Protein AF-A0A933LI83-F1 (afdb_monomer)

Secondary structure (DSSP, 8-state):
----------------PPTT-EEEEEEEEES-B--HHHHHTT--PPPB--BSSSEEEEETTSEEEEEEEEEEEE----TTSTTTTSPP--B-S--EEEEEEETTSSSEE---BPPEEEE-PPTT-S--EEEEE-SSEEE-GGGSS-SSS-S--SSS---TTTTBPEEEE--TTSPPPEETT-SSSS---SS----BTT------TT--S------TT--SEE----------TTTT---BT----S--TTPPPPBTTSS-SEEEEEE-TTPPSEEEEEEEEE-TTT-----S-B----SSGGG---B--------EEES--EEEEEE-TTTS-PPPEEEEEEEB-TTSGGGTS-SS---S---SSS-TTTTSB---EEE--SSSPPEEEPPP-PBPTT--B--TTSEE--TT-EEEEEEEEES-SS---GGGEEEEE-TTTTS---SGGGEE--SEEEEEEEETTTTEEEEEEEEEEE-SEEEEEEE-STTS---EEEEEEE-TT--STT-BTTEE--SHHHHHHHHHS--BTTBPPPTT-TT-SS-SS--SHHHHHHHHHS---TTTSEEPPB-

pLDDT: mean 72.16, std 20.75, range [24.5, 98.5]

Structure (mmCIF, N/CA/C/O backbone):
data_AF-A0A933LI83-F1
#
_entry.id   AF-A0A933LI83-F1
#
loop_
_atom_site.group_PDB
_atom_site.id
_atom_site.type_symbol
_atom_site.label_atom_id
_atom_site.label_alt_id
_atom_site.label_comp_id
_atom_site.label_asym_id
_atom_site.label_entity_id
_atom_site.label_seq_id
_atom_site.pdbx_PDB_ins_code
_atom_site.Cartn_x
_atom_site.Cartn_y
_atom_site.Cartn_z
_atom_site.occupancy
_atom_site.B_iso_or_equiv
_atom_site.auth_seq_id
_atom_site.auth_comp_id
_atom_site.auth_asym_id
_atom_site.auth_atom_id
_atom_site.pdbx_PDB_model_num
ATOM 1 N N . MET A 1 1 ? 22.151 2.553 5.496 1.00 30.92 1 MET A N 1
ATOM 2 C CA . MET A 1 1 ? 22.702 3.219 4.293 1.00 30.92 1 MET A CA 1
ATOM 3 C C . MET A 1 1 ? 23.986 2.525 3.847 1.00 30.92 1 MET A C 1
ATOM 5 O O . MET A 1 1 ? 25.055 2.850 4.345 1.00 30.92 1 MET A O 1
ATOM 9 N N . ARG A 1 2 ? 23.907 1.552 2.933 1.00 24.50 2 ARG A N 1
ATOM 10 C CA . ARG A 1 2 ? 25.080 1.118 2.158 1.00 24.50 2 ARG A CA 1
ATOM 11 C C . ARG A 1 2 ? 25.014 1.870 0.834 1.00 24.50 2 ARG A C 1
ATOM 13 O O . ARG A 1 2 ? 24.133 1.584 0.032 1.00 24.50 2 ARG A O 1
ATOM 20 N N . ARG A 1 3 ? 25.887 2.863 0.638 1.00 24.73 3 ARG A N 1
ATOM 21 C CA . ARG A 1 3 ? 26.088 3.480 -0.678 1.00 24.73 3 ARG A CA 1
ATOM 22 C C . ARG A 1 3 ? 26.632 2.385 -1.593 1.00 24.73 3 ARG A C 1
ATOM 24 O O . ARG A 1 3 ? 27.782 1.984 -1.445 1.00 24.73 3 ARG A O 1
ATOM 31 N N . ARG A 1 4 ? 25.784 1.842 -2.467 1.00 28.14 4 ARG A N 1
ATOM 32 C CA . ARG A 1 4 ? 26.246 1.046 -3.602 1.00 28.14 4 ARG A CA 1
ATOM 33 C C . ARG A 1 4 ? 26.808 2.043 -4.605 1.00 28.14 4 ARG A C 1
ATOM 35 O O . ARG A 1 4 ? 26.057 2.766 -5.246 1.00 28.14 4 ARG A O 1
ATOM 42 N N . THR A 1 5 ? 28.129 2.138 -4.663 1.00 24.78 5 THR A N 1
ATOM 43 C CA . THR A 1 5 ? 28.821 2.760 -5.788 1.00 24.78 5 THR A CA 1
ATOM 44 C C . THR A 1 5 ? 28.483 1.920 -7.014 1.00 24.78 5 THR A C 1
ATOM 46 O O . THR A 1 5 ? 28.935 0.781 -7.117 1.00 24.78 5 THR A O 1
ATOM 49 N N . ILE A 1 6 ? 27.630 2.443 -7.893 1.00 29.27 6 ILE A N 1
ATOM 50 C CA . ILE A 1 6 ? 27.408 1.878 -9.223 1.00 29.27 6 ILE A CA 1
ATOM 51 C C . ILE A 1 6 ? 28.691 2.169 -9.999 1.00 29.27 6 ILE A C 1
ATOM 53 O O . ILE A 1 6 ? 28.883 3.259 -10.529 1.00 29.27 6 ILE A O 1
ATOM 57 N N . ALA A 1 7 ? 29.625 1.221 -9.986 1.00 24.69 7 ALA A N 1
ATOM 58 C CA . ALA A 1 7 ? 30.631 1.165 -11.027 1.00 24.69 7 ALA A CA 1
ATOM 59 C C . ALA A 1 7 ? 29.885 0.709 -12.281 1.00 24.69 7 ALA A C 1
ATOM 61 O O . ALA A 1 7 ? 29.536 -0.464 -12.396 1.00 24.69 7 ALA A O 1
ATOM 62 N N . ALA A 1 8 ? 29.575 1.643 -13.180 1.00 33.50 8 ALA A N 1
ATOM 63 C CA . ALA A 1 8 ? 29.195 1.295 -14.536 1.00 33.50 8 ALA A CA 1
ATOM 64 C C . ALA A 1 8 ? 30.374 0.509 -15.125 1.00 33.50 8 ALA A C 1
ATOM 66 O O . ALA A 1 8 ? 31.399 1.084 -15.493 1.00 33.50 8 ALA A O 1
ATOM 67 N N . CYS A 1 9 ? 30.276 -0.821 -15.130 1.00 27.81 9 CYS A N 1
ATOM 68 C CA . CYS A 1 9 ? 31.161 -1.653 -15.923 1.00 27.81 9 CYS A CA 1
ATOM 69 C C . CYS A 1 9 ? 30.820 -1.359 -17.380 1.00 27.81 9 CYS A C 1
ATOM 71 O O . CYS A 1 9 ? 29.951 -1.986 -17.974 1.00 27.81 9 CYS A O 1
ATOM 73 N N . LEU A 1 10 ? 31.504 -0.359 -17.928 1.00 33.53 10 LEU A N 1
ATOM 74 C CA . LEU A 1 10 ? 31.609 -0.099 -19.351 1.00 33.53 10 LEU A CA 1
ATOM 75 C C . LEU A 1 10 ? 32.381 -1.290 -19.935 1.00 33.53 10 LEU A C 1
ATOM 77 O O . LEU A 1 10 ? 33.599 -1.246 -20.107 1.00 33.53 10 LEU A O 1
ATOM 81 N N . VAL A 1 11 ? 31.698 -2.424 -20.116 1.00 33.22 11 VAL A N 1
ATOM 82 C CA . VAL A 1 11 ? 32.258 -3.580 -20.815 1.00 33.22 11 VAL A CA 1
ATOM 83 C C . VAL A 1 11 ? 32.267 -3.198 -22.284 1.00 33.22 11 VAL A C 1
ATOM 85 O O . VAL A 1 11 ? 31.339 -3.473 -23.037 1.00 33.22 11 VAL A O 1
ATOM 88 N N . ALA A 1 12 ? 33.314 -2.484 -22.675 1.00 34.28 12 ALA A N 1
ATOM 89 C CA . ALA A 1 12 ? 33.544 -2.113 -24.049 1.00 34.28 12 ALA A CA 1
ATOM 90 C C . ALA A 1 12 ? 33.915 -3.371 -24.847 1.00 34.28 12 ALA A C 1
ATOM 92 O O . ALA A 1 12 ? 35.086 -3.722 -24.979 1.00 34.28 12 ALA A O 1
ATOM 93 N N . TRP A 1 13 ? 32.911 -4.056 -25.394 1.00 36.59 13 TRP A N 1
ATOM 94 C CA . TRP A 1 13 ? 33.106 -4.836 -26.611 1.00 36.59 13 TRP A CA 1
ATOM 95 C C . TRP A 1 13 ? 33.255 -3.840 -27.759 1.00 36.59 13 TRP A C 1
ATOM 97 O O . TRP A 1 13 ? 32.316 -3.567 -28.499 1.00 36.59 13 TRP A O 1
ATOM 107 N N . PHE A 1 14 ? 34.448 -3.261 -27.894 1.00 40.12 14 PHE A N 1
ATOM 108 C CA . PHE A 1 14 ? 34.863 -2.760 -29.192 1.00 40.12 14 PHE A CA 1
ATOM 109 C C . PHE A 1 14 ? 35.105 -4.001 -30.053 1.00 40.12 14 PHE A C 1
ATOM 111 O O . PHE A 1 14 ? 36.194 -4.575 -30.051 1.00 40.12 14 PHE A O 1
ATOM 118 N N . ALA A 1 15 ? 34.085 -4.421 -30.807 1.00 42.69 15 ALA A N 1
ATOM 119 C CA . ALA A 1 15 ? 34.393 -4.891 -32.148 1.00 42.69 15 ALA A CA 1
ATOM 120 C C . ALA A 1 15 ? 35.293 -3.808 -32.756 1.00 42.69 15 ALA A C 1
ATOM 122 O O . ALA A 1 15 ? 35.061 -2.616 -32.541 1.00 42.69 15 ALA A O 1
ATOM 123 N N . ALA A 1 16 ? 36.421 -4.215 -33.333 1.00 43.47 16 ALA A N 1
ATOM 124 C CA . ALA A 1 16 ? 37.385 -3.288 -33.892 1.00 43.47 16 ALA A CA 1
ATOM 125 C C . ALA A 1 16 ? 36.748 -2.615 -35.112 1.00 43.47 16 ALA A C 1
ATOM 127 O O . ALA A 1 16 ? 37.027 -3.001 -36.246 1.00 43.47 16 ALA A O 1
ATOM 128 N N . ALA A 1 17 ? 35.889 -1.625 -34.862 1.00 47.66 17 ALA A N 1
ATOM 129 C CA . ALA A 1 17 ? 35.484 -0.640 -35.832 1.00 47.66 17 ALA A CA 1
ATOM 130 C C . ALA A 1 17 ? 36.775 -0.169 -36.478 1.00 47.66 17 ALA A C 1
ATOM 132 O O . ALA A 1 17 ? 37.706 0.260 -35.782 1.00 47.66 17 ALA A O 1
ATOM 133 N N . THR A 1 18 ? 36.886 -0.328 -37.792 1.00 53.16 18 THR A N 1
ATOM 134 C CA . THR A 1 18 ? 38.028 0.202 -38.531 1.00 53.16 18 THR A CA 1
ATOM 135 C C . THR A 1 18 ? 38.178 1.663 -38.129 1.00 53.16 18 THR A C 1
ATOM 137 O O . THR A 1 18 ? 37.237 2.438 -38.310 1.00 53.16 18 THR A O 1
ATOM 140 N N . SER A 1 19 ? 39.303 2.011 -37.489 1.00 52.06 19 SER A N 1
ATOM 141 C CA . SER A 1 19 ? 39.474 3.322 -36.867 1.00 52.06 19 SER A CA 1
ATOM 142 C C . SER A 1 19 ? 39.159 4.408 -37.891 1.00 52.06 19 SER A C 1
ATOM 144 O O . SER A 1 19 ? 39.838 4.489 -38.914 1.00 52.06 19 SER A O 1
ATOM 146 N N . GLY A 1 20 ? 38.127 5.206 -37.630 1.00 60.97 20 GLY A N 1
ATOM 147 C CA . GLY A 1 20 ? 37.755 6.314 -38.501 1.00 60.97 20 GLY A CA 1
ATOM 148 C C . GLY A 1 20 ? 36.275 6.431 -38.833 1.00 60.97 20 GLY A C 1
ATOM 149 O O . GLY A 1 20 ? 35.926 7.448 -39.393 1.00 60.97 20 GLY A O 1
ATOM 150 N N . GLN A 1 21 ? 35.403 5.477 -38.500 1.00 70.44 21 GLN A N 1
ATOM 151 C CA . GLN A 1 21 ? 33.982 5.561 -38.880 1.00 70.44 21 GLN A CA 1
ATOM 152 C C . GLN A 1 21 ? 33.093 6.189 -37.802 1.00 70.44 21 GLN A C 1
ATOM 154 O O . GLN A 1 21 ? 33.455 6.225 -36.624 1.00 70.44 21 GLN A O 1
ATOM 159 N N . THR A 1 22 ? 31.929 6.699 -38.214 1.00 67.81 22 THR A N 1
ATOM 160 C CA . THR A 1 22 ? 30.913 7.214 -37.294 1.00 67.81 22 THR A CA 1
ATOM 161 C C . THR A 1 22 ? 30.125 6.060 -36.683 1.00 67.81 22 THR A C 1
ATOM 163 O O . THR A 1 22 ? 29.775 5.111 -37.379 1.00 67.81 22 THR A O 1
ATOM 166 N N . LEU A 1 23 ? 29.829 6.161 -35.389 1.00 72.06 23 LEU A N 1
ATOM 167 C CA . LEU A 1 23 ? 29.152 5.145 -34.599 1.00 72.06 23 LEU A CA 1
ATOM 168 C C . LEU A 1 23 ? 27.898 5.732 -33.946 1.00 72.06 23 LEU A C 1
ATOM 170 O O . LEU A 1 23 ? 27.975 6.774 -33.295 1.00 72.06 23 LEU A O 1
ATOM 174 N N . ILE A 1 24 ? 26.770 5.032 -34.073 1.00 72.94 24 ILE A N 1
ATOM 175 C CA . ILE A 1 24 ? 25.578 5.262 -33.248 1.00 72.94 24 ILE A CA 1
ATOM 176 C C . ILE A 1 24 ? 25.497 4.110 -32.250 1.00 72.94 24 ILE A C 1
ATOM 178 O O . ILE A 1 24 ? 25.486 2.941 -32.636 1.00 72.94 24 ILE A O 1
ATOM 182 N N . ILE A 1 25 ? 25.463 4.440 -30.965 1.00 76.06 25 ILE A N 1
ATOM 183 C CA . ILE A 1 25 ? 25.365 3.472 -29.877 1.00 76.06 25 ILE A CA 1
ATOM 184 C C . ILE A 1 25 ? 23.971 3.578 -29.276 1.00 76.06 25 ILE A C 1
ATOM 186 O O . ILE A 1 25 ? 23.568 4.647 -28.815 1.00 76.06 25 ILE A O 1
ATOM 190 N N . TYR A 1 26 ? 23.267 2.450 -29.233 1.00 78.62 26 TYR A N 1
ATOM 191 C CA . TYR A 1 26 ? 22.025 2.313 -28.482 1.00 78.62 26 TYR A CA 1
ATOM 192 C C . TYR A 1 26 ? 22.312 1.569 -27.179 1.00 78.62 26 TYR A C 1
ATOM 194 O O . TYR A 1 26 ? 22.848 0.455 -27.184 1.00 78.62 26 TYR A O 1
ATOM 202 N N . THR A 1 27 ? 21.921 2.178 -26.067 1.00 81.50 27 THR A N 1
ATOM 203 C CA . THR A 1 27 ? 22.025 1.599 -24.727 1.00 81.50 27 THR A CA 1
ATOM 204 C C . THR A 1 27 ? 20.623 1.293 -24.228 1.00 81.50 27 THR A C 1
ATOM 206 O O . THR A 1 27 ? 19.833 2.210 -24.008 1.00 81.50 27 THR A O 1
ATOM 209 N N . LEU A 1 28 ? 20.315 0.006 -24.063 1.00 82.75 28 LEU A N 1
ATOM 210 C CA . LEU A 1 28 ? 19.055 -0.457 -23.492 1.00 82.75 28 LEU A CA 1
ATOM 211 C C . LEU A 1 28 ? 19.145 -0.495 -21.961 1.00 82.75 28 LEU A C 1
ATOM 213 O O . LEU A 1 28 ? 20.088 -1.041 -21.392 1.00 82.75 28 LEU A O 1
ATOM 217 N N . GLU A 1 29 ? 18.130 0.045 -21.303 1.00 84.25 29 GLU A N 1
ATOM 218 C CA . GLU A 1 29 ? 17.938 0.012 -19.856 1.00 84.25 29 GLU A CA 1
ATOM 219 C C . GLU A 1 29 ? 16.662 -0.734 -19.512 1.00 84.25 29 GLU A C 1
ATOM 221 O O . GLU A 1 29 ? 15.641 -0.537 -20.169 1.00 84.25 29 GLU A O 1
ATOM 226 N N . LEU A 1 30 ? 16.712 -1.548 -18.458 1.00 83.00 30 LEU A N 1
ATOM 227 C CA . LEU A 1 30 ? 15.564 -2.296 -17.945 1.00 83.00 30 LEU A CA 1
ATOM 228 C C . LEU A 1 30 ? 15.273 -1.933 -16.485 1.00 83.00 30 LEU A C 1
ATOM 230 O O . LEU A 1 30 ? 16.192 -1.666 -15.712 1.00 83.00 30 LEU A O 1
ATOM 234 N N . GLY A 1 31 ? 14.001 -1.955 -16.086 1.00 77.19 31 GLY A N 1
ATOM 235 C CA . GLY A 1 31 ? 13.602 -1.817 -14.679 1.00 77.19 31 GLY A CA 1
ATOM 236 C C . GLY A 1 31 ? 13.767 -0.408 -14.096 1.00 77.19 31 GLY A C 1
ATOM 237 O O . GLY A 1 31 ? 13.983 -0.269 -12.893 1.00 77.19 31 GLY A O 1
ATOM 238 N N . GLY A 1 32 ? 13.713 0.626 -14.941 1.00 83.38 32 GLY A N 1
ATOM 239 C CA . GLY A 1 32 ? 13.635 2.025 -14.508 1.00 83.38 32 GLY A CA 1
ATOM 240 C C . GLY A 1 32 ? 12.214 2.451 -14.121 1.00 83.38 32 GLY A C 1
ATOM 241 O O . GLY A 1 32 ? 11.297 1.633 -14.074 1.00 83.38 32 GLY A O 1
ATOM 242 N N . ASP A 1 33 ? 12.026 3.738 -13.855 1.00 81.12 33 ASP A N 1
ATOM 243 C CA . ASP A 1 33 ? 10.733 4.313 -13.464 1.00 81.12 33 ASP A CA 1
ATOM 244 C C . ASP A 1 33 ? 10.389 5.480 -14.396 1.00 81.12 33 ASP A C 1
ATOM 246 O O . ASP A 1 33 ? 11.118 6.478 -14.448 1.00 81.12 33 ASP A O 1
ATOM 250 N N . ASN A 1 34 ? 9.291 5.332 -15.140 1.00 79.94 34 ASN A N 1
ATOM 251 C CA . ASN A 1 34 ? 8.792 6.337 -16.075 1.00 79.94 34 ASN A CA 1
ATOM 252 C C . ASN A 1 34 ? 7.995 7.456 -15.384 1.00 79.94 34 ASN A C 1
ATOM 254 O O . ASN A 1 34 ? 7.600 8.415 -16.038 1.00 79.94 34 ASN A O 1
ATOM 258 N N . ARG A 1 35 ? 7.813 7.390 -14.055 1.00 80.44 35 ARG A N 1
ATOM 259 C CA . ARG A 1 35 ? 7.194 8.447 -13.240 1.00 80.44 35 ARG A CA 1
ATOM 260 C C . ARG A 1 35 ? 5.787 8.806 -13.697 1.00 80.44 35 ARG A C 1
ATOM 262 O O . ARG A 1 35 ? 5.415 9.980 -13.671 1.00 80.44 35 ARG A O 1
ATOM 269 N N . THR A 1 36 ? 5.021 7.811 -14.133 1.00 77.12 36 THR A N 1
ATOM 270 C CA . THR A 1 36 ? 3.669 8.022 -14.672 1.00 77.12 36 THR A CA 1
ATOM 271 C C . THR A 1 36 ? 2.809 8.840 -13.711 1.00 77.12 36 THR A C 1
ATOM 273 O O . THR A 1 36 ? 2.170 9.797 -14.120 1.00 77.12 36 THR A O 1
ATOM 276 N N . GLU A 1 37 ? 2.883 8.564 -12.409 1.00 73.56 37 GLU A N 1
ATOM 277 C CA . GLU A 1 37 ? 2.143 9.301 -11.383 1.00 73.56 37 GLU A CA 1
ATOM 278 C C . GLU A 1 37 ? 2.480 10.798 -11.323 1.00 73.56 37 GLU A C 1
ATOM 280 O O . GLU A 1 37 ? 1.627 11.614 -10.979 1.00 73.56 37 GLU A O 1
ATOM 285 N N . LEU A 1 38 ? 3.724 11.170 -11.641 1.00 70.94 38 LEU A N 1
ATOM 286 C CA . LEU A 1 38 ? 4.149 12.566 -11.685 1.00 70.94 38 LEU A CA 1
ATOM 287 C C . LEU A 1 38 ? 3.708 13.220 -12.993 1.00 70.94 38 LEU A C 1
ATOM 289 O O . LEU A 1 38 ? 3.244 14.358 -12.946 1.00 70.94 38 LEU A O 1
ATOM 293 N N . TRP A 1 39 ? 3.788 12.491 -14.110 1.00 70.06 39 TRP A N 1
ATOM 294 C CA . TRP A 1 39 ? 3.263 12.931 -15.405 1.00 70.06 39 TRP A CA 1
ATOM 295 C C . TRP A 1 39 ? 1.768 13.239 -15.336 1.00 70.06 39 TRP A C 1
ATOM 297 O O . TRP A 1 39 ? 1.364 14.322 -15.763 1.00 70.06 39 TRP A O 1
ATOM 307 N N . GLU A 1 40 ? 0.983 12.379 -14.687 1.00 66.38 40 GLU A N 1
ATOM 308 C CA . GLU A 1 40 ? -0.442 12.634 -14.435 1.00 66.38 40 GLU A CA 1
ATOM 309 C C . GLU A 1 40 ? -0.674 13.792 -13.456 1.00 66.38 40 GLU A C 1
ATOM 311 O O . GLU A 1 40 ? -1.648 14.530 -13.560 1.00 66.38 40 GLU A O 1
ATOM 316 N N . ALA A 1 41 ? 0.263 14.051 -12.540 1.00 66.50 41 ALA A N 1
ATOM 317 C CA . ALA A 1 41 ? 0.231 15.246 -11.696 1.00 66.50 41 ALA A CA 1
ATOM 318 C C . ALA A 1 41 ? 0.666 16.534 -12.433 1.00 66.50 41 ALA A C 1
ATOM 320 O O . ALA A 1 41 ? 0.827 17.583 -11.800 1.00 66.50 41 ALA A O 1
ATOM 321 N N . GLY A 1 42 ? 0.900 16.470 -13.750 1.00 71.56 42 GLY A N 1
ATOM 322 C CA . GLY A 1 42 ? 1.381 17.575 -14.581 1.00 71.56 42 GLY A CA 1
ATOM 323 C C . GLY A 1 42 ? 2.858 17.921 -14.376 1.00 71.56 42 GLY A C 1
ATOM 324 O O . GLY A 1 42 ? 3.354 18.874 -14.980 1.00 71.56 42 GLY A O 1
ATOM 325 N N . LEU A 1 43 ? 3.571 17.163 -13.541 1.00 67.69 43 LEU A N 1
ATOM 326 C CA . LEU A 1 43 ? 5.011 17.270 -13.354 1.00 67.69 43 LEU A CA 1
ATOM 327 C C . LEU A 1 43 ? 5.671 16.438 -14.456 1.00 67.69 43 LEU A C 1
ATOM 329 O O . LEU A 1 43 ? 5.319 15.284 -14.646 1.00 67.69 43 LEU A O 1
ATOM 333 N N . ARG A 1 44 ? 6.638 16.988 -15.193 1.00 73.50 44 ARG A N 1
ATOM 334 C CA . ARG A 1 44 ? 7.246 16.305 -16.356 1.00 73.50 44 ARG A CA 1
ATOM 335 C C . ARG A 1 44 ? 8.681 15.843 -16.076 1.00 73.50 44 ARG A C 1
ATOM 337 O O . ARG A 1 44 ? 9.621 16.351 -16.699 1.00 73.50 44 ARG A O 1
ATOM 344 N N . PRO A 1 45 ? 8.914 14.961 -15.084 1.00 76.38 45 PRO A N 1
ATOM 345 C CA . PRO A 1 45 ? 10.255 14.495 -14.774 1.00 76.38 45 PRO A CA 1
ATOM 346 C C . PRO A 1 45 ? 10.784 13.584 -15.889 1.00 76.38 45 PRO A C 1
ATOM 348 O O . PRO A 1 45 ? 10.033 12.940 -16.616 1.00 76.38 45 PRO A O 1
ATOM 351 N N . ALA A 1 46 ? 12.108 13.504 -15.997 1.00 74.44 46 ALA A N 1
ATOM 352 C CA . ALA A 1 46 ? 12.754 12.531 -16.869 1.00 74.44 46 ALA A CA 1
ATOM 353 C C . ALA A 1 46 ? 12.621 11.101 -16.311 1.00 74.44 46 ALA A C 1
ATOM 355 O O . ALA A 1 46 ? 12.508 10.916 -15.093 1.00 74.44 46 ALA A O 1
ATOM 356 N N . PHE A 1 47 ? 12.738 10.106 -17.196 1.00 77.81 47 PHE A N 1
ATOM 357 C CA . PHE A 1 47 ? 12.881 8.698 -16.827 1.00 77.81 47 PHE A CA 1
ATOM 358 C C . PHE A 1 47 ? 13.957 8.510 -15.759 1.00 77.81 47 PHE A C 1
ATOM 360 O O . PHE A 1 47 ? 15.086 8.999 -15.889 1.00 77.81 47 PHE A O 1
ATOM 367 N N . THR A 1 48 ? 13.643 7.746 -14.719 1.00 83.25 48 THR A N 1
ATOM 368 C CA . THR A 1 48 ? 14.663 7.279 -13.780 1.00 83.25 48 THR A CA 1
ATOM 369 C C . THR A 1 48 ? 15.335 6.057 -14.381 1.00 83.25 48 THR A C 1
ATOM 371 O O . THR A 1 48 ? 14.705 5.007 -14.486 1.00 83.25 48 THR A O 1
ATOM 374 N N . SER A 1 49 ? 16.606 6.198 -14.765 1.00 77.62 49 SER A N 1
ATOM 375 C CA . SER A 1 49 ? 17.381 5.130 -15.402 1.00 77.62 49 SER A CA 1
ATOM 376 C C . SER A 1 49 ? 17.277 3.786 -14.692 1.00 77.62 49 SER A C 1
ATOM 378 O O . SER A 1 49 ? 17.366 3.701 -13.465 1.00 77.62 49 SER A O 1
ATOM 38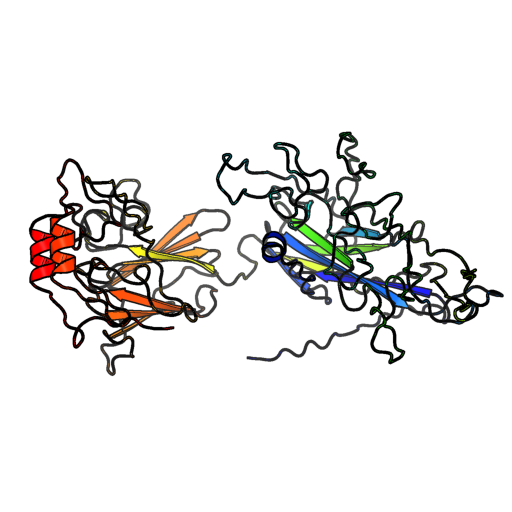0 N N . GLY A 1 50 ? 17.130 2.747 -15.509 1.00 74.75 50 GLY A N 1
ATOM 381 C CA . GLY A 1 50 ? 17.122 1.360 -15.073 1.00 74.75 50 GLY A CA 1
ATOM 382 C C . GLY A 1 50 ? 18.528 0.777 -14.933 1.00 74.75 50 GLY A C 1
ATOM 383 O O . GLY A 1 50 ? 19.539 1.484 -14.922 1.00 74.75 50 GLY A O 1
ATOM 384 N N . VAL A 1 51 ? 18.593 -0.547 -14.844 1.00 73.19 51 VAL A N 1
ATOM 385 C CA . VAL A 1 51 ? 19.843 -1.305 -14.842 1.00 73.19 51 VAL A CA 1
ATOM 386 C C . VAL A 1 51 ? 20.300 -1.535 -16.287 1.00 73.19 51 VAL A C 1
ATOM 388 O O . VAL A 1 51 ? 19.515 -1.944 -17.142 1.00 73.19 51 VAL A O 1
ATOM 391 N N . THR A 1 52 ? 21.577 -1.271 -16.566 1.00 67.06 52 THR A N 1
ATOM 392 C CA . THR A 1 52 ? 22.204 -1.431 -17.894 1.00 67.06 52 THR A CA 1
ATOM 393 C C . THR A 1 52 ? 22.900 -2.780 -18.083 1.00 67.06 52 THR A C 1
ATOM 395 O O . THR A 1 52 ? 23.194 -3.176 -19.211 1.00 67.06 52 THR A O 1
ATOM 398 N N . ASP A 1 53 ? 23.154 -3.508 -16.990 1.00 66.75 53 ASP A N 1
ATOM 399 C CA . ASP A 1 53 ? 23.798 -4.829 -17.016 1.00 66.75 53 ASP A CA 1
ATOM 400 C C . ASP A 1 53 ? 22.888 -5.944 -17.550 1.00 66.75 53 ASP A C 1
ATOM 402 O O . ASP A 1 53 ? 23.319 -7.091 -17.675 1.00 66.75 53 ASP A O 1
ATOM 406 N N . GLY A 1 54 ? 21.640 -5.604 -17.890 1.00 57.94 54 GLY A N 1
ATOM 407 C CA . GLY A 1 54 ? 20.690 -6.552 -18.432 1.00 57.94 54 GLY A CA 1
ATOM 408 C C . GLY A 1 54 ? 20.359 -7.650 -17.436 1.00 57.94 54 GLY A C 1
ATOM 409 O O . GLY A 1 54 ? 20.273 -8.802 -17.840 1.00 57.94 54 GLY A O 1
ATOM 410 N N . THR A 1 55 ? 20.233 -7.335 -16.147 1.00 57.81 55 THR A N 1
ATOM 411 C CA . THR A 1 55 ? 19.627 -8.233 -15.167 1.00 57.81 55 THR A CA 1
ATOM 412 C C . THR A 1 55 ? 18.473 -7.527 -14.467 1.00 57.81 55 THR A C 1
ATOM 414 O O . THR A 1 55 ? 18.633 -6.596 -13.680 1.00 57.81 55 THR A O 1
ATOM 417 N N . THR A 1 56 ? 17.254 -7.955 -14.773 1.00 59.69 56 THR A N 1
ATOM 418 C CA . THR A 1 56 ? 16.054 -7.540 -14.039 1.00 59.69 56 THR A CA 1
ATOM 419 C C . THR A 1 56 ? 15.192 -8.767 -13.801 1.00 59.69 56 THR A C 1
ATOM 421 O O . THR A 1 56 ? 14.993 -9.561 -14.711 1.00 59.69 56 THR A O 1
ATOM 424 N N . THR A 1 57 ? 14.689 -8.959 -12.587 1.00 56.84 57 THR A N 1
ATOM 425 C CA . THR A 1 57 ? 13.676 -9.987 -12.324 1.00 56.84 57 THR A CA 1
ATOM 426 C C . THR A 1 57 ? 12.318 -9.303 -12.333 1.00 56.84 57 THR A C 1
ATOM 428 O O . THR A 1 57 ? 12.071 -8.427 -11.506 1.00 56.84 57 THR A O 1
ATOM 431 N N . THR A 1 58 ? 11.449 -9.680 -13.264 1.00 59.06 58 THR A N 1
ATOM 432 C CA . THR A 1 58 ? 10.054 -9.243 -13.334 1.00 59.06 58 THR A CA 1
ATOM 433 C C . THR A 1 58 ? 9.124 -10.402 -12.988 1.00 59.06 58 THR A C 1
ATOM 435 O O . THR A 1 58 ? 9.459 -11.572 -13.146 1.00 59.06 58 THR A O 1
ATOM 438 N N . CYS A 1 59 ? 7.957 -10.106 -12.428 1.00 57.22 59 CYS A N 1
ATOM 439 C CA . CYS A 1 59 ? 6.924 -11.119 -12.229 1.00 57.22 59 CYS A CA 1
ATOM 440 C C . CYS A 1 59 ? 6.044 -11.235 -13.463 1.00 57.22 59 CYS A C 1
ATOM 442 O O . CYS A 1 59 ? 5.723 -10.221 -14.079 1.00 57.22 59 CYS A O 1
ATOM 444 N N . GLN A 1 60 ? 5.546 -12.444 -13.732 1.00 58.66 60 GLN A N 1
ATOM 445 C CA . GLN A 1 60 ? 4.439 -12.629 -14.665 1.00 58.66 60 GLN A CA 1
ATOM 446 C C . GLN A 1 60 ? 3.247 -11.752 -14.241 1.00 58.66 60 GLN A C 1
ATOM 448 O O . GLN A 1 60 ? 2.792 -11.823 -13.098 1.00 58.66 60 GLN A O 1
ATOM 453 N N . GLY A 1 61 ? 2.750 -10.933 -15.166 1.00 63.44 61 GLY A N 1
ATOM 454 C CA . GLY A 1 61 ? 1.652 -9.997 -14.908 1.00 63.44 61 GLY A CA 1
ATOM 455 C C . GLY A 1 61 ? 2.086 -8.601 -14.470 1.00 63.44 61 GLY A C 1
ATOM 456 O O . GLY A 1 61 ? 1.237 -7.786 -14.120 1.00 63.44 61 GLY A O 1
ATOM 457 N N . MET A 1 62 ? 3.390 -8.324 -14.477 1.00 69.62 62 MET A N 1
ATOM 458 C CA . MET A 1 62 ? 3.925 -6.984 -14.256 1.00 69.62 62 MET A CA 1
ATOM 459 C C . MET A 1 62 ? 4.555 -6.425 -15.519 1.00 69.62 62 MET A C 1
ATOM 461 O O . MET A 1 62 ? 5.023 -7.167 -16.389 1.00 69.62 62 MET A O 1
ATOM 465 N N . ASP A 1 63 ? 4.595 -5.104 -15.577 1.00 84.38 63 ASP A N 1
ATOM 466 C CA . ASP A 1 63 ? 5.240 -4.397 -16.662 1.00 84.38 63 ASP A CA 1
ATOM 467 C C . ASP A 1 63 ? 6.759 -4.412 -16.497 1.00 84.38 63 ASP A C 1
ATOM 469 O O . ASP A 1 63 ? 7.299 -4.079 -15.440 1.00 84.38 63 ASP A O 1
ATOM 473 N N . VAL A 1 64 ? 7.463 -4.779 -17.564 1.00 86.19 64 VAL A N 1
ATOM 474 C CA . VAL A 1 64 ? 8.896 -4.513 -17.703 1.00 86.19 64 VAL A CA 1
ATOM 475 C C . VAL A 1 64 ? 9.030 -3.108 -18.269 1.00 86.19 64 VAL A C 1
ATOM 477 O O . VAL A 1 64 ? 8.715 -2.894 -19.439 1.00 86.19 64 VAL A O 1
ATOM 480 N N . THR A 1 65 ? 9.501 -2.157 -17.468 1.00 88.00 65 THR A N 1
ATOM 481 C CA . THR A 1 65 ? 9.890 -0.836 -17.971 1.00 88.00 65 THR A CA 1
ATOM 482 C C . THR A 1 65 ? 11.209 -0.936 -18.725 1.00 88.00 65 THR A C 1
ATOM 484 O O . THR A 1 65 ? 12.147 -1.618 -18.292 1.00 88.00 65 THR A O 1
ATOM 487 N N . TRP A 1 66 ? 11.290 -0.245 -19.853 1.00 87.88 66 TRP A N 1
ATOM 488 C CA . TRP A 1 66 ? 12.492 -0.168 -20.666 1.00 87.88 66 TRP A CA 1
ATOM 489 C C . TRP A 1 66 ? 12.734 1.258 -21.145 1.00 87.88 66 TRP A C 1
ATOM 491 O O . TRP A 1 66 ? 11.807 2.054 -21.284 1.00 87.88 66 TRP A O 1
ATOM 501 N N . ALA A 1 67 ? 13.999 1.563 -21.405 1.00 85.75 67 ALA A N 1
ATOM 502 C CA . ALA A 1 67 ? 14.444 2.842 -21.930 1.00 85.75 67 ALA A CA 1
ATOM 503 C C . ALA A 1 67 ? 15.606 2.645 -22.910 1.00 85.75 67 ALA A C 1
ATOM 505 O O . ALA A 1 67 ? 16.414 1.734 -22.743 1.00 85.75 67 ALA A O 1
ATOM 506 N N . VAL A 1 68 ? 15.708 3.502 -23.925 1.00 82.75 68 VAL A N 1
ATOM 507 C CA . VAL A 1 68 ? 16.820 3.511 -24.880 1.00 82.75 68 VAL A CA 1
ATOM 508 C C . VAL A 1 68 ? 17.518 4.860 -24.835 1.00 82.75 68 VAL A C 1
ATOM 510 O O . VAL A 1 68 ? 16.939 5.899 -25.171 1.00 82.75 68 VAL A O 1
ATOM 513 N N . ARG A 1 69 ? 18.789 4.833 -24.438 1.00 82.25 69 ARG A N 1
ATOM 514 C CA . ARG A 1 69 ? 19.736 5.934 -24.616 1.00 82.25 69 ARG A CA 1
ATOM 515 C C . ARG A 1 69 ? 20.434 5.812 -25.960 1.00 82.25 69 ARG A C 1
ATOM 517 O O . ARG A 1 69 ? 20.700 4.707 -26.428 1.00 82.25 69 ARG A O 1
ATOM 524 N N . VAL A 1 70 ? 20.735 6.956 -26.564 1.00 76.88 70 VAL A N 1
ATOM 525 C CA . VAL A 1 70 ? 21.409 7.029 -27.862 1.00 76.88 70 VAL A CA 1
ATOM 526 C C . VAL A 1 70 ? 22.584 7.978 -27.740 1.00 76.88 70 VAL A C 1
ATOM 528 O O . VAL A 1 70 ? 22.410 9.140 -27.377 1.00 76.88 70 VAL A O 1
ATOM 531 N N . SER A 1 71 ? 23.777 7.493 -28.057 1.00 75.81 71 SER A N 1
ATOM 532 C CA . SER A 1 71 ? 24.974 8.322 -28.156 1.00 75.81 71 SER A CA 1
ATOM 533 C C . SER A 1 71 ? 25.618 8.171 -29.525 1.00 75.81 71 SER A C 1
ATOM 535 O O . SER A 1 71 ? 25.439 7.166 -30.215 1.00 75.81 71 SER A O 1
ATOM 537 N N . VAL A 1 72 ? 26.342 9.205 -29.941 1.00 72.50 72 VAL A N 1
ATOM 538 C CA . VAL A 1 72 ? 27.004 9.250 -31.245 1.00 72.50 72 VAL A CA 1
ATOM 539 C C . VAL A 1 72 ? 28.488 9.486 -31.011 1.00 72.50 72 VAL A C 1
ATOM 541 O O . VAL A 1 72 ? 28.876 10.299 -30.174 1.00 72.50 72 VAL A O 1
ATOM 544 N N . GLY A 1 73 ? 29.333 8.748 -31.719 1.00 74.44 73 GLY A N 1
ATOM 545 C CA . GLY A 1 73 ? 30.782 8.824 -31.568 1.00 74.44 73 GLY A CA 1
ATOM 546 C C . GLY A 1 73 ? 31.525 8.457 -32.844 1.00 74.44 73 GLY A C 1
ATOM 547 O O . GLY A 1 73 ? 30.932 8.286 -33.905 1.00 74.44 73 GLY A O 1
ATOM 548 N N . GLY A 1 74 ? 32.846 8.330 -32.745 1.00 76.12 74 GLY A N 1
ATOM 549 C CA . GLY A 1 74 ? 33.696 8.023 -33.893 1.00 76.12 74 GLY A CA 1
ATOM 550 C C . GLY A 1 74 ? 34.065 9.260 -34.711 1.00 76.12 74 GLY A C 1
ATOM 551 O O . GLY A 1 74 ? 34.189 10.358 -34.166 1.00 76.12 74 GLY A O 1
ATOM 552 N N . VAL A 1 75 ? 34.301 9.065 -36.007 1.00 76.00 75 VAL A N 1
ATOM 553 C CA . VAL A 1 75 ? 34.768 10.109 -36.929 1.00 76.00 75 VAL A CA 1
ATOM 554 C C . VAL A 1 75 ? 33.885 10.139 -38.180 1.00 76.00 75 VAL A C 1
ATOM 556 O O . VAL A 1 75 ? 33.432 9.109 -38.676 1.00 76.00 75 VAL A O 1
ATOM 559 N N . HIS A 1 76 ? 33.578 11.336 -38.656 1.00 71.25 76 HIS A N 1
ATOM 560 C CA . HIS A 1 76 ? 32.877 11.592 -39.903 1.00 71.25 76 HIS A CA 1
ATOM 561 C C . HIS A 1 76 ? 33.799 11.243 -41.077 1.00 71.25 76 HIS A C 1
ATOM 563 O O . HIS A 1 76 ? 34.895 11.795 -41.175 1.00 71.25 76 HIS A O 1
ATOM 569 N N . VAL A 1 77 ? 33.371 10.310 -41.933 1.00 72.56 77 VAL A N 1
ATOM 570 C CA . VAL A 1 77 ? 34.120 9.886 -43.127 1.00 72.56 77 VAL A CA 1
ATOM 571 C C . VAL A 1 77 ? 33.392 10.400 -44.350 1.00 72.56 77 VAL A C 1
ATOM 573 O O . VAL A 1 77 ? 32.438 9.770 -44.806 1.00 72.56 77 VAL A O 1
ATOM 576 N N . ASP A 1 78 ? 33.855 11.521 -44.878 1.00 73.81 78 ASP A N 1
ATOM 577 C CA . ASP A 1 78 ? 33.360 12.079 -46.135 1.00 73.81 78 ASP A CA 1
ATOM 578 C C . ASP A 1 78 ? 34.554 12.576 -46.953 1.00 73.81 78 ASP A C 1
ATOM 580 O O . ASP A 1 78 ? 34.871 13.763 -46.924 1.00 73.81 78 ASP A O 1
ATOM 584 N N . PRO A 1 79 ? 35.303 11.678 -47.623 1.00 78.62 79 PRO A N 1
ATOM 585 C CA . PRO A 1 79 ? 36.574 12.030 -48.242 1.00 78.62 79 PRO A CA 1
ATOM 586 C C . PRO A 1 79 ? 36.450 13.202 -49.223 1.00 78.62 79 PRO A C 1
ATOM 588 O O . PRO A 1 79 ? 35.872 13.074 -50.302 1.00 78.62 79 PRO A O 1
ATOM 591 N N . GLY A 1 80 ? 37.054 14.339 -48.867 1.00 76.75 80 GLY A N 1
ATOM 592 C CA . GLY A 1 80 ? 37.000 15.583 -49.645 1.00 76.75 80 GLY A CA 1
ATOM 593 C C . GLY A 1 80 ? 35.955 16.599 -49.170 1.00 76.75 80 GLY A C 1
ATOM 594 O O . GLY A 1 80 ? 35.992 17.744 -49.626 1.00 76.75 80 GLY A O 1
ATOM 595 N N . GLY A 1 81 ? 35.087 16.217 -48.236 1.00 73.88 81 GLY A N 1
ATOM 596 C CA . GLY A 1 81 ? 34.199 17.113 -47.509 1.00 73.88 81 GLY A CA 1
ATOM 597 C C . GLY A 1 81 ? 34.932 17.866 -46.383 1.00 73.88 81 GLY A C 1
ATOM 598 O O . GLY A 1 81 ? 35.819 17.302 -45.734 1.00 73.88 81 GLY A O 1
ATOM 599 N N . PRO A 1 82 ? 34.621 19.149 -46.117 1.00 65.44 82 PRO A N 1
ATOM 600 C CA . PRO A 1 82 ? 35.063 19.871 -44.918 1.00 65.44 82 PRO A CA 1
ATOM 601 C C . PRO A 1 82 ? 34.801 19.165 -43.577 1.00 65.44 82 PRO A C 1
ATOM 603 O O . PRO A 1 82 ? 35.389 19.568 -42.559 1.00 65.44 82 PRO A O 1
ATOM 606 N N . GLY A 1 83 ? 33.938 18.156 -43.552 1.00 69.56 83 GLY A N 1
ATOM 607 C CA . GLY A 1 83 ? 33.618 17.365 -42.379 1.00 69.56 83 GLY A CA 1
ATOM 608 C C . GLY A 1 83 ? 34.517 16.161 -42.137 1.00 69.56 83 GLY A C 1
ATOM 609 O O . GLY A 1 83 ? 34.526 15.622 -41.026 1.00 69.56 83 GLY A O 1
ATOM 610 N N . ASP A 1 84 ? 35.294 15.761 -43.142 1.00 80.81 84 ASP A N 1
ATOM 611 C CA . ASP A 1 84 ? 36.128 14.566 -43.097 1.00 80.81 84 ASP A CA 1
ATOM 612 C C . ASP A 1 84 ? 37.117 14.608 -41.926 1.00 80.81 84 ASP A C 1
ATOM 614 O O . ASP A 1 84 ? 37.812 15.603 -41.691 1.00 80.81 84 ASP A O 1
ATOM 618 N N . GLY A 1 85 ? 37.184 13.523 -41.159 1.00 77.81 85 GLY A N 1
ATOM 619 C CA . GLY A 1 85 ? 38.104 13.409 -40.029 1.00 77.81 85 GLY A CA 1
ATOM 620 C C . GLY A 1 85 ? 37.639 14.077 -38.727 1.00 77.81 85 GLY A C 1
ATOM 621 O O . GLY A 1 85 ? 38.357 13.996 -37.727 1.00 77.81 85 GLY A O 1
ATOM 622 N N . LYS A 1 86 ? 36.459 14.713 -38.685 1.00 77.88 86 LYS A N 1
ATOM 623 C CA . LYS A 1 86 ? 35.924 15.374 -37.475 1.00 77.88 86 LYS A CA 1
ATOM 624 C C . LYS A 1 86 ? 34.965 14.480 -36.690 1.00 77.88 86 LYS A C 1
ATOM 626 O O . LYS A 1 86 ? 34.378 13.553 -37.232 1.00 77.88 86 LYS A O 1
ATOM 631 N N . ALA A 1 87 ? 34.783 14.761 -35.400 1.00 72.38 87 ALA A N 1
ATOM 632 C CA . ALA A 1 87 ? 33.771 14.073 -34.600 1.00 72.38 87 ALA A CA 1
ATOM 633 C C . ALA A 1 87 ? 32.354 14.432 -35.098 1.00 72.38 87 ALA A C 1
ATOM 635 O O . ALA A 1 87 ? 32.105 15.595 -35.431 1.00 72.38 87 ALA A O 1
ATOM 636 N N . PRO A 1 88 ? 31.417 13.473 -35.145 1.00 70.56 88 PRO A N 1
ATOM 637 C CA . PRO A 1 88 ? 30.022 13.776 -35.435 1.00 70.56 88 PRO A CA 1
ATOM 638 C C . PRO A 1 88 ? 29.414 14.624 -34.311 1.00 70.56 88 PRO A C 1
ATOM 640 O O . PRO A 1 88 ? 29.636 14.358 -33.131 1.00 70.56 88 PRO A O 1
ATOM 643 N N . LEU A 1 89 ? 28.621 15.623 -34.691 1.00 64.19 89 LEU A N 1
ATOM 644 C CA . LEU A 1 89 ? 27.913 16.516 -33.773 1.00 64.19 89 LEU A CA 1
ATOM 645 C C . LEU A 1 89 ? 26.525 15.985 -33.388 1.00 64.19 89 LEU A C 1
ATOM 647 O O . LEU A 1 89 ? 25.850 16.574 -32.558 1.00 64.19 89 LEU A O 1
ATOM 651 N N . GLY A 1 90 ? 26.070 14.883 -33.984 1.00 67.69 90 GLY A N 1
ATOM 652 C CA . GLY A 1 90 ? 24.827 14.220 -33.603 1.00 67.69 90 GLY A CA 1
ATOM 653 C C . GLY A 1 90 ? 24.295 13.271 -34.673 1.00 67.69 90 GLY A C 1
ATOM 654 O O . GLY A 1 90 ? 24.921 13.078 -35.721 1.00 67.69 90 GLY A O 1
ATOM 655 N N . ALA A 1 91 ? 23.127 12.693 -34.396 1.00 68.50 91 ALA A N 1
ATOM 656 C CA . ALA A 1 91 ? 22.374 11.838 -35.310 1.00 68.50 91 ALA A CA 1
ATOM 657 C C . ALA A 1 91 ? 20.968 12.394 -35.585 1.00 68.50 91 ALA A C 1
ATOM 659 O O . ALA A 1 91 ? 20.370 13.070 -34.743 1.00 68.50 91 ALA A O 1
ATOM 660 N N . ALA A 1 92 ? 20.453 12.068 -36.768 1.00 63.56 92 ALA A N 1
ATOM 661 C CA . ALA A 1 92 ? 19.073 12.280 -37.196 1.00 63.56 92 ALA A CA 1
ATOM 662 C C . ALA A 1 92 ? 18.471 10.929 -37.639 1.00 63.56 92 ALA A C 1
ATOM 664 O O . ALA A 1 92 ? 19.201 9.943 -37.691 1.00 63.56 92 ALA A O 1
ATOM 665 N N . GLU A 1 93 ? 17.152 10.884 -37.878 1.00 64.12 93 GLU A N 1
ATOM 666 C CA . GLU A 1 93 ? 16.405 9.720 -38.408 1.00 64.12 93 GLU A CA 1
ATOM 667 C C . GLU A 1 93 ? 16.794 8.376 -37.760 1.00 64.12 93 GLU A C 1
ATOM 669 O O . GLU A 1 93 ? 17.109 7.393 -38.425 1.00 64.12 93 GLU A O 1
ATOM 674 N N . LEU A 1 94 ? 16.772 8.347 -36.423 1.00 70.62 94 LEU A N 1
ATOM 675 C CA . LEU A 1 94 ? 17.050 7.145 -35.637 1.00 70.62 94 LEU A CA 1
ATOM 676 C C . LEU A 1 94 ? 15.931 6.119 -35.831 1.00 70.62 94 LEU A C 1
ATOM 678 O O . LEU A 1 94 ? 14.815 6.359 -35.377 1.00 70.62 94 LEU A O 1
ATOM 682 N N . ALA A 1 95 ? 16.274 4.981 -36.429 1.00 71.69 95 ALA A N 1
ATOM 683 C CA . ALA A 1 95 ? 15.431 3.830 -36.708 1.00 71.69 95 ALA A CA 1
ATOM 684 C C . ALA A 1 95 ? 15.990 2.542 -36.084 1.00 71.69 95 ALA A C 1
ATOM 686 O O . ALA A 1 95 ? 17.083 2.060 -36.390 1.00 71.69 95 ALA A O 1
ATOM 687 N N . PHE A 1 96 ? 15.201 1.947 -35.202 1.00 74.00 96 PHE A N 1
ATOM 688 C CA . PHE A 1 96 ? 15.453 0.630 -34.632 1.00 74.00 96 PHE A CA 1
ATOM 689 C C . PHE A 1 96 ? 14.120 -0.075 -34.367 1.00 74.00 96 PHE A C 1
ATOM 691 O O . PHE A 1 96 ? 13.061 0.519 -34.536 1.00 74.00 96 PHE A O 1
ATOM 698 N N . ASP A 1 97 ? 14.179 -1.331 -33.952 1.00 77.94 97 ASP A N 1
ATOM 699 C CA . ASP A 1 97 ? 13.068 -2.091 -33.399 1.00 77.94 97 ASP A CA 1
ATOM 700 C C . ASP A 1 97 ? 13.409 -2.496 -31.962 1.00 77.94 97 ASP A C 1
ATOM 702 O O . ASP A 1 97 ? 14.580 -2.675 -31.609 1.00 77.94 97 ASP A O 1
ATOM 706 N N . ILE A 1 98 ? 12.387 -2.689 -31.132 1.00 82.06 98 ILE A N 1
ATOM 707 C CA . ILE A 1 98 ? 12.531 -3.383 -29.848 1.00 82.06 98 ILE A CA 1
ATOM 708 C C . ILE A 1 98 ? 11.877 -4.751 -29.984 1.00 82.06 98 ILE A C 1
ATOM 710 O O . ILE A 1 98 ? 10.694 -4.839 -30.309 1.00 82.06 98 ILE A O 1
ATOM 714 N N . GLN A 1 99 ? 12.643 -5.812 -29.729 1.00 83.56 99 GLN A N 1
ATOM 715 C CA . GLN A 1 99 ? 12.183 -7.194 -29.880 1.00 83.56 99 GLN A CA 1
ATOM 716 C C . GLN A 1 99 ? 12.495 -8.021 -28.638 1.00 83.56 99 GLN A C 1
ATOM 718 O O . GLN A 1 99 ? 13.587 -7.923 -28.068 1.00 83.56 99 GLN A O 1
ATOM 723 N N . LEU A 1 100 ? 11.533 -8.848 -28.230 1.00 84.81 100 LEU A N 1
ATOM 724 C CA . LEU A 1 100 ? 11.694 -9.801 -27.140 1.00 84.81 100 LEU A CA 1
ATOM 725 C C . LEU A 1 100 ? 12.125 -11.166 -27.685 1.00 84.81 100 LEU A C 1
ATOM 727 O O . LEU A 1 100 ? 11.613 -11.623 -28.701 1.00 84.81 100 LEU A O 1
ATOM 731 N N . TYR A 1 101 ? 13.042 -11.828 -26.991 1.00 86.81 101 TYR A N 1
ATOM 732 C CA . TYR A 1 101 ? 13.537 -13.164 -27.305 1.00 86.81 101 TYR A CA 1
ATOM 733 C C . TYR A 1 101 ? 13.418 -14.087 -26.095 1.00 86.81 101 TYR A C 1
ATOM 735 O O . TYR A 1 101 ? 13.421 -13.631 -24.950 1.00 86.81 101 TYR A O 1
ATOM 743 N N . GLU A 1 102 ? 13.380 -15.388 -26.360 1.00 87.12 102 GLU A N 1
ATOM 744 C CA . GLU A 1 102 ? 13.551 -16.442 -25.359 1.00 87.12 102 GLU A CA 1
ATOM 745 C C . GLU A 1 102 ? 14.930 -16.367 -24.673 1.00 87.12 102 GLU A C 1
ATOM 747 O O . GLU A 1 102 ? 15.823 -15.607 -25.064 1.00 87.12 102 GLU A O 1
ATOM 752 N N . ALA A 1 103 ? 15.132 -17.204 -23.652 1.00 82.31 103 ALA A N 1
ATOM 753 C CA . ALA A 1 103 ? 16.370 -17.284 -22.870 1.00 82.31 103 ALA A CA 1
ATOM 754 C C . ALA A 1 103 ? 17.641 -17.516 -23.708 1.00 82.31 103 ALA A C 1
ATOM 756 O O . ALA A 1 103 ? 18.739 -17.175 -23.265 1.00 82.31 103 ALA A O 1
ATOM 757 N N . ASP A 1 104 ? 17.497 -18.125 -24.888 1.00 84.19 104 ASP A N 1
ATOM 758 C CA . ASP A 1 104 ? 18.591 -18.390 -25.825 1.00 84.19 104 ASP A CA 1
ATOM 759 C C . ASP A 1 104 ? 19.100 -17.118 -26.528 1.00 84.19 104 ASP A C 1
ATOM 761 O O . ASP A 1 104 ? 20.194 -17.114 -27.094 1.00 84.19 104 ASP A O 1
ATOM 765 N N . GLY A 1 105 ? 18.323 -16.031 -26.485 1.00 81.81 105 GLY A N 1
ATOM 766 C CA . GLY A 1 105 ? 18.599 -14.794 -27.199 1.00 81.81 105 GLY A CA 1
ATOM 767 C C . GLY A 1 105 ? 18.573 -14.942 -28.722 1.00 81.81 105 GLY A C 1
ATOM 768 O O . GLY A 1 105 ? 19.058 -14.048 -29.409 1.00 81.81 105 GLY A O 1
ATOM 769 N N . THR A 1 106 ? 18.051 -16.031 -29.280 1.00 84.50 106 THR A N 1
ATOM 770 C CA . THR A 1 106 ? 17.993 -16.285 -30.730 1.00 84.50 106 THR A CA 1
ATOM 771 C C . THR A 1 106 ? 16.580 -16.488 -31.243 1.00 84.50 106 THR A C 1
ATOM 773 O O . THR A 1 106 ? 16.308 -16.136 -32.389 1.00 84.50 106 THR A O 1
ATOM 776 N N . THR A 1 107 ? 15.674 -16.988 -30.406 1.00 87.62 107 THR A N 1
ATOM 777 C CA . THR A 1 107 ? 14.282 -17.244 -30.781 1.00 87.62 107 THR A CA 1
ATOM 778 C C . THR A 1 107 ? 13.413 -16.030 -30.435 1.00 87.62 107 THR A C 1
ATOM 780 O O . THR A 1 107 ? 13.233 -15.754 -29.247 1.00 87.62 107 THR A O 1
ATOM 783 N N . PRO A 1 108 ? 12.908 -15.264 -31.424 1.00 86.19 108 PRO A N 1
ATOM 784 C CA . PRO A 1 108 ? 12.069 -14.103 -31.153 1.00 86.19 108 PRO A CA 1
ATOM 785 C C . PRO A 1 108 ? 10.691 -14.535 -30.649 1.00 86.19 108 PRO A C 1
ATOM 787 O O . PRO A 1 108 ? 10.110 -15.513 -31.124 1.00 86.19 108 PRO A O 1
ATOM 790 N N . ILE A 1 109 ? 10.151 -13.759 -29.720 1.00 84.19 109 ILE A N 1
ATOM 791 C CA . ILE A 1 109 ? 8.794 -13.892 -29.207 1.00 84.19 109 ILE A CA 1
ATOM 792 C C . ILE A 1 109 ? 7.949 -12.841 -29.894 1.00 84.19 109 ILE A C 1
ATOM 794 O O . ILE A 1 109 ? 8.239 -11.647 -29.836 1.00 84.19 109 ILE A O 1
ATOM 798 N N . VAL A 1 110 ? 6.881 -13.298 -30.538 1.00 82.94 110 VAL A N 1
ATOM 799 C CA . VAL A 1 110 ? 5.913 -12.401 -31.156 1.00 82.94 110 VAL A CA 1
ATOM 800 C C . VAL A 1 110 ? 5.135 -11.705 -30.042 1.00 82.94 110 VAL A C 1
ATOM 802 O O . VAL A 1 110 ? 4.312 -12.320 -29.361 1.00 82.94 110 VAL A O 1
ATOM 805 N N . LEU A 1 111 ? 5.455 -10.430 -29.842 1.00 78.31 111 LEU A N 1
ATOM 806 C CA . LEU A 1 111 ? 4.721 -9.511 -28.991 1.00 78.31 111 LEU A CA 1
ATOM 807 C C . LEU A 1 111 ? 4.119 -8.418 -29.866 1.00 78.31 111 LEU A C 1
ATOM 809 O O . LEU A 1 111 ? 4.850 -7.641 -30.476 1.00 78.31 111 LEU A O 1
ATOM 813 N N . ASP A 1 112 ? 2.794 -8.354 -29.873 1.00 77.56 112 ASP A N 1
ATOM 814 C CA . ASP A 1 112 ? 2.047 -7.237 -30.440 1.00 77.56 112 ASP A CA 1
ATOM 815 C C . ASP A 1 112 ? 1.894 -6.125 -29.382 1.00 77.56 112 ASP A C 1
ATOM 817 O O . ASP A 1 112 ? 2.491 -6.165 -28.296 1.00 77.56 112 ASP A O 1
ATOM 821 N N . ALA A 1 113 ? 1.076 -5.112 -29.666 1.00 75.50 113 ALA A N 1
ATOM 822 C CA . ALA A 1 113 ? 0.630 -4.217 -28.608 1.00 75.50 113 ALA A CA 1
ATOM 823 C C . ALA A 1 113 ? -0.203 -4.960 -27.563 1.00 75.50 113 ALA A C 1
ATOM 825 O O . ALA A 1 113 ? -1.019 -5.822 -27.903 1.00 75.50 113 ALA A O 1
ATOM 826 N N . ALA A 1 114 ? -0.054 -4.569 -26.299 1.00 76.12 114 ALA A N 1
ATOM 827 C CA . ALA A 1 114 ? -0.880 -5.128 -25.245 1.00 76.12 114 ALA A CA 1
ATOM 828 C C . ALA A 1 114 ? -2.359 -4.765 -25.496 1.00 76.12 114 ALA A C 1
ATOM 830 O O . ALA A 1 114 ? -2.685 -3.593 -25.704 1.00 76.12 114 ALA A O 1
ATOM 831 N N . PRO A 1 115 ? -3.290 -5.733 -25.467 1.00 77.56 115 PRO A N 1
ATOM 832 C CA . PRO A 1 115 ? -4.712 -5.429 -25.492 1.00 77.56 115 PRO A CA 1
ATOM 833 C C . PRO A 1 115 ? -5.077 -4.598 -24.262 1.00 77.56 115 PRO A C 1
ATOM 835 O O . PRO A 1 115 ? -4.803 -5.014 -23.137 1.00 77.56 115 PRO A O 1
ATOM 838 N N . LEU A 1 116 ? -5.706 -3.441 -24.457 1.00 73.12 116 LEU A N 1
ATOM 839 C CA . LEU A 1 116 ? -6.052 -2.540 -23.361 1.00 73.12 116 LEU A CA 1
ATOM 840 C C . LEU A 1 116 ? -7.523 -2.678 -22.965 1.00 73.12 116 LEU A C 1
ATOM 842 O O . LEU A 1 116 ? -8.406 -2.736 -23.821 1.00 73.12 116 LEU A O 1
ATOM 846 N N . SER A 1 117 ? -7.786 -2.675 -21.662 1.00 73.81 117 SER A N 1
ATOM 847 C CA . SER A 1 117 ? -9.122 -2.515 -21.093 1.00 73.81 117 SER A CA 1
ATOM 848 C C . SER A 1 117 ? -9.191 -1.176 -20.379 1.00 73.81 117 SER A C 1
ATOM 850 O O . SER A 1 117 ? -8.514 -0.965 -19.374 1.00 73.81 117 SER A O 1
ATOM 852 N N . CYS A 1 118 ? -10.027 -0.282 -20.895 1.00 67.00 118 CYS A N 1
ATOM 853 C CA . CYS A 1 118 ? -10.300 1.008 -20.280 1.00 67.00 118 CYS A CA 1
ATOM 854 C C . CYS A 1 118 ? -11.528 0.873 -19.381 1.00 67.00 118 CYS A C 1
ATOM 856 O O . CYS A 1 118 ? -12.608 0.492 -19.844 1.00 67.00 118 CYS A O 1
ATOM 858 N N . GLU A 1 119 ? -11.379 1.170 -18.094 1.00 60.22 119 GLU A N 1
ATOM 859 C CA . GLU A 1 119 ? -12.533 1.265 -17.208 1.00 60.22 119 GLU A CA 1
ATOM 860 C C . GLU A 1 119 ? -13.231 2.600 -17.483 1.00 60.22 119 GLU A C 1
ATOM 862 O O . GLU A 1 119 ? -12.693 3.671 -17.212 1.00 60.22 119 GLU A O 1
ATOM 867 N N . VAL A 1 120 ? -14.449 2.553 -18.031 1.00 55.91 120 VAL A N 1
ATOM 868 C CA . VAL A 1 120 ? -15.261 3.762 -18.201 1.00 55.91 120 VAL A CA 1
ATOM 869 C C . VAL A 1 120 ? -15.639 4.258 -16.810 1.00 55.91 120 VAL A C 1
ATOM 871 O O . VAL A 1 120 ? -16.561 3.738 -16.178 1.00 55.91 120 VAL A O 1
ATOM 874 N N . GLY A 1 121 ? -14.908 5.252 -16.311 1.00 53.50 121 GLY A N 1
ATOM 875 C CA . GLY A 1 121 ? -15.292 5.956 -15.100 1.00 53.50 121 GLY A CA 1
ATOM 876 C C . GLY A 1 121 ? -16.702 6.521 -15.266 1.00 53.50 121 GLY A C 1
ATOM 877 O O . GLY A 1 121 ? -17.040 7.102 -16.299 1.00 53.50 121 GLY A O 1
ATOM 878 N N . THR A 1 122 ? -17.550 6.351 -14.253 1.00 47.53 122 THR A N 1
ATOM 879 C CA . THR A 1 122 ? -18.829 7.065 -14.179 1.00 47.53 122 THR A CA 1
ATOM 880 C C . THR A 1 122 ? -18.555 8.560 -14.333 1.00 47.53 122 THR A C 1
ATOM 882 O O . THR A 1 122 ? -17.774 9.125 -13.564 1.00 47.53 122 THR A O 1
ATOM 885 N N . ALA A 1 123 ? -19.174 9.193 -15.333 1.00 43.53 123 ALA A N 1
ATOM 886 C CA . ALA A 1 123 ? -18.982 10.609 -15.621 1.00 43.53 123 ALA A CA 1
ATOM 887 C C . ALA A 1 123 ? -19.151 11.455 -14.344 1.00 43.53 123 ALA A C 1
ATOM 889 O O . ALA A 1 123 ? -20.201 11.406 -13.703 1.00 43.53 123 ALA A O 1
ATOM 890 N N . GLY A 1 124 ? -18.118 12.220 -13.976 1.00 45.22 124 GLY A N 1
ATOM 891 C CA . GLY A 1 124 ? -18.154 13.155 -12.844 1.00 45.22 124 GLY A CA 1
ATOM 892 C C . GLY A 1 124 ? -17.338 12.769 -11.606 1.00 45.22 124 GLY A C 1
ATOM 893 O O . GLY A 1 124 ? -17.291 13.565 -10.670 1.00 45.22 124 GLY A O 1
ATOM 894 N N . VAL A 1 125 ? -16.662 11.614 -11.582 1.00 44.59 125 VAL A N 1
ATOM 895 C CA . VAL A 1 125 ? -15.650 11.319 -10.552 1.00 44.59 125 VAL A CA 1
ATOM 896 C C . VAL A 1 125 ? -14.274 11.674 -11.115 1.00 44.59 125 VAL A C 1
ATOM 898 O O . VAL A 1 125 ? -13.782 10.998 -12.013 1.00 44.59 125 VAL A O 1
ATOM 901 N N . ALA A 1 126 ? -13.672 12.760 -10.624 1.00 40.62 126 ALA A N 1
ATOM 902 C CA . ALA A 1 126 ? -12.277 13.085 -10.916 1.00 40.62 126 ALA A CA 1
ATOM 903 C C . ALA A 1 126 ? -11.386 11.918 -10.447 1.00 40.62 126 ALA A C 1
ATOM 905 O O . ALA A 1 126 ? -11.479 11.509 -9.288 1.00 40.62 126 ALA A O 1
ATOM 906 N N . GLY A 1 127 ? -10.593 11.357 -11.362 1.00 46.69 127 GLY A N 1
ATOM 907 C CA . GLY A 1 127 ? -9.870 10.092 -11.180 1.00 46.69 127 GLY A CA 1
ATOM 908 C C . GLY A 1 127 ? -10.390 8.972 -12.082 1.00 46.69 127 GLY A C 1
ATOM 909 O O . GLY A 1 127 ? -10.606 7.853 -11.607 1.00 46.69 127 GLY A O 1
ATOM 910 N N . ALA A 1 128 ? -10.642 9.281 -13.364 1.00 45.88 128 ALA A N 1
ATOM 911 C CA . ALA A 1 128 ? -10.854 8.251 -14.376 1.00 45.88 128 ALA A CA 1
ATOM 912 C C . ALA A 1 128 ? -9.694 7.247 -14.306 1.00 45.88 128 ALA A C 1
ATOM 914 O O . ALA A 1 128 ? -8.578 7.596 -13.936 1.00 45.88 128 ALA A O 1
ATOM 915 N N . ARG A 1 129 ? -10.013 5.970 -14.496 1.00 55.84 129 ARG A N 1
ATOM 916 C CA . ARG A 1 129 ? -9.044 4.889 -14.378 1.00 55.84 129 ARG A CA 1
ATOM 917 C C . ARG A 1 129 ? -8.529 4.594 -15.779 1.00 55.84 129 ARG A C 1
ATOM 919 O O . ARG A 1 129 ? -9.318 4.140 -16.610 1.00 55.84 129 ARG A O 1
ATOM 926 N N . GLY 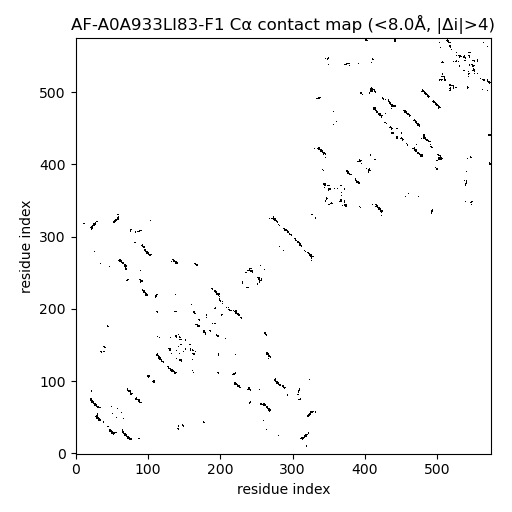A 1 130 ? -7.240 4.834 -15.986 1.00 61.53 130 GLY A N 1
ATOM 927 C CA . GLY A 1 130 ? -6.563 4.683 -17.270 1.00 61.53 130 GLY A CA 1
ATOM 928 C C . GLY A 1 130 ? -6.746 3.316 -17.899 1.00 61.53 130 GLY A C 1
ATOM 929 O O . GLY A 1 130 ? -7.123 2.335 -17.239 1.00 61.53 130 GLY A O 1
ATOM 930 N N . CYS A 1 131 ? -6.507 3.244 -19.206 1.00 67.00 131 CYS A N 1
ATOM 931 C CA . CYS A 1 131 ? -6.534 1.970 -19.899 1.00 67.00 131 CYS A CA 1
ATOM 932 C C . CYS A 1 131 ? -5.384 1.098 -19.395 1.00 67.00 131 CYS A C 1
ATOM 934 O O . CYS A 1 131 ? -4.228 1.502 -19.391 1.00 67.00 131 CYS A O 1
ATOM 936 N N . ARG A 1 132 ? -5.699 -0.128 -18.974 1.00 76.50 132 ARG A N 1
ATOM 937 C CA . ARG A 1 132 ? -4.693 -1.072 -18.475 1.00 76.50 132 ARG A CA 1
ATOM 938 C C . ARG A 1 132 ? -4.479 -2.208 -19.461 1.00 76.50 132 ARG A C 1
ATOM 940 O O . ARG A 1 132 ? -5.460 -2.694 -20.034 1.00 76.50 132 ARG A O 1
ATOM 947 N N . PRO A 1 133 ? -3.240 -2.685 -19.638 1.00 79.06 133 PRO A N 1
ATOM 948 C CA . PRO A 1 133 ? -2.978 -3.845 -20.469 1.00 79.06 133 PRO A CA 1
ATOM 949 C C . PRO A 1 133 ? -3.558 -5.108 -19.811 1.00 79.06 133 PRO A C 1
ATOM 951 O O . PRO A 1 133 ? -3.437 -5.327 -18.608 1.00 79.06 133 PRO A O 1
ATOM 954 N N . THR A 1 134 ? -4.212 -5.946 -20.610 1.00 79.50 134 THR A N 1
ATOM 955 C CA . THR A 1 134 ? -4.921 -7.161 -20.162 1.00 79.50 134 THR A CA 1
ATOM 956 C C . THR A 1 134 ? -4.244 -8.458 -20.587 1.00 79.50 134 THR A C 1
ATOM 958 O O . THR A 1 134 ? -4.535 -9.509 -20.022 1.00 79.50 134 THR A O 1
ATOM 961 N N . ASP A 1 135 ? -3.322 -8.386 -21.545 1.00 83.06 135 ASP A N 1
ATOM 962 C CA . ASP A 1 135 ? -2.512 -9.511 -22.014 1.00 83.06 135 ASP A CA 1
ATOM 963 C C . ASP A 1 135 ? -1.097 -9.018 -22.359 1.00 83.06 135 ASP A C 1
ATOM 965 O O . ASP A 1 135 ? -0.830 -7.808 -22.324 1.00 83.06 135 ASP A O 1
ATOM 969 N N . LYS A 1 136 ? -0.186 -9.947 -22.666 1.00 86.25 136 LYS A N 1
ATOM 970 C CA . LYS A 1 136 ? 1.190 -9.625 -23.052 1.00 86.25 136 LYS A CA 1
ATOM 971 C C . LYS A 1 136 ? 1.245 -8.681 -24.245 1.00 86.25 136 LYS A C 1
ATOM 973 O O . LYS A 1 136 ? 0.497 -8.828 -25.208 1.00 86.25 136 LYS A O 1
ATOM 978 N N . GLY A 1 137 ? 2.204 -7.768 -24.202 1.00 85.19 137 GLY A N 1
ATOM 979 C CA . GLY A 1 137 ? 2.500 -6.881 -25.317 1.00 85.19 137 GLY A CA 1
ATOM 980 C C . GLY A 1 137 ? 3.134 -5.574 -24.872 1.00 85.19 137 GLY A C 1
ATOM 981 O O . GLY A 1 137 ? 3.261 -5.294 -23.678 1.00 85.19 137 GLY A O 1
ATOM 982 N N . TYR A 1 138 ? 3.545 -4.775 -25.845 1.00 84.50 138 TYR A N 1
ATOM 983 C CA . TYR A 1 138 ? 4.112 -3.452 -25.597 1.00 84.50 138 TYR A CA 1
ATOM 984 C C . TYR A 1 138 ? 3.012 -2.427 -25.298 1.00 84.50 138 TYR A C 1
ATOM 986 O O . TYR A 1 138 ? 1.964 -2.439 -25.949 1.00 84.50 138 TYR A O 1
ATOM 994 N N . HIS A 1 139 ? 3.269 -1.520 -24.356 1.00 82.69 139 HIS A N 1
ATOM 995 C CA . HIS A 1 139 ? 2.410 -0.368 -24.057 1.00 82.69 139 HIS A CA 1
ATOM 996 C C . HIS A 1 139 ? 3.213 0.764 -23.394 1.00 82.69 139 HIS A C 1
ATOM 998 O O . HIS A 1 139 ? 4.431 0.649 -23.228 1.00 82.69 139 HIS A O 1
ATOM 1004 N N . SER A 1 140 ? 2.553 1.869 -23.052 1.00 83.56 140 SER A N 1
ATOM 1005 C CA . SER A 1 140 ? 3.142 2.954 -22.265 1.00 83.56 140 SER A CA 1
ATOM 1006 C C . SER A 1 140 ? 2.093 3.559 -21.351 1.00 83.56 140 SER A C 1
ATOM 1008 O O . SER A 1 140 ? 1.091 4.083 -21.824 1.00 83.56 140 SER A O 1
ATOM 1010 N N . SER A 1 141 ? 2.367 3.566 -20.053 1.00 77.69 141 SER A N 1
ATOM 1011 C CA . SER A 1 141 ? 1.482 4.142 -19.050 1.00 77.69 141 SER A CA 1
ATOM 1012 C C . SER A 1 141 ? 1.426 5.673 -19.089 1.00 77.69 141 SER A C 1
ATOM 1014 O O . SER A 1 141 ? 0.509 6.242 -18.530 1.00 77.69 141 SER A O 1
ATOM 1016 N N . ILE A 1 142 ? 2.367 6.350 -19.762 1.00 74.19 142 ILE A N 1
ATOM 1017 C CA . ILE A 1 142 ? 2.310 7.814 -19.991 1.00 74.19 142 ILE A CA 1
ATOM 1018 C C . ILE A 1 142 ? 1.422 8.163 -21.196 1.00 74.19 142 ILE A C 1
ATOM 1020 O O . ILE A 1 142 ? 0.930 9.285 -21.336 1.00 74.19 142 ILE A O 1
ATOM 1024 N N . ASN A 1 143 ? 1.268 7.209 -22.114 1.00 68.88 143 ASN A N 1
ATOM 1025 C CA . ASN A 1 143 ? 0.386 7.323 -23.263 1.00 68.88 143 ASN A CA 1
ATOM 1026 C C . ASN A 1 143 ? -0.732 6.293 -23.074 1.00 68.88 143 ASN A C 1
ATOM 1028 O O . ASN A 1 143 ? -0.852 5.428 -23.921 1.00 68.88 143 ASN A O 1
ATOM 1032 N N . ASP A 1 144 ? -1.482 6.298 -21.968 1.00 59.59 144 ASP A N 1
ATOM 1033 C CA . ASP A 1 144 ? -2.465 5.248 -21.623 1.00 59.59 144 ASP A CA 1
ATOM 1034 C C . ASP A 1 144 ? -3.934 5.644 -21.871 1.00 59.59 144 ASP A C 1
ATOM 1036 O O . ASP A 1 144 ? -4.850 4.845 -21.670 1.00 59.59 144 ASP A O 1
ATOM 1040 N N . GLY A 1 145 ? -4.170 6.848 -22.390 1.00 55.66 145 GLY A N 1
ATOM 1041 C CA . GLY A 1 145 ? -5.457 7.257 -22.943 1.00 55.66 145 GLY A CA 1
ATOM 1042 C C . GLY A 1 145 ? -6.500 7.765 -21.946 1.00 55.66 145 GLY A C 1
ATOM 1043 O O . GLY A 1 145 ? -7.687 7.733 -22.287 1.00 55.66 145 GLY A O 1
ATOM 1044 N N . ASP A 1 146 ? -6.108 8.273 -20.773 1.00 51.75 146 ASP A N 1
ATOM 1045 C CA . ASP A 1 146 ? -6.997 9.079 -19.928 1.00 51.75 146 ASP A CA 1
ATOM 1046 C C . ASP A 1 146 ? -6.454 10.490 -19.561 1.00 51.75 146 ASP A C 1
ATOM 1048 O O . ASP A 1 146 ? -5.853 11.164 -20.398 1.00 51.75 146 ASP A O 1
ATOM 1052 N N . GLY A 1 147 ? -6.919 11.062 -18.448 1.00 43.56 147 GLY A N 1
ATOM 1053 C CA . GLY A 1 147 ? -7.492 12.410 -18.350 1.00 43.56 147 GLY A CA 1
ATOM 1054 C C . GLY A 1 147 ? -6.571 13.635 -18.320 1.00 43.56 147 GLY A C 1
ATOM 1055 O O . GLY A 1 147 ? -7.087 14.726 -18.591 1.00 43.56 147 GLY A O 1
ATOM 1056 N N . ASP A 1 148 ? -5.267 13.547 -18.048 1.00 52.25 148 ASP A N 1
ATOM 1057 C CA . ASP A 1 148 ? -4.463 14.764 -17.815 1.00 52.25 148 ASP A CA 1
ATOM 1058 C C . ASP A 1 148 ? -3.022 14.789 -18.333 1.00 52.25 148 ASP A C 1
ATOM 1060 O O . ASP A 1 148 ? -2.390 15.847 -18.310 1.00 52.25 148 ASP A O 1
ATOM 1064 N N . GLY A 1 149 ? -2.608 13.789 -19.100 1.00 46.72 149 GLY A N 1
ATOM 1065 C CA . GLY A 1 149 ? -1.689 14.007 -20.222 1.00 46.72 149 GLY A CA 1
ATOM 1066 C C . GLY A 1 149 ? -2.369 14.555 -21.495 1.00 46.72 149 GLY A C 1
ATOM 1067 O O . GLY A 1 149 ? -1.874 14.313 -22.589 1.00 46.72 149 GLY A O 1
ATOM 1068 N N . SER A 1 150 ? -3.538 15.200 -21.403 1.00 45.03 150 SER A N 1
ATOM 1069 C CA . SER A 1 150 ? -4.542 15.381 -22.476 1.00 45.03 150 SER A CA 1
ATOM 1070 C C . SER A 1 150 ? -4.047 15.550 -23.933 1.00 45.03 150 SER A C 1
ATOM 1072 O O . SER A 1 150 ? -3.545 16.613 -24.305 1.00 45.03 150 SER A O 1
ATOM 1074 N N . ARG A 1 151 ? -4.459 14.613 -24.808 1.00 45.22 151 ARG A N 1
ATOM 1075 C CA . ARG A 1 151 ? -5.365 14.918 -25.941 1.00 45.22 151 ARG A CA 1
ATOM 1076 C C . ARG A 1 151 ? -6.430 13.828 -26.135 1.00 45.22 151 ARG A C 1
ATOM 1078 O O . ARG A 1 151 ? -6.232 12.855 -26.844 1.00 45.22 151 ARG A O 1
ATOM 1085 N N . GLY A 1 152 ? -7.608 14.087 -25.562 1.00 43.66 152 GLY A N 1
ATOM 1086 C CA . GLY A 1 152 ? -8.825 13.280 -25.706 1.00 43.66 152 GLY A CA 1
ATOM 1087 C C . GLY A 1 152 ? -10.013 13.882 -24.946 1.00 43.66 152 GLY A C 1
ATOM 1088 O O . GLY A 1 152 ? -10.725 13.176 -24.249 1.00 43.66 152 GLY A O 1
ATOM 1089 N N . GLN A 1 153 ? -10.231 15.202 -25.032 1.00 44.31 153 GLN A N 1
ATOM 1090 C CA . GLN A 1 153 ? -11.267 15.912 -24.255 1.00 44.31 153 GLN A CA 1
ATOM 1091 C C . GLN A 1 153 ? -12.724 15.516 -24.579 1.00 44.31 153 GLN A C 1
ATOM 1093 O O . GLN A 1 153 ? -13.634 15.942 -23.873 1.00 44.31 153 GLN A O 1
ATOM 1098 N N . ASN A 1 154 ? -12.973 14.707 -25.613 1.00 48.22 154 ASN A N 1
ATOM 1099 C CA . ASN A 1 154 ? -14.323 14.371 -26.058 1.00 48.22 154 ASN A CA 1
ATOM 1100 C C . ASN A 1 154 ? -14.535 12.857 -26.043 1.00 48.22 154 ASN A C 1
ATOM 1102 O O . ASN A 1 154 ? -14.171 12.158 -26.983 1.00 48.22 154 ASN A O 1
ATOM 1106 N N . GLY A 1 155 ? -15.126 12.405 -24.936 1.00 49.59 155 GLY A N 1
ATOM 1107 C CA . GLY A 1 155 ? -15.493 11.038 -24.579 1.00 49.59 155 GLY A CA 1
ATOM 1108 C C . GLY A 1 155 ? -15.595 9.994 -25.698 1.00 49.59 155 GLY A C 1
ATOM 1109 O O . GLY A 1 155 ? -16.302 10.178 -26.686 1.00 49.59 155 GLY A O 1
ATOM 1110 N N . ALA A 1 156 ? -14.988 8.839 -25.396 1.00 46.59 156 ALA A N 1
ATOM 1111 C CA . ALA A 1 156 ? -15.151 7.514 -26.008 1.00 46.59 156 ALA A CA 1
ATOM 1112 C C . ALA A 1 156 ? -14.165 7.083 -27.106 1.00 46.59 156 ALA A C 1
ATOM 1114 O O . ALA A 1 156 ? -14.303 5.971 -27.614 1.00 46.59 156 ALA A O 1
ATOM 1115 N N . ILE A 1 157 ? -13.146 7.875 -27.438 1.00 51.19 157 ILE A N 1
ATOM 1116 C CA . ILE A 1 157 ? -12.104 7.423 -28.369 1.00 51.19 157 ILE A CA 1
ATOM 1117 C C . ILE A 1 157 ? -10.880 7.004 -27.555 1.00 51.19 157 ILE A C 1
ATOM 1119 O O . ILE A 1 157 ? -10.224 7.851 -26.959 1.00 51.19 157 ILE A O 1
ATOM 1123 N N . ILE A 1 158 ? -10.610 5.691 -27.520 1.00 51.34 158 ILE A N 1
ATOM 1124 C CA . ILE A 1 158 ? -9.336 5.131 -27.041 1.00 51.34 158 ILE A CA 1
ATOM 1125 C C . ILE A 1 158 ? -8.222 5.881 -27.767 1.00 51.34 158 ILE A C 1
ATOM 1127 O O . ILE A 1 158 ? -8.238 5.921 -29.002 1.00 51.34 158 ILE A O 1
ATOM 1131 N N . ASP A 1 159 ? -7.285 6.461 -27.016 1.00 55.12 159 ASP A N 1
ATOM 1132 C CA . ASP A 1 159 ? -6.155 7.174 -27.600 1.00 55.12 159 ASP A CA 1
ATOM 1133 C C . ASP A 1 159 ? -5.470 6.265 -28.631 1.00 55.12 159 ASP A C 1
ATOM 1135 O O . ASP A 1 159 ? -5.098 5.117 -28.360 1.00 55.12 159 ASP A O 1
ATOM 1139 N N . CYS A 1 160 ? -5.340 6.759 -29.864 1.00 54.44 160 CYS A N 1
ATOM 1140 C CA . CYS A 1 160 ? -4.699 6.006 -30.929 1.00 54.44 160 CYS A CA 1
ATOM 1141 C C . CYS A 1 160 ? -3.198 5.751 -30.636 1.00 54.44 160 CYS A C 1
ATOM 1143 O O . CYS A 1 160 ? -2.561 4.928 -31.305 1.00 54.44 160 CYS A O 1
ATOM 1145 N N . LEU A 1 161 ? -2.677 6.369 -29.577 1.00 55.47 161 LEU A N 1
ATOM 1146 C CA . LEU A 1 161 ? -1.326 6.274 -29.047 1.00 55.47 161 LEU A CA 1
ATOM 1147 C C . LEU A 1 161 ? -1.232 5.434 -27.768 1.00 55.47 161 LEU A C 1
ATOM 1149 O O . LEU A 1 161 ? -0.138 5.303 -27.233 1.00 55.47 161 LEU A O 1
ATOM 1153 N N . ALA A 1 162 ? -2.324 4.786 -27.337 1.00 57.62 162 ALA A N 1
ATOM 1154 C CA . ALA A 1 162 ? -2.380 4.010 -26.093 1.00 57.62 162 ALA A CA 1
ATOM 1155 C C . ALA A 1 162 ? -1.299 2.894 -25.974 1.00 57.62 162 ALA A C 1
ATOM 1157 O O . ALA A 1 162 ? -0.981 2.367 -24.914 1.00 57.62 162 ALA A O 1
ATOM 1158 N N . ASN A 1 163 ? -0.738 2.512 -27.125 1.00 60.16 163 ASN A N 1
ATOM 1159 C CA . ASN A 1 163 ? 0.264 1.462 -27.298 1.00 60.16 163 ASN A CA 1
ATOM 1160 C C . ASN A 1 163 ? 1.588 1.994 -27.864 1.00 60.16 163 ASN A C 1
ATOM 1162 O O . ASN A 1 163 ? 2.337 1.255 -28.514 1.00 60.16 163 ASN A O 1
ATOM 1166 N N . ALA A 1 164 ? 1.829 3.293 -27.704 1.00 61.62 164 ALA A N 1
ATOM 1167 C CA . ALA A 1 164 ? 3.017 3.952 -28.197 1.00 61.62 164 ALA A CA 1
ATOM 1168 C C . ALA A 1 164 ? 4.077 4.102 -27.113 1.00 61.62 164 ALA A C 1
ATOM 1170 O O . ALA A 1 164 ? 3.777 4.607 -26.034 1.00 61.62 164 ALA A O 1
ATOM 1171 N N . ALA A 1 165 ? 5.332 3.790 -27.428 1.00 66.00 165 ALA A N 1
ATOM 1172 C CA . ALA A 1 165 ? 6.444 4.206 -26.580 1.00 66.00 165 ALA A CA 1
ATOM 1173 C C . ALA A 1 165 ? 6.486 5.740 -26.461 1.00 66.00 165 ALA A C 1
ATOM 1175 O O . ALA A 1 165 ? 6.130 6.468 -27.395 1.00 66.00 165 ALA A O 1
ATOM 1176 N N . PHE A 1 166 ? 6.917 6.244 -25.310 1.00 67.50 166 PHE A N 1
ATOM 1177 C CA . PHE A 1 166 ? 7.123 7.670 -25.110 1.00 67.50 166 PHE A CA 1
ATOM 1178 C C . PHE A 1 166 ? 8.472 8.093 -25.709 1.00 67.50 166 PHE A C 1
ATOM 1180 O O . PHE A 1 166 ? 9.484 7.406 -25.558 1.00 67.50 166 PHE A O 1
ATOM 1187 N N . ALA A 1 167 ? 8.469 9.223 -26.420 1.00 67.00 167 ALA A N 1
ATOM 1188 C CA . ALA A 1 167 ? 9.645 9.802 -27.059 1.00 67.00 167 ALA A CA 1
ATOM 1189 C C . ALA A 1 167 ? 9.769 11.283 -26.684 1.00 67.00 167 ALA A C 1
ATOM 1191 O O . ALA A 1 167 ? 8.810 12.056 -26.805 1.00 67.00 167 ALA A O 1
ATOM 1192 N N . PHE A 1 168 ? 10.961 11.679 -26.248 1.00 59.06 168 PHE A N 1
ATOM 1193 C CA . PHE A 1 168 ? 11.233 13.044 -25.805 1.00 59.06 168 PHE A CA 1
ATOM 1194 C C . PHE A 1 168 ? 11.511 13.996 -26.987 1.00 59.06 168 PHE A C 1
ATOM 1196 O O . PHE A 1 168 ? 12.289 13.671 -27.886 1.00 59.06 168 PHE A O 1
ATOM 1203 N N . GLY A 1 169 ? 10.899 15.189 -26.967 1.00 50.97 169 GLY A N 1
ATOM 1204 C CA . GLY A 1 169 ? 11.083 16.267 -27.951 1.00 50.97 169 GLY A CA 1
ATOM 1205 C C . GLY A 1 169 ? 11.835 17.500 -27.433 1.00 50.97 169 GLY A C 1
ATOM 1206 O O . GLY A 1 169 ? 11.953 17.718 -26.227 1.00 50.97 169 GLY A O 1
ATOM 1207 N N . LEU A 1 170 ? 12.326 18.329 -28.365 1.00 47.06 170 LEU A N 1
ATOM 1208 C CA . LEU A 1 170 ? 12.939 19.637 -28.095 1.00 47.06 170 LEU A CA 1
ATOM 1209 C C . LEU A 1 170 ? 11.857 20.702 -27.836 1.00 47.06 170 LEU A C 1
ATOM 1211 O O . LEU A 1 170 ? 10.976 20.891 -28.672 1.00 47.06 170 LEU A O 1
ATOM 1215 N N . VAL A 1 171 ? 11.982 21.472 -26.749 1.00 43.91 171 VAL A N 1
ATOM 1216 C CA . VAL A 1 171 ? 11.349 22.800 -26.644 1.00 43.91 171 VAL A CA 1
ATOM 1217 C C . VAL A 1 171 ? 12.448 23.854 -26.816 1.00 43.91 171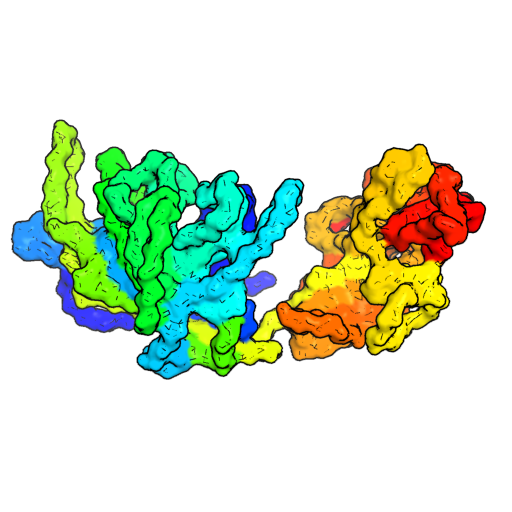 VAL A C 1
ATOM 1219 O O . VAL A 1 171 ? 13.378 23.876 -26.004 1.00 43.91 171 VAL A O 1
ATOM 1222 N N . PRO A 1 172 ? 12.363 24.757 -27.810 1.00 38.03 172 PRO A N 1
ATOM 1223 C CA . PRO A 1 172 ? 13.420 25.720 -28.126 1.00 38.03 172 PRO A CA 1
ATOM 1224 C C . PRO A 1 172 ? 13.783 26.712 -27.015 1.00 38.03 172 PRO A C 1
ATOM 1226 O O . PRO A 1 172 ? 14.646 27.539 -27.239 1.00 38.03 172 PRO A O 1
ATOM 1229 N N . SER A 1 173 ? 13.142 26.721 -25.839 1.00 39.88 173 SER A N 1
ATOM 1230 C CA . SER A 1 173 ? 13.240 27.825 -24.867 1.00 39.88 173 SER A CA 1
ATOM 1231 C C . SER A 1 173 ? 13.791 27.475 -23.479 1.00 39.88 173 SER A C 1
ATOM 1233 O O . SER A 1 173 ? 13.839 28.361 -22.630 1.00 39.88 173 SER A O 1
ATOM 1235 N N . GLY A 1 174 ? 14.289 26.256 -23.242 1.00 41.75 174 GLY A N 1
ATOM 1236 C CA . GLY A 1 174 ? 14.673 25.819 -21.886 1.00 41.75 174 GLY A CA 1
ATOM 1237 C C . GLY A 1 174 ? 13.466 25.462 -21.006 1.00 41.75 174 GLY A C 1
ATOM 1238 O O . GLY A 1 174 ? 13.570 25.461 -19.782 1.00 41.75 174 GLY A O 1
ATOM 1239 N N . GLY A 1 175 ? 12.319 25.196 -21.639 1.00 42.69 175 GLY A N 1
ATOM 1240 C CA . GLY A 1 175 ? 11.133 24.642 -20.995 1.00 42.69 175 GLY A CA 1
ATOM 1241 C C . GLY A 1 175 ? 11.286 23.158 -20.657 1.00 42.69 175 GLY A C 1
ATOM 1242 O O . GLY A 1 175 ? 12.217 22.488 -21.106 1.00 42.69 175 GLY A O 1
ATOM 1243 N N . GLU A 1 176 ? 10.358 22.662 -19.842 1.00 44.06 176 GLU A N 1
ATOM 1244 C CA . GLU A 1 176 ? 10.249 21.252 -19.464 1.00 44.06 176 GLU A CA 1
ATOM 1245 C C . GLU A 1 176 ? 10.144 20.347 -20.698 1.00 44.06 176 GLU A C 1
ATOM 1247 O O . GLU A 1 176 ? 9.648 20.757 -21.748 1.00 44.06 176 GLU A O 1
ATOM 1252 N N . ALA A 1 177 ? 10.615 19.106 -20.570 1.00 44.12 177 ALA A N 1
ATOM 1253 C CA . ALA A 1 177 ? 10.568 18.144 -21.658 1.00 44.12 177 ALA A CA 1
ATOM 1254 C C . ALA A 1 177 ? 9.122 17.947 -22.154 1.00 44.12 177 ALA A C 1
ATOM 1256 O O . ALA A 1 177 ? 8.197 17.753 -21.362 1.00 44.12 177 ALA A O 1
ATOM 1257 N N . SER A 1 178 ? 8.914 18.011 -23.467 1.00 47.78 178 SER A N 1
ATOM 1258 C CA . SER A 1 178 ? 7.613 17.780 -24.099 1.00 47.78 178 SER A CA 1
ATOM 1259 C C . SER A 1 178 ? 7.632 16.494 -24.919 1.00 47.78 178 SER A C 1
ATOM 1261 O O . SER A 1 178 ? 8.697 16.005 -25.305 1.00 47.78 178 SER A O 1
ATOM 1263 N N . ARG A 1 179 ? 6.445 15.951 -25.215 1.00 54.00 179 ARG A N 1
ATOM 1264 C CA . ARG A 1 179 ? 6.293 14.883 -26.210 1.00 54.00 179 ARG A CA 1
ATOM 1265 C C . ARG A 1 179 ? 6.839 15.379 -27.545 1.00 54.00 179 ARG A C 1
ATOM 1267 O O . ARG A 1 179 ? 6.640 16.546 -27.887 1.00 54.00 179 ARG A O 1
ATOM 1274 N N . LEU A 1 180 ? 7.489 14.497 -28.303 1.00 47.62 180 LEU A N 1
ATOM 1275 C CA . LEU A 1 180 ? 8.059 14.813 -29.620 1.00 47.62 180 LEU A CA 1
ATOM 1276 C C . LEU A 1 180 ? 7.040 15.445 -30.597 1.00 47.62 180 LEU A C 1
ATOM 1278 O O . LEU A 1 180 ? 7.447 16.094 -31.551 1.00 47.62 180 LEU A O 1
ATOM 1282 N N . ILE A 1 181 ? 5.732 15.264 -30.369 1.00 45.53 181 ILE A N 1
ATOM 1283 C CA . ILE A 1 181 ? 4.668 15.555 -31.344 1.00 45.53 181 ILE A CA 1
ATOM 1284 C C 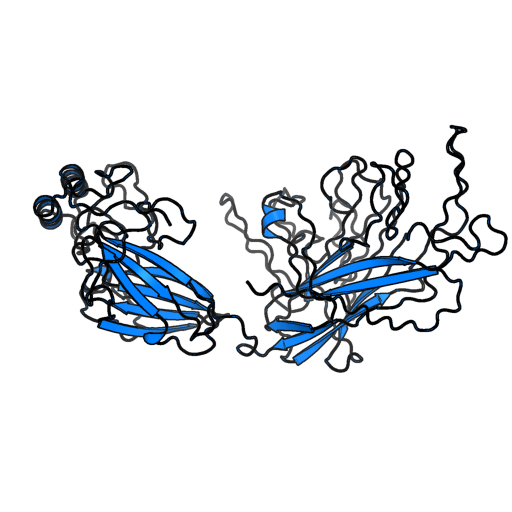. ILE A 1 181 ? 3.523 16.412 -30.744 1.00 45.53 181 ILE A C 1
ATOM 1286 O O . ILE A 1 181 ? 2.529 16.686 -31.415 1.00 45.53 181 ILE A O 1
ATOM 1290 N N . ASP A 1 182 ? 3.637 16.893 -29.497 1.00 44.56 182 ASP A N 1
ATOM 1291 C CA . ASP A 1 182 ? 2.608 17.795 -28.958 1.00 44.56 182 ASP A CA 1
ATOM 1292 C C . ASP A 1 182 ? 2.638 19.149 -29.699 1.00 44.56 182 ASP A C 1
ATOM 1294 O O . ASP A 1 182 ? 3.710 19.737 -29.854 1.00 44.56 182 ASP A O 1
ATOM 1298 N N . PRO A 1 183 ? 1.481 19.704 -30.105 1.00 39.19 183 PRO A N 1
ATOM 1299 C CA . PRO A 1 183 ? 1.380 21.012 -30.753 1.00 39.19 183 PRO A CA 1
ATOM 1300 C C . PRO A 1 183 ? 1.536 22.141 -29.725 1.00 39.19 183 PRO A C 1
ATOM 1302 O O . PRO A 1 183 ? 0.602 22.866 -29.385 1.00 39.19 183 PRO A O 1
ATOM 1305 N N . VAL A 1 184 ? 2.741 22.259 -29.194 1.00 39.34 184 VAL A N 1
ATOM 1306 C CA . VAL A 1 184 ? 3.311 23.482 -28.620 1.00 39.34 184 VAL A CA 1
ATOM 1307 C C . VAL A 1 184 ? 4.250 24.056 -29.707 1.00 39.34 184 VAL A C 1
ATOM 1309 O O . VAL A 1 184 ? 4.462 23.375 -30.710 1.00 39.34 184 VAL A O 1
ATOM 1312 N N . PRO A 1 185 ? 4.818 25.274 -29.607 1.00 39.59 185 PRO A N 1
ATOM 1313 C CA . PRO A 1 185 ? 5.745 25.803 -30.613 1.00 39.59 185 PRO A CA 1
ATOM 1314 C C . PRO A 1 185 ? 7.123 25.123 -30.482 1.00 39.59 185 PRO A C 1
ATOM 1316 O O . PRO A 1 185 ? 8.135 25.765 -30.202 1.00 39.59 185 PRO A O 1
ATOM 1319 N N . GLY A 1 186 ? 7.125 23.795 -30.570 1.00 40.56 186 GLY A N 1
ATOM 1320 C CA . GLY A 1 186 ? 8.282 22.946 -30.787 1.00 40.56 186 GLY A CA 1
ATOM 1321 C C . GLY A 1 186 ? 8.514 22.745 -32.288 1.00 40.56 186 GLY A C 1
ATOM 1322 O O . GLY A 1 186 ? 7.720 23.231 -33.096 1.00 40.56 186 GLY A O 1
ATOM 1323 N N . PRO A 1 187 ? 9.614 22.071 -32.657 1.00 35.84 187 PRO A N 1
ATOM 1324 C CA . PRO A 1 187 ? 10.102 22.006 -34.033 1.00 35.84 187 PRO A CA 1
ATOM 1325 C C . PRO A 1 187 ? 9.008 21.495 -34.976 1.00 35.84 187 PRO A C 1
ATOM 1327 O O . PRO A 1 187 ? 8.364 20.483 -34.694 1.00 35.84 187 PRO A O 1
ATOM 1330 N N . TYR A 1 188 ? 8.777 22.209 -36.078 1.00 38.75 188 TYR A N 1
ATOM 1331 C CA . TYR A 1 188 ? 7.756 21.852 -37.065 1.00 38.75 188 TYR A CA 1
ATOM 1332 C C . TYR A 1 188 ? 8.127 20.531 -37.756 1.00 38.75 188 TYR A C 1
ATOM 1334 O O . TYR A 1 188 ? 8.850 20.511 -38.747 1.00 38.75 188 TYR A O 1
ATOM 1342 N N . PHE A 1 189 ? 7.639 19.408 -37.232 1.00 39.34 189 PHE A N 1
ATOM 1343 C CA . PHE A 1 189 ? 7.684 18.125 -37.925 1.00 39.34 189 PHE A CA 1
ATOM 1344 C C . PHE A 1 189 ? 6.613 18.105 -39.023 1.00 39.34 189 PHE A C 1
ATOM 1346 O O . PHE A 1 189 ? 5.426 18.195 -38.715 1.00 39.34 189 PHE A O 1
ATOM 1353 N N . ASP A 1 190 ? 7.002 17.907 -40.288 1.00 34.44 190 ASP A N 1
ATOM 1354 C CA . ASP A 1 190 ? 6.034 17.632 -41.368 1.00 34.44 190 ASP A CA 1
ATOM 1355 C C . ASP A 1 190 ? 5.271 16.316 -41.114 1.00 34.44 190 ASP A C 1
ATOM 1357 O O . ASP A 1 190 ? 4.120 16.165 -41.522 1.00 34.44 190 ASP A O 1
ATOM 1361 N N . TYR A 1 191 ? 5.910 15.365 -40.415 1.00 38.66 191 TYR A N 1
ATOM 1362 C CA . TYR A 1 191 ? 5.342 14.086 -39.984 1.00 38.66 191 TYR A CA 1
ATOM 1363 C C . TYR A 1 191 ? 6.002 13.644 -38.668 1.00 38.66 191 TYR A C 1
ATOM 1365 O O . TYR A 1 191 ? 7.219 13.473 -38.616 1.00 38.66 191 TYR A O 1
ATOM 1373 N N . GLY A 1 192 ? 5.214 13.442 -37.609 1.00 44.56 192 GLY A N 1
ATOM 1374 C CA . GLY A 1 192 ? 5.678 12.911 -36.324 1.00 44.56 192 GLY A CA 1
ATOM 1375 C C . GLY A 1 192 ? 5.113 11.516 -36.076 1.00 44.56 192 GLY A C 1
ATOM 1376 O O . GLY A 1 192 ? 3.902 11.331 -36.195 1.00 44.56 192 GLY A O 1
ATOM 1377 N N . TRP A 1 193 ? 5.962 10.530 -35.761 1.00 52.16 193 TRP A N 1
ATOM 1378 C CA . TRP A 1 193 ? 5.530 9.153 -35.497 1.00 52.16 193 TRP A CA 1
ATOM 1379 C C . TRP A 1 193 ? 5.805 8.751 -34.053 1.00 52.16 193 TRP A C 1
ATOM 1381 O O . TRP A 1 193 ? 6.913 8.902 -33.539 1.00 52.16 193 TRP A O 1
ATOM 1391 N N . TYR A 1 194 ? 4.784 8.192 -33.417 1.00 54.72 194 TYR A N 1
ATOM 1392 C CA . TYR A 1 194 ? 4.957 7.443 -32.188 1.00 54.72 194 TYR A CA 1
ATOM 1393 C C . TYR A 1 194 ? 5.474 6.036 -32.524 1.00 54.72 194 TYR A C 1
ATOM 1395 O O . TYR A 1 194 ? 4.964 5.430 -33.469 1.00 54.72 194 TYR A O 1
ATOM 1403 N N . PRO A 1 195 ? 6.430 5.476 -31.768 1.00 61.25 195 PRO A N 1
ATOM 1404 C CA . PRO A 1 195 ? 6.810 4.078 -31.931 1.00 61.25 195 PRO A CA 1
ATOM 1405 C C . PRO A 1 195 ? 5.623 3.221 -31.496 1.00 61.25 195 PRO A C 1
ATOM 1407 O O . PRO A 1 195 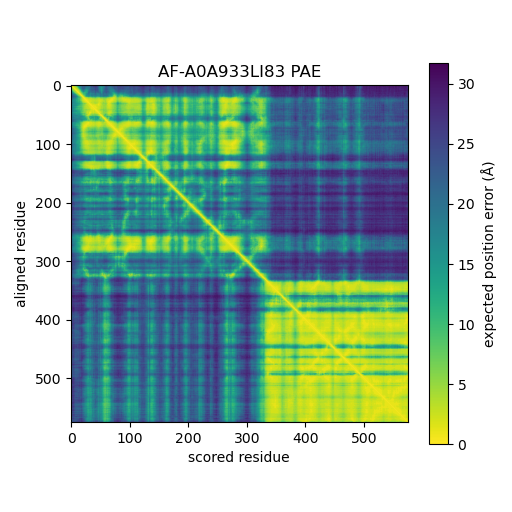? 5.217 3.316 -30.341 1.00 61.25 195 PRO A O 1
ATOM 1410 N N . THR A 1 196 ? 5.036 2.414 -32.386 1.00 61.50 196 THR A N 1
ATOM 1411 C CA . THR A 1 196 ? 3.828 1.631 -32.062 1.00 61.50 196 THR A CA 1
ATOM 1412 C C . THR A 1 196 ? 4.025 0.142 -32.293 1.00 61.50 196 THR A C 1
ATOM 1414 O O . THR A 1 196 ? 4.642 -0.291 -33.264 1.00 61.50 196 THR A O 1
ATOM 1417 N N . ALA A 1 197 ? 3.455 -0.673 -31.408 1.00 56.28 197 ALA A N 1
ATOM 1418 C CA . ALA A 1 197 ? 3.614 -2.128 -31.466 1.00 56.28 197 ALA A CA 1
ATOM 1419 C C . ALA A 1 197 ? 2.629 -2.834 -32.402 1.00 56.28 197 ALA A C 1
ATOM 1421 O O . ALA A 1 197 ? 2.635 -4.050 -32.513 1.00 56.28 197 ALA A O 1
ATOM 1422 N N . ASN A 1 198 ? 1.788 -2.069 -33.098 1.00 53.84 198 ASN A N 1
ATOM 1423 C CA . ASN A 1 198 ? 0.763 -2.596 -33.998 1.00 53.84 198 ASN A CA 1
ATOM 1424 C C . ASN A 1 198 ? 1.111 -2.415 -35.481 1.00 53.84 198 ASN A C 1
ATOM 1426 O O . ASN A 1 198 ? 0.231 -2.560 -36.329 1.00 53.84 198 ASN A O 1
ATOM 1430 N N . GLY A 1 199 ? 2.345 -2.008 -35.804 1.00 47.09 199 GLY A N 1
ATOM 1431 C CA . GLY A 1 199 ? 2.709 -1.639 -37.174 1.00 47.09 199 GLY A CA 1
ATOM 1432 C C . GLY A 1 199 ? 1.823 -0.521 -37.736 1.00 47.09 199 GLY A C 1
ATOM 1433 O O . GLY A 1 199 ? 1.582 -0.482 -38.943 1.00 47.09 199 GLY A O 1
ATOM 1434 N N . ARG A 1 200 ? 1.288 0.366 -36.877 1.00 47.28 200 ARG A N 1
ATOM 1435 C CA . ARG A 1 200 ? 0.469 1.493 -37.335 1.00 47.28 200 ARG A CA 1
ATOM 1436 C C . ARG A 1 200 ? 1.377 2.428 -38.126 1.00 47.28 200 ARG A C 1
ATOM 1438 O O . ARG A 1 200 ? 2.223 3.108 -37.555 1.00 47.28 200 ARG A O 1
ATOM 1445 N N . SER A 1 201 ? 1.191 2.469 -39.443 1.00 39.38 201 SER A N 1
ATOM 1446 C CA . SER A 1 201 ? 1.656 3.585 -40.263 1.00 39.38 201 SER A CA 1
ATOM 1447 C C . SER A 1 201 ? 1.004 4.861 -39.730 1.00 39.38 201 SER A C 1
ATOM 1449 O O . SER A 1 201 ? -0.205 4.846 -39.493 1.00 39.38 201 SER A O 1
ATOM 1451 N N . GLY A 1 202 ? 1.800 5.912 -39.512 1.00 42.12 202 GLY A N 1
ATOM 1452 C CA . GLY A 1 202 ? 1.419 7.128 -38.788 1.00 42.12 202 GLY A CA 1
ATOM 1453 C C . GLY A 1 202 ? -0.020 7.596 -39.019 1.00 42.12 202 GLY A C 1
ATOM 1454 O O . GLY A 1 202 ? -0.493 7.692 -40.150 1.00 42.12 202 GLY A O 1
ATOM 1455 N N . THR A 1 203 ? -0.725 7.891 -37.931 1.00 39.22 203 THR A N 1
ATOM 1456 C CA . THR A 1 203 ? -1.994 8.613 -37.993 1.00 39.22 203 THR A CA 1
ATOM 1457 C C . THR A 1 203 ? -1.712 10.100 -38.185 1.00 39.22 203 THR A C 1
ATOM 1459 O O . THR A 1 203 ? -0.801 10.643 -37.563 1.00 39.22 203 THR A O 1
ATOM 1462 N N . ASP A 1 204 ? -2.522 10.777 -38.997 1.00 44.09 204 ASP A N 1
ATOM 1463 C CA . ASP A 1 204 ? -2.690 12.228 -38.874 1.00 44.09 204 ASP A CA 1
ATOM 1464 C C . ASP A 1 204 ? -3.066 12.548 -37.409 1.00 44.09 204 ASP A C 1
ATOM 1466 O O . ASP A 1 204 ? -3.825 11.795 -36.786 1.00 44.09 204 ASP A O 1
ATOM 1470 N N . LEU A 1 205 ? -2.525 13.646 -36.864 1.00 46.50 205 LEU A N 1
ATOM 1471 C CA . LEU A 1 205 ? -2.706 14.166 -35.494 1.00 46.50 205 LEU A CA 1
ATOM 1472 C C . LEU A 1 205 ? -4.169 14.249 -35.016 1.00 46.50 205 LEU A C 1
ATOM 1474 O O . LEU A 1 205 ? -4.432 14.513 -33.843 1.00 46.50 205 LEU A O 1
ATOM 1478 N N . THR A 1 206 ? -5.129 14.074 -35.920 1.00 50.22 206 THR A N 1
ATOM 1479 C CA . THR A 1 206 ? -6.566 14.114 -35.658 1.00 50.22 206 THR A CA 1
ATOM 1480 C C . THR A 1 206 ? -7.207 12.757 -35.319 1.00 50.22 206 THR A C 1
ATOM 1482 O O . THR A 1 206 ? -8.402 12.740 -35.028 1.00 50.22 206 THR A O 1
ATOM 1485 N N . CYS A 1 207 ? -6.477 11.627 -35.358 1.00 49.28 207 CYS A N 1
ATOM 1486 C CA . CYS A 1 207 ? -6.998 10.251 -35.159 1.00 49.28 207 CYS A CA 1
ATOM 1487 C C . CYS A 1 207 ? -8.305 9.948 -35.960 1.00 49.28 207 CYS A C 1
ATOM 1489 O O . CYS A 1 207 ? -9.097 9.094 -35.565 1.00 49.28 207 CYS A O 1
ATOM 1491 N N . THR A 1 208 ? -8.574 10.632 -37.083 1.00 43.94 208 THR A N 1
ATOM 1492 C CA . THR A 1 208 ? -9.878 10.569 -37.788 1.00 43.94 208 THR A CA 1
ATOM 1493 C C . THR A 1 208 ? -10.048 9.369 -38.721 1.00 43.94 208 THR A C 1
ATOM 1495 O O . THR A 1 208 ? -11.166 9.088 -39.155 1.00 43.94 208 THR A O 1
ATOM 1498 N N . VAL A 1 209 ? -8.978 8.623 -39.014 1.00 41.44 209 VAL A N 1
ATOM 1499 C CA . VAL A 1 209 ? -9.042 7.418 -39.850 1.00 41.44 209 VAL A CA 1
ATOM 1500 C C . VAL A 1 209 ? -8.609 6.205 -39.025 1.00 41.44 209 VAL A C 1
ATOM 1502 O O . VAL A 1 209 ? -7.432 6.100 -38.676 1.00 41.44 209 VAL A O 1
ATOM 1505 N N . PRO A 1 210 ? -9.513 5.253 -38.725 1.00 39.34 210 PRO A N 1
ATOM 1506 C CA . PRO A 1 210 ? -9.109 3.965 -38.192 1.00 39.34 210 PRO A CA 1
ATOM 1507 C C . PRO A 1 210 ? -8.377 3.205 -39.301 1.00 39.34 210 PRO A C 1
ATOM 1509 O O . PRO A 1 210 ? -8.998 2.640 -40.202 1.00 39.34 210 PRO A O 1
ATOM 1512 N N . VAL A 1 211 ? -7.043 3.210 -39.267 1.00 40.53 211 VAL A N 1
ATOM 1513 C CA . VAL A 1 211 ? -6.237 2.390 -40.177 1.00 40.53 211 VAL A CA 1
ATOM 1514 C C . VAL A 1 211 ? -6.353 0.938 -39.715 1.00 40.53 211 VAL A C 1
ATOM 1516 O O . VAL A 1 211 ? -5.677 0.480 -38.796 1.00 40.53 211 VAL A O 1
ATOM 1519 N N . SER A 1 212 ? -7.288 0.221 -40.334 1.00 36.53 212 SER A N 1
ATOM 1520 C CA . SER A 1 212 ? -7.460 -1.223 -40.210 1.00 36.53 212 SER A CA 1
ATOM 1521 C C . SER A 1 212 ? -6.382 -1.934 -41.027 1.00 36.53 212 SER A C 1
ATOM 1523 O O . SER A 1 212 ? -6.622 -2.404 -42.134 1.00 36.53 212 SER A O 1
ATOM 1525 N N . THR A 1 213 ? -5.172 -2.009 -40.485 1.00 39.31 213 THR A N 1
ATOM 1526 C CA . THR A 1 213 ? -4.189 -3.004 -40.919 1.00 39.31 213 THR A CA 1
ATOM 1527 C C . THR A 1 213 ? -3.531 -3.581 -39.683 1.00 39.31 213 THR A C 1
ATOM 1529 O O . THR A 1 213 ? -2.483 -3.121 -39.243 1.00 39.31 213 THR A O 1
ATOM 1532 N N . THR A 1 214 ? -4.165 -4.595 -39.098 1.00 42.88 214 THR A N 1
ATOM 1533 C CA . THR A 1 214 ? -3.448 -5.551 -38.259 1.00 42.88 214 THR A CA 1
ATOM 1534 C C . THR A 1 214 ? -2.404 -6.195 -39.164 1.00 42.88 214 THR A C 1
ATOM 1536 O O . THR A 1 214 ? -2.731 -7.076 -39.959 1.00 42.88 214 THR A O 1
ATOM 1539 N N . VAL A 1 215 ? -1.162 -5.717 -39.129 1.00 48.34 215 VAL A N 1
ATOM 1540 C CA . VAL A 1 215 ? -0.061 -6.446 -39.756 1.00 48.34 215 VAL A CA 1
ATOM 1541 C C . VAL A 1 215 ? 0.236 -7.611 -38.821 1.00 48.34 215 VAL A C 1
ATOM 1543 O O . VAL A 1 215 ? 1.019 -7.503 -37.887 1.00 48.34 215 VAL A O 1
ATOM 1546 N N . THR A 1 216 ? -0.483 -8.714 -39.007 1.00 46.16 216 THR A N 1
ATOM 1547 C CA . THR A 1 216 ? -0.277 -9.938 -38.230 1.00 46.16 216 THR A CA 1
ATOM 1548 C C . THR A 1 216 ? 1.111 -10.500 -38.524 1.00 46.16 216 THR A C 1
ATOM 1550 O O . THR A 1 216 ? 1.445 -10.696 -39.694 1.00 46.16 216 THR A O 1
ATOM 1553 N N . GLY A 1 217 ? 1.888 -10.809 -37.483 1.00 47.62 217 GLY A N 1
ATOM 1554 C CA . GLY A 1 217 ? 3.194 -11.468 -37.615 1.00 47.62 217 GLY A CA 1
ATOM 1555 C C . GLY A 1 217 ? 4.413 -10.551 -37.494 1.00 47.62 217 GLY A C 1
ATOM 1556 O O . GLY A 1 217 ? 5.507 -10.962 -37.877 1.00 47.62 217 GLY A O 1
ATOM 1557 N N . LEU A 1 218 ? 4.253 -9.335 -36.970 1.00 48.41 218 LEU A N 1
ATOM 1558 C CA . LEU A 1 218 ? 5.386 -8.496 -36.585 1.00 48.41 218 LEU A CA 1
ATOM 1559 C C . LEU A 1 218 ? 5.882 -8.929 -35.199 1.00 48.41 218 LEU A C 1
ATOM 1561 O O . LEU A 1 218 ? 5.111 -8.994 -34.253 1.00 48.41 218 LEU A O 1
ATOM 1565 N N . SER A 1 219 ? 7.166 -9.257 -35.069 1.00 47.50 219 SER A N 1
ATOM 1566 C CA . SER A 1 219 ? 7.763 -9.726 -33.810 1.00 47.50 219 SER A CA 1
ATOM 1567 C C . SER A 1 219 ? 8.424 -8.603 -32.999 1.00 47.50 219 SER A C 1
ATOM 1569 O O . SER A 1 219 ? 9.489 -8.814 -32.419 1.00 47.50 219 SER A O 1
ATOM 1571 N N . GLY A 1 220 ? 7.844 -7.400 -32.981 1.00 53.47 220 GLY A N 1
ATOM 1572 C CA . GLY A 1 220 ? 8.449 -6.265 -32.283 1.00 53.47 220 GLY A CA 1
ATOM 1573 C C . GLY A 1 220 ? 7.705 -4.941 -32.395 1.00 53.47 220 GLY A C 1
ATOM 1574 O O . GLY A 1 220 ? 6.809 -4.765 -33.220 1.00 53.47 220 GLY A O 1
ATOM 1575 N N . LEU A 1 221 ? 8.144 -3.987 -31.574 1.00 54.28 221 LEU A N 1
ATOM 1576 C CA . LEU A 1 221 ? 7.805 -2.574 -31.709 1.00 54.28 221 LEU A CA 1
ATOM 1577 C C . LEU A 1 221 ? 8.496 -2.029 -32.966 1.00 54.28 221 LEU A C 1
ATOM 1579 O O . LEU A 1 221 ? 9.726 -1.986 -32.995 1.00 54.28 221 LEU A O 1
ATOM 1583 N N . ILE A 1 222 ? 7.713 -1.634 -33.977 1.00 51.25 222 ILE A N 1
ATOM 1584 C CA . ILE A 1 222 ? 8.231 -1.175 -35.273 1.00 51.25 222 ILE A CA 1
ATOM 1585 C C . ILE A 1 222 ? 8.169 0.343 -35.369 1.00 51.25 222 ILE A C 1
ATOM 1587 O O . ILE A 1 222 ? 7.131 0.957 -35.114 1.00 51.25 222 ILE A O 1
ATOM 1591 N N . GLY A 1 223 ? 9.268 0.927 -35.842 1.00 50.44 223 GLY A N 1
ATOM 1592 C CA . GLY A 1 223 ? 9.278 2.286 -36.366 1.00 50.44 223 GLY A CA 1
ATOM 1593 C C . GLY A 1 223 ? 9.506 3.356 -35.306 1.00 50.44 223 GLY A C 1
ATOM 1594 O O . GLY A 1 223 ? 8.617 4.147 -35.001 1.00 50.44 223 GLY A O 1
ATOM 1595 N N . PHE A 1 224 ? 10.740 3.467 -34.823 1.00 51.38 224 PHE A N 1
ATOM 1596 C CA . PHE A 1 224 ? 11.245 4.766 -34.385 1.00 51.38 224 PHE A CA 1
ATOM 1597 C C . PHE A 1 224 ? 11.588 5.548 -35.658 1.00 51.38 224 PHE A C 1
ATOM 1599 O O . PHE A 1 224 ? 12.533 5.214 -36.350 1.00 51.38 224 PHE A O 1
ATOM 1606 N N . HIS A 1 225 ? 10.762 6.507 -36.068 1.00 42.66 225 HIS A N 1
ATOM 1607 C CA . HIS A 1 225 ? 11.104 7.424 -37.158 1.00 42.66 225 HIS A CA 1
ATOM 1608 C C . HIS A 1 225 ? 10.911 8.837 -36.621 1.00 42.66 225 HIS A C 1
ATOM 1610 O O . HIS A 1 225 ? 9.826 9.410 -36.702 1.00 42.66 225 HIS A O 1
ATOM 1616 N N . ALA A 1 226 ? 11.964 9.400 -36.041 1.00 42.59 226 ALA A N 1
ATOM 1617 C CA . ALA A 1 226 ? 11.993 10.817 -35.715 1.00 42.59 226 ALA A CA 1
ATOM 1618 C C . ALA A 1 226 ? 12.709 11.557 -36.852 1.00 42.59 226 ALA A C 1
ATOM 1620 O O . ALA A 1 226 ? 13.940 11.582 -36.917 1.00 42.59 226 ALA A O 1
ATOM 1621 N N . ARG A 1 227 ? 11.945 12.150 -37.776 1.00 37.91 227 ARG A N 1
ATOM 1622 C CA . ARG A 1 227 ? 12.494 13.077 -38.776 1.00 37.91 227 ARG A CA 1
ATOM 1623 C C . ARG A 1 227 ? 12.633 14.458 -38.154 1.00 37.91 227 ARG A C 1
ATOM 1625 O O . ARG A 1 227 ? 11.747 15.283 -38.306 1.00 37.91 227 ARG A O 1
ATOM 1632 N N . TYR A 1 228 ? 13.709 14.706 -37.414 1.00 45.50 228 TYR A N 1
ATOM 1633 C CA . TYR A 1 228 ? 13.996 16.044 -36.888 1.00 45.50 228 TYR A CA 1
ATOM 1634 C C . TYR A 1 228 ? 14.150 17.029 -38.050 1.00 45.50 228 TYR A C 1
ATOM 1636 O O . TYR A 1 228 ? 15.118 16.947 -38.801 1.00 45.50 228 TYR A O 1
ATOM 1644 N N . ALA A 1 229 ? 13.177 17.926 -38.215 1.00 34.88 229 ALA A N 1
ATOM 1645 C CA . ALA A 1 229 ? 13.204 18.929 -39.275 1.00 34.88 229 ALA A CA 1
ATOM 1646 C C . ALA A 1 229 ? 13.899 20.231 -38.852 1.00 34.88 229 ALA A C 1
ATOM 1648 O O . ALA A 1 229 ? 14.300 20.996 -39.722 1.00 34.88 229 ALA A O 1
ATOM 1649 N N . GLU A 1 230 ? 14.081 20.496 -37.551 1.00 39.91 230 GLU A N 1
ATOM 1650 C CA . GLU A 1 230 ? 14.558 21.814 -37.125 1.00 39.91 230 GLU A CA 1
ATOM 1651 C C . GLU A 1 230 ? 15.684 21.752 -36.088 1.00 39.91 230 GLU A C 1
ATOM 1653 O O . GLU A 1 230 ? 15.514 21.331 -34.942 1.00 39.91 230 GLU A O 1
ATOM 1658 N N . TYR A 1 231 ? 16.855 22.199 -36.541 1.00 43.41 231 TYR A N 1
ATOM 1659 C CA . TYR A 1 231 ? 17.977 22.640 -35.725 1.00 43.41 231 TYR A CA 1
ATOM 1660 C C . TYR A 1 231 ? 17.691 24.081 -35.276 1.00 43.41 231 TYR A C 1
ATOM 1662 O O . TYR A 1 231 ? 17.399 24.930 -36.116 1.00 43.41 231 TYR A O 1
ATOM 1670 N N . ASP A 1 232 ? 17.765 24.383 -33.973 1.00 46.31 232 ASP A N 1
ATOM 1671 C CA . ASP A 1 232 ? 17.626 25.765 -33.492 1.00 46.31 232 ASP A CA 1
ATOM 1672 C C . ASP A 1 232 ? 18.853 26.590 -33.922 1.00 46.31 232 ASP A C 1
ATOM 1674 O O . ASP A 1 232 ? 19.886 26.632 -33.241 1.00 46.31 232 ASP A O 1
ATOM 1678 N N . TYR A 1 233 ? 18.707 27.275 -35.060 1.00 41.72 233 TYR A N 1
ATOM 1679 C CA . TYR A 1 233 ? 19.690 28.179 -35.661 1.00 41.72 233 TYR A CA 1
ATOM 1680 C C . TYR A 1 233 ? 20.171 29.288 -34.716 1.00 41.72 233 TYR A C 1
ATOM 1682 O O . TYR A 1 233 ? 21.248 29.843 -34.923 1.00 41.72 233 TYR A O 1
ATOM 1690 N N . THR A 1 234 ? 19.400 29.633 -33.681 1.00 45.56 234 THR A N 1
ATOM 1691 C CA . THR A 1 234 ? 19.768 30.697 -32.738 1.00 45.56 234 THR A CA 1
ATOM 1692 C C . THR A 1 234 ? 20.646 30.203 -31.590 1.00 45.56 234 THR A C 1
ATOM 1694 O O . THR A 1 234 ? 21.369 31.003 -30.992 1.00 45.56 234 THR A O 1
ATOM 1697 N N . ARG A 1 235 ? 20.634 28.896 -31.288 1.00 49.47 235 ARG A N 1
ATOM 1698 C CA . ARG A 1 235 ? 21.284 28.320 -30.091 1.00 49.47 235 ARG A CA 1
ATOM 1699 C C . ARG A 1 235 ? 22.372 27.293 -30.366 1.00 49.47 235 ARG A C 1
ATOM 1701 O O . ARG A 1 235 ? 22.957 26.797 -29.405 1.00 49.47 235 ARG A O 1
ATOM 1708 N N . HIS A 1 236 ? 22.666 26.989 -31.629 1.00 51.31 236 HIS A N 1
ATOM 1709 C CA . HIS A 1 236 ? 23.777 26.109 -32.017 1.00 51.31 236 HIS A CA 1
ATOM 1710 C C . HIS A 1 236 ? 23.753 24.738 -31.311 1.00 51.31 236 HIS A C 1
ATOM 1712 O O . HIS A 1 236 ? 24.796 24.185 -30.965 1.00 51.31 236 HIS A O 1
ATOM 1718 N N . SER A 1 237 ? 22.563 24.211 -31.015 1.00 50.22 237 SER A N 1
ATOM 1719 C CA . SER A 1 237 ? 22.432 23.024 -30.168 1.00 50.22 237 SER A CA 1
ATOM 1720 C C . SER A 1 237 ? 22.518 21.754 -31.022 1.00 50.22 237 SER A C 1
ATOM 1722 O O . SER A 1 237 ? 21.665 21.576 -31.891 1.00 50.22 237 SER A O 1
ATOM 1724 N N . PRO A 1 238 ? 23.542 20.897 -30.831 1.00 44.50 238 PRO A N 1
ATOM 1725 C CA . PRO A 1 238 ? 23.723 19.677 -31.614 1.00 44.50 238 PRO A CA 1
ATOM 1726 C C . PRO A 1 238 ? 22.502 18.749 -31.540 1.00 44.50 238 PRO A C 1
ATOM 1728 O O . PRO A 1 238 ? 21.721 18.799 -30.589 1.00 44.50 238 PRO A O 1
ATOM 1731 N N . GLY A 1 239 ? 22.356 17.886 -32.550 1.00 53.19 239 GLY A N 1
ATOM 1732 C CA . GLY A 1 239 ? 21.371 16.803 -32.544 1.00 53.19 239 GLY A CA 1
ATOM 1733 C C . GLY A 1 239 ? 21.612 15.790 -31.414 1.00 53.19 239 GLY A C 1
ATOM 1734 O O . GLY A 1 239 ? 22.369 16.022 -30.470 1.00 53.19 239 GLY A O 1
ATOM 1735 N N . VAL A 1 240 ? 20.973 14.623 -31.494 1.00 54.12 240 VAL A N 1
ATOM 1736 C CA . VAL A 1 240 ? 21.138 13.571 -30.477 1.00 54.12 240 VAL A CA 1
ATOM 1737 C C . VAL A 1 240 ? 22.608 13.129 -30.410 1.00 54.12 240 VAL A C 1
ATOM 1739 O O . VAL A 1 240 ? 23.148 12.704 -31.428 1.00 54.12 240 VAL A O 1
ATOM 1742 N N . GLY A 1 241 ? 23.244 13.196 -29.232 1.00 47.69 241 GLY A N 1
ATOM 1743 C CA . GLY A 1 241 ? 24.404 12.362 -28.906 1.00 47.69 241 GLY A CA 1
ATOM 1744 C C . GLY A 1 241 ? 25.747 13.012 -28.546 1.00 47.69 241 GLY A C 1
ATOM 1745 O O . GLY A 1 241 ? 26.655 12.234 -28.260 1.00 47.69 241 GLY A O 1
ATOM 1746 N N . GLN A 1 242 ? 25.928 14.344 -28.513 1.00 43.62 242 GLN A N 1
ATOM 1747 C CA . GLN A 1 242 ? 27.225 14.939 -28.115 1.00 43.62 242 GLN A CA 1
ATOM 1748 C C . GLN A 1 242 ? 27.137 15.941 -26.952 1.00 43.62 242 GLN A C 1
ATOM 1750 O O . GLN A 1 242 ? 26.527 17.001 -27.065 1.00 43.62 242 GLN A O 1
ATOM 1755 N N . ASP A 1 243 ? 27.818 15.640 -25.845 1.00 45.53 243 ASP A N 1
ATOM 1756 C CA . ASP A 1 243 ? 28.011 16.580 -24.737 1.00 45.53 243 ASP A CA 1
ATOM 1757 C C . ASP A 1 243 ? 28.934 17.731 -25.189 1.00 45.53 243 ASP A C 1
ATOM 1759 O O . ASP A 1 243 ? 30.035 17.500 -25.700 1.00 45.53 243 ASP A O 1
ATOM 1763 N N . TRP A 1 244 ? 28.480 18.982 -25.074 1.00 45.53 244 TRP A N 1
ATOM 1764 C CA . TRP A 1 244 ? 29.245 20.144 -25.533 1.00 45.53 244 TRP A CA 1
ATOM 1765 C C . TRP A 1 244 ? 30.424 20.398 -24.583 1.00 45.53 244 TRP A C 1
ATOM 1767 O O . TRP A 1 244 ? 30.285 21.026 -23.537 1.00 45.53 244 TRP A O 1
ATOM 1777 N N . VAL A 1 245 ? 31.625 19.949 -24.959 1.00 45.41 245 VAL A N 1
ATOM 1778 C CA . VAL A 1 245 ? 32.842 20.039 -24.117 1.00 45.41 245 VAL A CA 1
ATOM 1779 C C . VAL A 1 245 ? 33.418 21.473 -24.034 1.00 45.41 245 VAL A C 1
ATOM 1781 O O . VAL A 1 245 ? 34.446 21.722 -23.408 1.00 45.41 245 VAL A O 1
ATOM 1784 N N . GLY A 1 246 ? 32.768 22.469 -24.638 1.00 47.94 246 GLY A N 1
ATOM 1785 C CA . GLY A 1 246 ? 33.295 23.826 -24.779 1.00 47.94 246 GLY A CA 1
ATOM 1786 C C . GLY A 1 246 ? 32.754 24.845 -23.777 1.00 47.94 246 GLY A C 1
ATOM 1787 O O . GLY A 1 246 ? 32.179 25.819 -24.239 1.00 47.94 246 GLY A O 1
ATOM 1788 N N . GLY A 1 247 ? 32.913 24.627 -22.462 1.00 42.84 247 GLY A N 1
ATOM 1789 C CA . GLY A 1 247 ? 33.013 25.606 -21.346 1.00 42.84 247 GLY A CA 1
ATOM 1790 C C . GLY A 1 247 ? 32.137 26.879 -21.246 1.00 42.84 247 GLY A C 1
ATOM 1791 O O . GLY A 1 247 ? 32.290 27.624 -20.279 1.00 42.84 247 GLY A O 1
ATOM 1792 N N . ALA A 1 248 ? 31.243 27.173 -22.186 1.00 37.09 248 ALA A N 1
ATOM 1793 C CA . ALA A 1 248 ? 30.392 28.351 -22.202 1.00 37.09 248 ALA A CA 1
ATOM 1794 C C . ALA A 1 248 ? 29.028 27.991 -21.611 1.00 37.09 248 ALA A C 1
ATOM 1796 O O . ALA A 1 248 ? 28.308 27.128 -22.111 1.00 37.09 248 ALA A O 1
ATOM 1797 N N . VAL A 1 249 ? 28.697 28.663 -20.514 1.00 34.97 249 VAL A N 1
ATOM 1798 C CA . VAL A 1 249 ? 27.449 28.518 -19.766 1.00 34.97 249 VAL A CA 1
ATOM 1799 C C . VAL A 1 249 ? 26.293 28.982 -20.665 1.00 34.97 249 VAL A C 1
ATOM 1801 O O . VAL A 1 249 ? 26.016 30.176 -20.739 1.00 34.97 249 VAL A O 1
ATOM 1804 N N . GLY A 1 250 ? 25.668 28.066 -21.413 1.00 36.09 250 GLY A N 1
ATOM 1805 C CA . GLY A 1 250 ? 24.509 28.393 -22.257 1.00 36.09 250 GLY A CA 1
ATOM 1806 C C . GLY A 1 250 ? 24.157 27.436 -23.405 1.00 36.09 250 GLY A C 1
ATOM 1807 O O . GLY A 1 250 ? 23.066 27.576 -23.949 1.00 36.09 250 GLY A O 1
ATOM 1808 N N . GLY A 1 251 ? 25.016 26.480 -23.782 1.00 35.81 251 GLY A N 1
ATOM 1809 C CA . GLY A 1 251 ? 24.701 25.480 -24.819 1.00 35.81 251 GLY A CA 1
ATOM 1810 C C . GLY A 1 251 ? 23.933 24.276 -24.262 1.00 35.81 251 GLY A C 1
ATOM 1811 O O . GLY A 1 251 ? 24.253 23.798 -23.174 1.00 35.81 251 GLY A O 1
ATOM 1812 N N . ALA A 1 252 ? 22.918 23.785 -24.980 1.00 39.47 252 ALA A N 1
ATOM 1813 C CA . ALA A 1 252 ? 22.197 22.572 -24.597 1.00 39.47 252 ALA A CA 1
ATOM 1814 C C . ALA A 1 252 ? 23.140 21.353 -24.647 1.00 39.47 252 ALA A C 1
ATOM 1816 O O . ALA A 1 252 ? 23.827 21.142 -25.645 1.00 39.47 252 ALA A O 1
ATOM 1817 N N . GLN A 1 253 ? 23.184 20.562 -23.570 1.00 48.44 253 GLN A N 1
ATOM 1818 C CA . GLN A 1 253 ? 23.872 19.267 -23.561 1.00 48.44 253 GLN A CA 1
ATOM 1819 C C . GLN A 1 253 ? 23.253 18.351 -24.628 1.00 48.44 253 GLN A C 1
ATOM 1821 O O . GLN A 1 253 ? 22.030 18.348 -24.796 1.00 48.44 253 GLN A O 1
ATOM 1826 N N . GLY A 1 254 ? 24.075 17.578 -25.341 1.00 50.59 254 GLY A N 1
ATOM 1827 C CA . GLY A 1 254 ? 23.599 16.664 -26.377 1.00 50.59 254 GLY A CA 1
ATOM 1828 C C . GLY A 1 254 ? 22.551 15.689 -25.860 1.00 50.59 254 GLY A C 1
ATOM 1829 O O . GLY A 1 254 ? 22.692 15.075 -24.800 1.00 50.59 254 GLY A O 1
ATOM 1830 N N . PHE A 1 255 ? 21.486 15.536 -26.640 1.00 53.50 255 PHE A N 1
ATOM 1831 C CA . PHE A 1 255 ? 20.364 14.675 -26.295 1.00 53.50 255 PHE A CA 1
ATOM 1832 C C . PHE A 1 255 ? 20.796 13.194 -26.263 1.00 53.50 255 PHE A C 1
ATOM 1834 O O . PHE A 1 255 ? 21.648 12.797 -27.048 1.00 53.50 255 PHE A O 1
ATOM 1841 N N . GLY A 1 256 ? 20.229 12.358 -25.388 1.00 56.34 256 GLY A N 1
ATOM 1842 C CA . GLY A 1 256 ? 20.459 10.901 -25.412 1.00 56.34 256 GLY A CA 1
ATOM 1843 C C . GLY A 1 256 ? 21.691 10.379 -24.653 1.00 56.34 256 GLY A C 1
ATOM 1844 O O . GLY A 1 256 ? 21.731 9.187 -24.340 1.00 56.34 256 GLY A O 1
ATOM 1845 N N . VAL A 1 257 ? 22.653 11.245 -24.299 1.00 59.84 257 VAL A N 1
ATOM 1846 C CA . VAL A 1 257 ? 23.853 10.858 -23.524 1.00 59.84 257 VAL A CA 1
ATOM 1847 C C . VAL A 1 257 ? 23.517 10.704 -22.037 1.00 59.84 257 VAL A C 1
ATOM 1849 O O . VAL A 1 257 ? 23.740 9.644 -21.455 1.00 59.84 257 VAL A O 1
ATOM 1852 N N . ASP A 1 258 ? 22.892 11.723 -21.440 1.00 65.06 258 ASP A N 1
ATOM 1853 C CA . ASP A 1 258 ? 22.566 11.731 -20.006 1.00 65.06 258 ASP A CA 1
ATOM 1854 C C . ASP A 1 258 ? 21.147 11.234 -19.699 1.00 65.06 258 ASP A C 1
ATOM 1856 O O . ASP A 1 258 ? 20.825 10.930 -18.548 1.00 65.06 258 ASP A O 1
ATOM 1860 N N . ARG A 1 259 ? 20.278 11.128 -20.712 1.00 71.38 259 ARG A N 1
ATOM 1861 C CA . ARG A 1 259 ? 18.855 10.791 -20.543 1.00 71.38 259 ARG A CA 1
ATOM 1862 C C . ARG A 1 259 ? 18.366 9.852 -21.643 1.00 71.38 259 ARG A C 1
ATOM 1864 O O . ARG A 1 259 ? 18.758 10.056 -22.791 1.00 71.38 259 ARG A O 1
ATOM 1871 N N . PRO A 1 260 ? 17.509 8.867 -21.325 1.00 76.19 260 PRO A N 1
ATOM 1872 C CA . PRO A 1 260 ? 16.801 8.093 -22.337 1.00 76.19 260 PRO A CA 1
ATOM 1873 C C . PRO A 1 260 ? 16.057 8.986 -23.325 1.00 76.19 260 PRO A C 1
ATOM 1875 O O . PRO A 1 260 ? 15.473 9.997 -22.940 1.00 76.19 260 PRO A O 1
ATOM 1878 N N . LEU A 1 261 ? 16.098 8.606 -24.599 1.00 75.69 261 LEU A N 1
ATOM 1879 C CA . LEU A 1 261 ? 15.347 9.271 -25.664 1.00 75.69 261 LEU A CA 1
ATOM 1880 C C . LEU A 1 261 ? 14.004 8.582 -25.920 1.00 75.69 261 LEU A C 1
ATOM 1882 O O . LEU A 1 261 ? 13.042 9.241 -26.314 1.00 75.69 261 LEU A O 1
ATOM 1886 N N . PHE A 1 262 ? 13.939 7.283 -25.637 1.00 81.25 262 PHE A N 1
ATOM 1887 C CA . PHE A 1 262 ? 12.746 6.467 -25.796 1.00 81.25 262 PHE A CA 1
ATOM 1888 C C . PHE A 1 262 ? 12.501 5.647 -24.539 1.00 81.25 262 PHE A C 1
ATOM 1890 O O . PHE A 1 262 ? 13.458 5.151 -23.945 1.00 81.25 262 PHE A O 1
ATOM 1897 N N . GLU A 1 263 ? 11.242 5.459 -24.174 1.00 84.62 263 GLU A N 1
ATOM 1898 C CA . GLU A 1 263 ? 10.844 4.611 -23.053 1.00 84.62 263 GLU A CA 1
ATOM 1899 C C . GLU A 1 263 ? 9.488 3.951 -23.297 1.00 84.62 263 GLU A C 1
ATOM 1901 O O . GLU A 1 263 ? 8.658 4.436 -24.066 1.00 84.62 263 GLU A O 1
ATOM 1906 N N . GLY A 1 264 ? 9.250 2.841 -22.615 1.00 86.94 264 GLY A N 1
ATOM 1907 C CA . GLY A 1 264 ? 7.962 2.169 -22.644 1.00 86.94 264 GLY A CA 1
ATOM 1908 C C . GLY A 1 264 ? 7.911 1.007 -21.671 1.00 86.94 264 GLY A C 1
ATOM 1909 O O . GLY A 1 264 ? 8.793 0.823 -20.827 1.00 86.94 264 GLY A O 1
ATOM 1910 N N . GLN A 1 265 ? 6.857 0.212 -21.799 1.00 88.56 265 GLN A N 1
ATOM 1911 C CA . GLN A 1 265 ? 6.611 -0.960 -20.976 1.00 88.56 265 GLN A CA 1
ATOM 1912 C C . GLN A 1 265 ? 6.287 -2.185 -21.830 1.00 88.56 265 GLN A C 1
ATOM 1914 O O . GLN A 1 265 ? 5.882 -2.086 -22.992 1.00 88.56 265 GLN A O 1
ATOM 1919 N N . ILE A 1 266 ? 6.484 -3.363 -21.243 1.00 87.44 266 ILE A N 1
ATOM 1920 C CA . ILE A 1 266 ? 6.017 -4.646 -21.771 1.00 87.44 266 ILE A CA 1
ATOM 1921 C C . ILE A 1 266 ? 5.181 -5.305 -20.685 1.00 87.44 266 ILE A C 1
ATOM 1923 O O . ILE A 1 266 ? 5.739 -5.695 -19.658 1.00 87.44 266 ILE A O 1
ATOM 1927 N N . ASN A 1 267 ? 3.882 -5.487 -20.917 1.00 87.75 267 ASN A N 1
ATOM 1928 C CA . ASN A 1 267 ? 3.079 -6.341 -20.053 1.00 87.75 267 ASN A CA 1
ATOM 1929 C C . ASN A 1 267 ? 3.530 -7.789 -20.259 1.00 87.75 267 ASN A C 1
ATOM 1931 O O . ASN A 1 267 ? 3.569 -8.290 -21.384 1.00 87.75 267 ASN A O 1
ATOM 1935 N N . THR A 1 268 ? 3.881 -8.465 -19.172 1.00 87.69 268 THR A N 1
ATOM 1936 C CA . THR A 1 268 ? 4.330 -9.863 -19.192 1.00 87.69 268 THR A CA 1
ATOM 1937 C C . THR A 1 268 ? 3.222 -10.868 -18.876 1.00 87.69 268 THR A C 1
ATOM 1939 O O . THR A 1 268 ? 3.480 -12.071 -18.770 1.00 87.69 268 THR A O 1
ATOM 1942 N N . SER A 1 269 ? 1.982 -10.404 -18.699 1.00 82.69 269 SER A N 1
ATOM 1943 C CA . SER A 1 269 ? 0.810 -11.252 -18.457 1.00 82.69 269 SER A CA 1
ATOM 1944 C C . SER A 1 269 ? 0.722 -12.368 -19.496 1.00 82.69 269 SER A C 1
ATOM 1946 O O . SER A 1 269 ? 0.775 -12.119 -20.691 1.00 82.69 269 SER A O 1
ATOM 1948 N N . GLY A 1 270 ? 0.618 -13.621 -19.054 1.00 83.25 270 GLY A N 1
ATOM 1949 C CA . GLY A 1 270 ? 0.501 -14.761 -19.970 1.00 83.25 270 GLY A CA 1
ATOM 1950 C C . GLY A 1 270 ? 1.803 -15.220 -20.645 1.00 83.25 270 GLY A C 1
ATOM 1951 O O . GLY A 1 270 ? 1.767 -16.224 -21.356 1.00 83.25 270 GLY A O 1
ATOM 1952 N N . LEU A 1 271 ? 2.952 -14.571 -20.408 1.00 83.69 271 LEU A N 1
ATOM 1953 C CA . LEU A 1 271 ? 4.257 -15.159 -20.743 1.00 83.69 271 LEU A CA 1
ATOM 1954 C C . LEU A 1 271 ? 4.581 -16.311 -19.788 1.00 83.69 271 LEU A C 1
ATOM 1956 O O . LEU A 1 271 ? 4.215 -16.279 -18.613 1.00 83.69 271 LEU A O 1
ATOM 1960 N N . VAL A 1 272 ? 5.258 -17.342 -20.293 1.00 85.50 272 VAL A N 1
ATOM 1961 C CA . VAL A 1 272 ? 5.677 -18.482 -19.467 1.00 85.50 272 VAL A CA 1
ATOM 1962 C C . VAL A 1 272 ? 6.777 -18.013 -18.503 1.00 85.50 272 VAL A C 1
ATOM 1964 O O . VAL A 1 272 ? 7.640 -17.235 -18.897 1.00 85.50 272 VAL A O 1
ATOM 1967 N N . PRO A 1 273 ? 6.806 -18.456 -17.241 1.00 82.25 273 PRO A N 1
ATOM 1968 C CA . PRO A 1 273 ? 7.943 -18.175 -16.370 1.00 82.25 273 PRO A CA 1
ATOM 1969 C C . PRO A 1 273 ? 9.268 -18.660 -16.974 1.00 82.25 273 PRO A C 1
ATOM 1971 O O . PRO A 1 273 ? 9.369 -19.810 -17.402 1.00 82.25 273 PRO A O 1
ATOM 1974 N N . GLY A 1 274 ? 10.286 -17.804 -17.003 1.00 81.62 274 GLY A N 1
ATOM 1975 C CA . GLY A 1 274 ? 11.566 -18.096 -17.641 1.00 81.62 274 GLY A CA 1
ATOM 1976 C C . GLY A 1 274 ? 12.449 -16.867 -17.831 1.00 81.62 274 GLY A C 1
ATOM 1977 O O . GLY A 1 274 ? 12.105 -15.758 -17.433 1.00 81.62 274 GLY A O 1
ATOM 1978 N N . TYR A 1 275 ? 13.610 -17.068 -18.448 1.00 81.25 275 TYR A N 1
ATOM 1979 C CA . TYR A 1 275 ? 14.473 -15.964 -18.857 1.00 81.25 275 TYR A CA 1
ATOM 1980 C C . TYR A 1 275 ? 14.116 -15.497 -20.258 1.00 81.25 275 TYR A C 1
ATOM 1982 O O . TYR A 1 275 ? 13.847 -16.310 -21.135 1.00 81.25 275 TYR A O 1
ATOM 1990 N N . TYR A 1 276 ? 14.211 -14.194 -20.459 1.00 85.06 276 TYR A N 1
ATOM 1991 C CA . TYR A 1 276 ? 13.949 -13.524 -21.715 1.00 85.06 276 TYR A CA 1
ATOM 1992 C C . TYR A 1 276 ? 15.045 -12.508 -21.999 1.00 85.06 276 TYR A C 1
ATOM 1994 O O . TYR A 1 276 ? 15.751 -12.056 -21.093 1.00 85.06 276 TYR A O 1
ATOM 2002 N N . VAL A 1 277 ? 15.208 -12.159 -23.267 1.00 82.94 277 VAL A N 1
ATOM 2003 C CA . VAL A 1 277 ? 16.212 -11.199 -23.722 1.00 82.94 277 VAL A CA 1
ATOM 2004 C C . VAL A 1 277 ? 15.519 -10.117 -24.537 1.00 82.94 277 VAL A C 1
ATOM 2006 O O . VAL A 1 277 ? 14.984 -10.391 -25.606 1.00 82.94 277 VAL A O 1
ATOM 2009 N N . LEU A 1 278 ? 15.536 -8.879 -24.050 1.00 84.75 278 LEU A N 1
ATOM 2010 C CA . LEU A 1 278 ? 15.087 -7.718 -24.810 1.00 84.75 278 LEU A CA 1
ATOM 2011 C C . LEU A 1 278 ? 16.256 -7.167 -25.631 1.00 84.75 278 LEU A C 1
ATOM 2013 O O . LEU A 1 278 ? 17.367 -6.995 -25.118 1.00 84.75 278 LEU A O 1
ATOM 2017 N N . LYS A 1 279 ? 16.010 -6.888 -26.910 1.00 83.38 279 LYS A N 1
ATOM 2018 C CA . LYS A 1 279 ? 17.012 -6.341 -27.824 1.00 83.38 279 LYS A CA 1
ATOM 2019 C C . LYS A 1 279 ? 16.524 -5.075 -28.498 1.00 83.38 279 LYS A C 1
ATOM 2021 O O . LYS A 1 279 ? 15.369 -4.987 -28.904 1.00 83.38 279 LYS A O 1
ATOM 2026 N N . VAL A 1 280 ? 17.465 -4.157 -28.683 1.00 82.19 280 VAL A N 1
ATOM 2027 C CA . VAL A 1 280 ? 17.382 -3.083 -29.670 1.00 82.19 280 VAL A CA 1
ATOM 2028 C C . VAL A 1 280 ? 17.949 -3.630 -30.976 1.00 82.19 280 VAL A C 1
ATOM 2030 O O . VAL A 1 280 ? 19.081 -4.115 -30.984 1.00 82.19 280 VAL A O 1
ATOM 2033 N N . ILE A 1 281 ? 17.177 -3.580 -32.059 1.00 79.19 281 ILE A N 1
ATOM 2034 C CA . ILE A 1 281 ? 17.592 -4.015 -33.396 1.00 79.19 281 ILE A CA 1
ATOM 2035 C C . ILE A 1 281 ? 17.587 -2.802 -34.325 1.00 79.19 281 ILE A C 1
ATOM 2037 O O . ILE A 1 281 ? 16.541 -2.407 -34.819 1.00 79.19 281 ILE A O 1
ATOM 2041 N N . PRO A 1 282 ? 18.742 -2.178 -34.550 1.00 75.44 282 PRO A N 1
ATOM 2042 C CA . PRO A 1 282 ? 18.874 -1.042 -35.453 1.00 75.44 282 PRO A CA 1
ATOM 2043 C C . PRO A 1 282 ? 18.490 -1.426 -36.881 1.00 75.44 282 PRO A C 1
ATOM 2045 O O . PRO A 1 282 ? 18.846 -2.513 -37.337 1.00 75.44 282 PRO A O 1
ATOM 2048 N N . ASP A 1 283 ? 17.831 -0.523 -37.603 1.00 71.56 283 ASP A N 1
ATOM 2049 C CA . ASP A 1 283 ? 17.566 -0.691 -39.031 1.00 71.56 283 ASP A CA 1
ATOM 2050 C C . ASP A 1 283 ? 18.674 0.007 -39.841 1.00 71.56 283 ASP A C 1
ATOM 2052 O O . ASP A 1 283 ? 18.655 1.234 -39.987 1.00 71.56 283 ASP A O 1
ATOM 2056 N N . PRO A 1 284 ? 19.670 -0.726 -40.369 1.00 64.31 284 PRO A N 1
ATOM 2057 C CA . PRO A 1 284 ? 20.781 -0.111 -41.091 1.00 64.31 284 PRO A CA 1
ATOM 2058 C C . PRO A 1 284 ? 20.346 0.515 -42.422 1.00 64.31 284 PRO A C 1
ATOM 2060 O O . PRO A 1 284 ? 21.037 1.389 -42.932 1.00 64.31 284 PRO A O 1
ATOM 2063 N N . ALA A 1 285 ? 19.212 0.092 -42.993 1.00 64.00 285 ALA A N 1
ATOM 2064 C CA . ALA A 1 285 ? 18.704 0.635 -44.249 1.00 64.00 285 ALA A CA 1
ATOM 2065 C C . ALA A 1 285 ? 17.907 1.935 -44.049 1.00 64.00 285 ALA A C 1
ATOM 2067 O O . ALA A 1 285 ? 17.658 2.648 -45.022 1.00 64.00 285 ALA A O 1
ATOM 2068 N N . ARG A 1 286 ? 17.481 2.228 -42.812 1.00 61.16 286 ARG A N 1
ATOM 2069 C CA . ARG A 1 286 ? 16.618 3.375 -42.487 1.00 61.16 286 ARG A CA 1
ATOM 2070 C C . ARG A 1 286 ? 17.211 4.372 -41.501 1.00 61.16 286 ARG A C 1
ATOM 2072 O O . ARG A 1 286 ? 16.703 5.484 -41.445 1.00 61.16 286 ARG A O 1
ATOM 2079 N N . ASN A 1 287 ? 18.269 4.012 -40.774 1.00 56.75 287 ASN A N 1
ATOM 2080 C CA . ASN A 1 287 ? 19.077 4.960 -40.008 1.00 56.75 287 ASN A CA 1
ATOM 2081 C C . ASN A 1 287 ? 19.784 5.923 -40.968 1.00 56.75 287 ASN A C 1
ATOM 2083 O O . ASN A 1 287 ? 20.924 5.684 -41.372 1.00 56.75 287 ASN A O 1
ATOM 2087 N N . GLN A 1 288 ? 19.096 6.991 -41.367 1.00 51.47 288 GLN A N 1
ATOM 2088 C CA . GLN A 1 288 ? 19.681 8.021 -42.210 1.00 51.47 288 GLN A CA 1
ATOM 2089 C C . GLN A 1 288 ? 20.263 9.097 -41.325 1.00 51.47 288 GLN A C 1
ATOM 2091 O O . GLN A 1 288 ? 19.588 9.708 -40.505 1.00 51.47 288 GLN A O 1
ATOM 2096 N N . VAL A 1 289 ? 21.525 9.396 -41.547 1.00 53.44 289 VAL A N 1
ATOM 2097 C CA . VAL A 1 289 ? 22.023 10.683 -41.115 1.00 53.44 289 VAL A CA 1
ATOM 2098 C C . VAL A 1 289 ? 21.901 11.620 -42.302 1.00 53.44 289 VAL A C 1
ATOM 2100 O O . VAL A 1 289 ? 22.098 11.196 -43.440 1.00 53.44 289 VAL A O 1
ATOM 2103 N N . LEU A 1 290 ? 21.526 12.876 -42.059 1.00 48.94 290 LEU A N 1
ATOM 2104 C CA . LEU A 1 290 ? 21.564 13.905 -43.093 1.00 48.94 290 LEU A CA 1
ATOM 2105 C C . LEU A 1 290 ? 22.952 13.871 -43.749 1.00 48.94 290 LEU A C 1
ATOM 2107 O O . LEU A 1 290 ? 23.957 14.161 -43.103 1.00 48.94 290 LEU A O 1
ATOM 2111 N N . HIS A 1 291 ? 22.997 13.434 -45.006 1.00 41.06 291 HIS A N 1
ATOM 2112 C CA . HIS A 1 291 ? 24.240 13.265 -45.740 1.00 41.06 291 HIS A CA 1
ATOM 2113 C C . HIS A 1 291 ? 24.845 14.635 -46.060 1.00 41.06 291 HIS A C 1
ATOM 2115 O O . HIS A 1 291 ? 24.212 15.451 -46.732 1.00 41.06 291 HIS A O 1
ATOM 2121 N N . GLY A 1 292 ? 26.099 14.826 -45.651 1.00 46.00 292 GLY A N 1
ATOM 2122 C CA . GLY A 1 292 ? 26.990 15.859 -46.171 1.00 46.00 292 GLY A CA 1
ATOM 2123 C C . GLY A 1 292 ? 27.343 16.974 -45.193 1.00 46.00 292 GLY A C 1
ATOM 2124 O O . GLY A 1 292 ? 26.713 17.176 -44.153 1.00 46.00 292 GLY A O 1
ATOM 2125 N N . ASP A 1 293 ? 28.373 17.723 -45.571 1.00 49.19 293 ASP A N 1
ATOM 2126 C CA . ASP A 1 293 ? 28.660 19.027 -44.998 1.00 49.19 293 ASP A CA 1
ATOM 2127 C C . ASP A 1 293 ? 27.478 19.963 -45.222 1.00 49.19 293 ASP A C 1
ATOM 2129 O O . ASP A 1 293 ? 27.240 20.461 -46.327 1.00 49.19 293 ASP A O 1
ATOM 2133 N N . VAL A 1 294 ? 26.723 20.215 -44.156 1.00 50.25 294 VAL A N 1
ATOM 2134 C CA . VAL A 1 294 ? 25.675 21.226 -44.197 1.00 50.25 294 VAL A CA 1
ATOM 2135 C C . VAL A 1 294 ? 26.370 22.585 -44.213 1.00 50.25 294 VAL A C 1
ATOM 2137 O O . VAL A 1 294 ? 26.846 23.083 -43.191 1.00 50.25 294 VAL A O 1
ATOM 2140 N N . VAL A 1 295 ? 26.482 23.166 -45.409 1.00 47.66 295 VAL A N 1
ATOM 2141 C CA . VAL A 1 295 ? 26.945 24.543 -45.593 1.00 47.66 295 VAL A CA 1
ATOM 2142 C C . VAL A 1 295 ? 25.812 25.464 -45.174 1.00 47.66 295 VAL A C 1
ATOM 2144 O O . VAL A 1 295 ? 24.812 25.601 -45.877 1.00 47.66 295 VAL A O 1
ATOM 2147 N N . TRP A 1 296 ? 25.950 26.066 -43.999 1.00 49.56 296 TRP A N 1
ATOM 2148 C CA . TRP A 1 296 ? 24.955 26.987 -43.468 1.00 49.56 296 TRP A CA 1
ATOM 2149 C C . TRP A 1 296 ? 25.085 28.347 -44.149 1.00 49.56 296 TRP A C 1
ATOM 2151 O O . TRP A 1 296 ? 25.991 29.121 -43.842 1.00 49.56 296 TRP A O 1
ATOM 2161 N N . ASP A 1 297 ? 24.169 28.653 -45.063 1.00 42.31 297 ASP A N 1
ATOM 2162 C CA . ASP A 1 297 ? 24.073 29.982 -45.666 1.00 42.31 297 ASP A CA 1
ATOM 2163 C C . ASP A 1 297 ? 23.278 30.903 -44.720 1.00 42.31 297 ASP A C 1
ATOM 2165 O O . ASP A 1 297 ? 22.091 31.172 -44.904 1.00 42.31 297 ASP A O 1
ATOM 2169 N N . SER A 1 298 ? 23.910 31.309 -43.612 1.00 45.62 298 SER A N 1
ATOM 2170 C CA . SER A 1 298 ? 23.353 32.331 -42.722 1.00 45.62 298 SER A CA 1
ATOM 2171 C C . SER A 1 298 ? 23.701 33.726 -43.256 1.00 45.62 298 SER A C 1
ATOM 2173 O O . SER A 1 298 ? 24.874 33.998 -43.519 1.00 45.62 298 SER A O 1
ATOM 2175 N N . PRO A 1 299 ? 22.741 34.667 -43.346 1.00 44.41 299 PRO A N 1
ATOM 2176 C CA . PRO A 1 299 ? 23.019 36.048 -43.744 1.00 44.41 299 PRO A CA 1
ATOM 2177 C C . PRO A 1 299 ? 23.832 36.842 -42.702 1.00 44.41 299 PRO A C 1
ATOM 2179 O O . PRO A 1 299 ? 24.189 37.992 -42.961 1.00 44.41 299 PRO A O 1
ATOM 2182 N N . THR A 1 300 ? 24.128 36.272 -41.526 1.00 44.38 300 THR A N 1
ATOM 2183 C CA . THR A 1 300 ? 25.012 36.880 -40.521 1.00 44.38 300 THR A CA 1
ATOM 2184 C C . THR A 1 300 ? 26.460 36.371 -40.676 1.00 44.38 300 THR A C 1
ATOM 2186 O O . THR A 1 300 ? 26.710 35.180 -40.493 1.00 44.38 300 THR A O 1
ATOM 2189 N N . PRO A 1 301 ? 27.442 37.253 -40.971 1.00 44.22 301 PRO A N 1
ATOM 2190 C CA . PRO A 1 301 ? 28.833 36.867 -41.263 1.00 44.22 301 PRO A CA 1
ATOM 2191 C C . PRO A 1 301 ? 29.590 36.163 -40.125 1.00 44.22 301 PRO A C 1
ATOM 2193 O O . PRO A 1 301 ? 30.628 35.556 -40.375 1.00 44.22 301 PRO A O 1
ATOM 2196 N N . ASP A 1 302 ? 29.094 36.240 -38.889 1.00 45.88 302 ASP A N 1
ATOM 2197 C CA . ASP A 1 302 ? 29.811 35.773 -37.696 1.00 45.88 302 ASP A CA 1
ATOM 2198 C C . ASP A 1 302 ? 29.627 34.270 -37.400 1.00 45.88 302 ASP A C 1
ATOM 2200 O O . ASP A 1 302 ? 30.269 33.747 -36.490 1.00 45.88 302 ASP A O 1
ATOM 2204 N N . TYR A 1 303 ? 28.784 33.559 -38.163 1.00 46.78 303 TYR A N 1
ATOM 2205 C CA . TYR A 1 303 ? 28.373 32.179 -37.845 1.00 46.78 303 TYR A CA 1
ATOM 2206 C C . TYR A 1 303 ? 28.465 31.191 -39.020 1.00 46.78 303 TYR A C 1
ATOM 2208 O O . TYR A 1 303 ? 27.835 30.136 -39.006 1.00 46.78 303 TYR A O 1
ATOM 2216 N N . GLY A 1 304 ? 29.296 31.487 -40.025 1.00 40.38 304 GLY A N 1
ATOM 2217 C CA . GLY A 1 304 ? 29.674 30.536 -41.077 1.00 40.38 304 GLY A CA 1
ATOM 2218 C C . GLY A 1 304 ? 30.613 29.447 -40.545 1.00 40.38 304 GLY A C 1
ATOM 2219 O O . GLY A 1 304 ? 31.819 29.488 -40.787 1.00 40.38 304 GLY A O 1
ATOM 2220 N N . GLY A 1 305 ? 30.082 28.500 -39.771 1.00 49.69 305 GLY A N 1
ATOM 2221 C CA . GLY A 1 305 ? 30.825 27.378 -39.200 1.00 49.69 305 GLY A CA 1
ATOM 2222 C C . GLY A 1 305 ? 30.270 26.038 -39.672 1.00 49.69 305 GLY A C 1
ATOM 2223 O O . GLY A 1 305 ? 29.097 25.752 -39.485 1.00 49.69 305 GLY A O 1
ATOM 2224 N N . TRP A 1 306 ? 31.123 25.208 -40.266 1.00 50.69 306 TRP A N 1
ATOM 2225 C CA . TRP A 1 306 ? 30.791 23.865 -40.749 1.00 50.69 306 TRP A CA 1
ATOM 2226 C C . TRP A 1 306 ? 30.334 22.956 -39.600 1.00 50.69 306 TRP A C 1
ATOM 2228 O O . TRP A 1 306 ? 31.055 22.815 -38.609 1.00 50.69 306 TRP A O 1
ATOM 2238 N N . SER A 1 307 ? 29.168 22.320 -39.730 1.00 49.31 307 SER A N 1
ATOM 2239 C CA . SER A 1 307 ? 28.684 21.311 -38.779 1.00 49.31 307 SER A CA 1
ATOM 2240 C C . SER A 1 307 ? 28.701 19.930 -39.422 1.00 49.31 307 SER A C 1
ATOM 2242 O O . SER A 1 307 ? 28.162 19.744 -40.508 1.00 49.31 307 SER A O 1
ATOM 2244 N N . THR A 1 308 ? 29.312 18.964 -38.740 1.00 49.34 308 THR A N 1
ATOM 2245 C CA . THR A 1 308 ? 29.461 17.586 -39.214 1.00 49.34 308 THR A CA 1
ATOM 2246 C C . THR A 1 308 ? 28.429 16.686 -38.557 1.00 49.34 308 THR A C 1
ATOM 2248 O O . THR A 1 308 ? 28.528 16.394 -37.368 1.00 49.34 308 THR A O 1
ATOM 2251 N N . PHE A 1 309 ? 27.431 16.224 -39.304 1.00 52.12 309 PHE A N 1
ATOM 2252 C CA . PHE A 1 309 ? 26.529 15.159 -38.845 1.00 52.12 309 PHE A CA 1
ATOM 2253 C C . PHE A 1 309 ? 27.136 13.793 -39.167 1.00 52.12 309 PHE A C 1
ATOM 2255 O O . PHE A 1 309 ? 27.944 13.700 -40.074 1.00 52.12 309 PHE A O 1
ATOM 2262 N N . ALA A 1 310 ? 26.824 12.733 -38.425 1.00 48.78 310 ALA A N 1
ATOM 2263 C CA . ALA A 1 310 ? 27.275 11.369 -38.749 1.00 48.78 310 ALA A CA 1
ATOM 2264 C C . ALA A 1 310 ? 27.051 10.981 -40.245 1.00 48.78 310 ALA A C 1
ATOM 2266 O O . ALA A 1 310 ? 26.173 11.535 -40.879 1.00 48.78 310 ALA A O 1
ATOM 2267 N N . VAL A 1 311 ? 27.829 10.077 -40.862 1.00 46.97 311 VAL A N 1
ATOM 2268 C CA . VAL A 1 311 ? 27.691 9.803 -42.331 1.00 46.97 311 VAL A CA 1
ATOM 2269 C C . VAL A 1 311 ? 26.899 8.535 -42.651 1.00 46.97 311 VAL A C 1
ATOM 2271 O O . VAL A 1 311 ? 26.274 8.443 -43.700 1.00 46.97 311 VAL A O 1
ATOM 2274 N N . ALA A 1 312 ? 26.906 7.556 -41.750 1.00 47.22 312 ALA A N 1
ATOM 2275 C CA . ALA A 1 312 ? 26.083 6.352 -41.813 1.00 47.22 312 ALA A CA 1
ATOM 2276 C C . ALA A 1 312 ? 26.238 5.582 -40.497 1.00 47.22 312 ALA A C 1
ATOM 2278 O O . ALA A 1 312 ? 27.320 5.582 -39.902 1.00 47.22 312 ALA A O 1
ATOM 2279 N N . ALA A 1 313 ? 25.194 4.875 -40.068 1.00 43.47 313 ALA A N 1
ATOM 2280 C CA . ALA A 1 313 ? 25.315 3.852 -39.036 1.00 43.47 313 ALA A CA 1
ATOM 2281 C C . ALA A 1 313 ? 25.940 2.582 -39.648 1.00 43.47 313 ALA A C 1
ATOM 2283 O O . ALA A 1 313 ? 25.237 1.621 -39.944 1.00 43.47 313 ALA A O 1
ATOM 2284 N N . ASN A 1 314 ? 27.253 2.577 -39.901 1.00 44.72 314 ASN A N 1
ATOM 2285 C CA . ASN A 1 314 ? 27.922 1.402 -40.489 1.00 44.72 314 ASN A CA 1
ATOM 2286 C C . ASN A 1 314 ? 28.267 0.325 -39.458 1.00 44.72 314 ASN A C 1
ATOM 2288 O O . ASN A 1 314 ? 28.491 -0.830 -39.814 1.00 44.72 314 ASN A O 1
ATOM 2292 N N . GLU A 1 315 ? 28.265 0.688 -38.181 1.00 46.19 315 GLU A N 1
ATOM 2293 C CA . GLU A 1 315 ? 28.385 -0.253 -37.086 1.00 46.19 315 GLU A CA 1
ATOM 2294 C C . GLU A 1 315 ? 27.432 0.199 -35.993 1.00 46.19 315 GLU A C 1
ATOM 2296 O O . GLU A 1 315 ? 27.445 1.356 -35.572 1.00 46.19 315 GLU A O 1
ATOM 2301 N N . VAL A 1 316 ? 26.541 -0.695 -35.585 1.00 49.16 316 VAL A N 1
ATOM 2302 C CA . VAL A 1 316 ? 25.677 -0.434 -34.450 1.00 49.16 316 VAL A CA 1
ATOM 2303 C C . VAL A 1 316 ? 26.035 -1.406 -33.356 1.00 49.16 316 VAL A C 1
ATOM 2305 O O . VAL A 1 316 ? 25.733 -2.598 -33.422 1.00 49.16 316 VAL A O 1
ATOM 2308 N N . THR A 1 317 ? 26.697 -0.879 -32.339 1.00 47.69 317 THR A N 1
ATOM 2309 C CA . THR A 1 317 ? 27.069 -1.662 -31.171 1.00 47.69 317 THR A CA 1
ATOM 2310 C C . THR A 1 317 ? 25.932 -1.575 -30.166 1.00 47.69 317 THR A C 1
ATOM 2312 O O . THR A 1 317 ? 25.765 -0.567 -29.482 1.00 47.69 317 THR A O 1
ATOM 2315 N N . VAL A 1 318 ? 25.132 -2.637 -30.082 1.00 52.16 318 VAL A N 1
ATOM 2316 C CA . VAL A 1 318 ? 24.165 -2.822 -28.994 1.00 52.16 318 VAL A CA 1
ATOM 2317 C C . VAL A 1 318 ? 24.971 -3.166 -27.745 1.00 52.16 318 VAL A C 1
ATOM 2319 O O . VAL A 1 318 ? 25.516 -4.266 -27.644 1.00 52.16 318 VAL A O 1
ATOM 2322 N N . MET A 1 319 ? 25.106 -2.219 -26.813 1.00 47.41 319 MET A N 1
ATOM 2323 C CA . MET A 1 319 ? 26.016 -2.392 -25.671 1.00 47.41 319 MET A CA 1
ATOM 2324 C C . MET A 1 319 ? 25.550 -3.412 -24.623 1.00 47.41 319 MET A C 1
ATOM 2326 O O . MET A 1 319 ? 26.343 -3.804 -23.772 1.00 47.41 319 MET A O 1
ATOM 2330 N N . SER A 1 320 ? 24.332 -3.935 -24.724 1.00 50.09 320 SER A N 1
ATOM 2331 C CA . SER A 1 320 ? 23.930 -5.167 -24.046 1.00 50.09 320 SER A CA 1
ATOM 2332 C C . SER A 1 320 ? 22.572 -5.616 -24.575 1.00 50.09 320 SER A C 1
ATOM 2334 O O . SER A 1 320 ? 21.643 -4.823 -24.716 1.00 50.09 320 SER A O 1
ATOM 2336 N N . ALA A 1 321 ? 22.433 -6.907 -24.872 1.00 55.19 321 ALA A N 1
ATOM 2337 C CA . ALA A 1 321 ? 21.109 -7.506 -24.865 1.00 55.19 321 ALA A CA 1
ATOM 2338 C C . ALA A 1 321 ? 20.664 -7.544 -23.396 1.00 55.19 321 ALA A C 1
ATOM 2340 O O . ALA A 1 321 ? 21.366 -8.110 -22.555 1.00 55.19 321 ALA A O 1
ATOM 2341 N N . GLY A 1 322 ? 19.552 -6.890 -23.071 1.00 57.91 322 GLY A N 1
ATOM 2342 C CA . GLY A 1 322 ? 19.060 -6.844 -21.703 1.00 57.91 322 GLY A CA 1
ATOM 2343 C C . GLY A 1 322 ? 18.400 -8.173 -21.372 1.00 57.91 322 GLY A C 1
ATOM 2344 O O . GLY A 1 322 ? 17.354 -8.483 -21.939 1.00 57.91 322 GLY A O 1
ATOM 2345 N N . ARG A 1 323 ? 18.982 -8.985 -20.487 1.00 63.41 323 ARG A N 1
ATOM 2346 C CA . ARG A 1 323 ? 18.304 -10.187 -19.997 1.00 63.41 323 ARG A CA 1
ATOM 2347 C C . ARG A 1 323 ? 17.351 -9.793 -18.866 1.00 63.41 323 ARG A C 1
ATOM 2349 O O . ARG A 1 323 ? 17.655 -8.983 -17.994 1.00 63.41 323 ARG A O 1
ATOM 2356 N N . PHE A 1 324 ? 16.172 -10.380 -18.848 1.00 63.41 324 PHE A N 1
ATOM 2357 C CA . PHE A 1 324 ? 15.323 -10.320 -17.672 1.00 63.41 324 PHE A CA 1
ATOM 2358 C C . PHE A 1 324 ? 14.729 -11.687 -17.379 1.00 63.41 324 PHE A C 1
ATOM 2360 O O . PHE A 1 324 ? 14.636 -12.555 -18.243 1.00 63.41 324 PHE A O 1
ATOM 2367 N N . GLU A 1 325 ? 14.416 -11.919 -16.118 1.00 67.56 325 GLU A N 1
ATOM 2368 C CA . GLU A 1 325 ? 13.815 -13.150 -15.637 1.00 67.56 325 GLU A CA 1
ATOM 2369 C C . GLU A 1 325 ? 12.358 -12.870 -15.311 1.00 67.56 325 GLU A C 1
ATOM 2371 O O . GLU A 1 325 ? 12.090 -12.116 -14.383 1.00 67.56 325 GLU A O 1
ATOM 2376 N N . ILE A 1 326 ? 11.430 -13.484 -16.042 1.00 62.28 326 ILE A N 1
ATOM 2377 C CA . ILE A 1 326 ? 10.040 -13.588 -15.610 1.00 62.28 326 ILE A CA 1
ATOM 2378 C C . ILE A 1 326 ? 9.984 -14.726 -14.605 1.00 62.28 326 ILE A C 1
ATOM 2380 O O . ILE A 1 326 ? 9.949 -15.905 -14.964 1.00 62.28 326 ILE A O 1
ATOM 2384 N N . ALA A 1 327 ? 10.004 -14.384 -13.329 1.00 56.12 327 ALA A N 1
ATOM 2385 C CA . ALA A 1 327 ? 9.886 -15.384 -12.290 1.00 56.12 327 ALA A CA 1
ATOM 2386 C C . ALA A 1 327 ? 8.460 -15.972 -12.267 1.00 56.12 327 ALA A C 1
ATOM 2388 O O . ALA A 1 327 ? 7.490 -15.299 -12.645 1.00 56.12 327 ALA A O 1
ATOM 2389 N N . PRO A 1 328 ? 8.308 -17.238 -11.833 1.00 49.56 328 PRO A N 1
ATOM 2390 C CA . PRO A 1 328 ? 6.998 -17.863 -11.726 1.00 49.56 328 PRO A CA 1
ATOM 2391 C C . PRO A 1 328 ? 6.084 -17.060 -10.798 1.00 49.56 328 PRO A C 1
ATOM 2393 O O . PRO A 1 328 ? 6.591 -16.406 -9.883 1.00 49.56 328 PRO A O 1
ATOM 2396 N N . PRO A 1 329 ? 4.751 -17.115 -10.985 1.00 50.16 329 PRO A N 1
ATOM 2397 C CA . PRO A 1 329 ? 3.803 -16.547 -10.033 1.00 50.16 329 PRO A CA 1
ATOM 2398 C C . PRO A 1 329 ? 4.136 -17.036 -8.615 1.00 50.16 329 PRO A C 1
ATOM 2400 O O . PRO A 1 329 ? 3.998 -18.219 -8.313 1.00 50.16 329 PRO A O 1
ATOM 2403 N N . GLY A 1 330 ? 4.648 -16.135 -7.768 1.00 48.28 330 GLY A N 1
ATOM 2404 C CA . GLY A 1 330 ? 5.106 -16.435 -6.403 1.00 48.28 330 GLY A CA 1
ATOM 2405 C C . GLY A 1 330 ? 6.615 -16.677 -6.200 1.00 48.28 330 GLY A C 1
ATOM 2406 O O . GLY A 1 330 ? 7.026 -16.876 -5.062 1.00 48.28 330 GLY A O 1
ATOM 2407 N N . GLY A 1 331 ? 7.446 -16.654 -7.249 1.00 44.91 331 GLY A N 1
ATOM 2408 C CA . GLY A 1 331 ? 8.909 -16.833 -7.172 1.00 44.91 331 GLY A CA 1
ATOM 2409 C C . GLY A 1 331 ? 9.732 -15.549 -7.317 1.00 44.91 331 GLY A C 1
ATOM 2410 O O . GLY A 1 331 ? 10.907 -15.517 -6.958 1.00 44.91 331 GLY A O 1
ATOM 2411 N N . CYS A 1 332 ? 9.135 -14.474 -7.821 1.00 49.09 332 CYS A N 1
ATOM 2412 C CA . CYS A 1 332 ? 9.768 -13.161 -7.861 1.00 49.09 332 CYS A CA 1
ATOM 2413 C C . CYS A 1 332 ? 9.672 -12.596 -6.450 1.00 49.09 332 CYS A C 1
ATOM 2415 O O . CYS A 1 332 ? 8.574 -12.293 -5.993 1.00 49.09 332 CYS A O 1
ATOM 2417 N N . GLY A 1 333 ? 10.805 -12.521 -5.749 1.00 50.09 333 GLY A N 1
ATOM 2418 C CA . GLY A 1 333 ? 10.932 -12.035 -4.376 1.00 50.09 333 GLY A CA 1
ATOM 2419 C C . GLY A 1 333 ? 10.553 -10.564 -4.198 1.00 50.09 333 GLY A C 1
ATOM 2420 O O . GLY A 1 333 ? 11.377 -9.772 -3.741 1.00 50.09 333 GLY A O 1
ATOM 2421 N N . TYR A 1 334 ? 9.313 -10.198 -4.529 1.00 50.72 334 TYR A N 1
ATOM 2422 C CA . TYR A 1 334 ? 8.702 -8.984 -4.035 1.00 50.72 334 TYR A CA 1
ATOM 2423 C C . TYR A 1 334 ? 8.725 -9.077 -2.521 1.00 50.72 334 TYR A C 1
ATOM 2425 O O . TYR A 1 334 ? 8.262 -10.077 -1.957 1.00 50.72 334 TYR A O 1
ATOM 2433 N N . PRO A 1 335 ? 9.294 -8.071 -1.847 1.00 65.50 335 PRO A N 1
ATOM 2434 C CA . PRO A 1 335 ? 9.126 -8.003 -0.424 1.00 65.50 335 PRO A CA 1
ATOM 2435 C C . PRO A 1 335 ? 7.621 -7.927 -0.157 1.00 65.50 335 PRO A C 1
ATOM 2437 O O . PRO A 1 335 ? 6.973 -7.014 -0.665 1.00 65.50 335 PRO A O 1
ATOM 2440 N N . GLY A 1 336 ? 7.056 -8.913 0.551 1.00 75.25 336 GLY A N 1
ATOM 2441 C CA . GLY A 1 336 ? 5.616 -8.972 0.802 1.00 75.25 336 GLY A CA 1
ATOM 2442 C C . GLY A 1 336 ? 5.104 -7.612 1.265 1.00 75.25 336 GLY A C 1
ATOM 2443 O O . GLY A 1 336 ? 5.646 -7.060 2.211 1.00 75.25 336 GLY A O 1
ATOM 2444 N N . MET A 1 337 ? 4.129 -7.034 0.569 1.00 84.38 337 MET A N 1
ATOM 2445 C CA . MET A 1 337 ? 3.719 -5.643 0.755 1.00 84.38 337 MET A CA 1
ATOM 2446 C C . MET A 1 337 ? 2.500 -5.538 1.651 1.00 84.38 337 MET A C 1
ATOM 2448 O O . MET A 1 337 ? 1.517 -6.238 1.434 1.00 84.38 337 MET A O 1
ATOM 2452 N N . ILE A 1 338 ? 2.516 -4.619 2.613 1.00 88.25 338 ILE A N 1
ATOM 2453 C CA . ILE A 1 338 ? 1.303 -4.280 3.355 1.00 88.25 338 ILE A CA 1
ATOM 2454 C C . ILE A 1 338 ? 0.470 -3.319 2.515 1.00 88.25 338 ILE A C 1
ATOM 2456 O O . ILE A 1 338 ? 0.870 -2.179 2.289 1.00 88.25 338 ILE A O 1
ATOM 2460 N N . VAL A 1 339 ? -0.688 -3.787 2.059 1.00 89.56 339 VAL A N 1
ATOM 2461 C CA . VAL A 1 339 ? -1.628 -3.015 1.231 1.00 89.56 339 VAL A CA 1
ATOM 2462 C C . VAL A 1 339 ? -2.758 -2.393 2.048 1.00 89.56 339 VAL A C 1
ATOM 2464 O O . VAL A 1 339 ? -3.384 -1.437 1.598 1.00 89.56 339 VAL A O 1
ATOM 2467 N N . ALA A 1 340 ? -3.001 -2.886 3.266 1.00 90.19 340 ALA A N 1
ATOM 2468 C CA . ALA A 1 340 ? -3.912 -2.251 4.212 1.00 90.19 340 ALA A CA 1
ATOM 2469 C C . ALA A 1 340 ? -3.489 -2.499 5.664 1.00 90.19 340 ALA A C 1
ATOM 2471 O O . ALA A 1 340 ? -3.130 -3.615 6.031 1.00 90.19 340 ALA A O 1
ATOM 2472 N N . CYS A 1 341 ? -3.609 -1.462 6.494 1.00 93.31 341 CYS A N 1
ATOM 2473 C CA . CYS A 1 341 ? -3.550 -1.537 7.953 1.00 93.31 341 CYS A CA 1
ATOM 2474 C C . CYS A 1 341 ? -4.874 -1.000 8.487 1.00 93.31 341 CYS A C 1
ATOM 2476 O O . CYS A 1 341 ? -5.194 0.166 8.236 1.00 93.31 341 CYS A O 1
ATOM 2478 N N . LYS A 1 342 ? -5.643 -1.812 9.209 1.00 94.25 342 LYS A N 1
ATOM 2479 C CA . LYS A 1 342 ? -6.968 -1.414 9.694 1.00 94.25 342 LYS A CA 1
ATOM 2480 C C . LYS A 1 342 ? -7.133 -1.707 11.175 1.00 94.25 342 LYS A C 1
ATOM 2482 O O . LYS A 1 342 ? -6.499 -2.602 11.734 1.00 94.25 342 LYS A O 1
ATOM 2487 N N . LEU A 1 343 ? -8.014 -0.929 11.789 1.00 95.00 343 LEU A N 1
ATOM 2488 C CA . LEU A 1 343 ? -8.527 -1.170 13.126 1.00 95.00 343 LEU A CA 1
ATOM 2489 C C . LEU A 1 343 ? -9.908 -1.815 13.001 1.00 95.00 343 LEU A C 1
ATOM 2491 O O . LEU A 1 343 ? -10.724 -1.366 12.191 1.00 95.00 343 LEU A O 1
ATOM 2495 N N . PHE A 1 344 ? -10.159 -2.841 13.810 1.00 94.50 344 PHE A N 1
ATOM 2496 C CA . PHE A 1 344 ? -11.487 -3.429 13.958 1.00 94.50 344 PHE A CA 1
ATOM 2497 C C . PHE A 1 344 ? -11.875 -3.509 15.434 1.00 94.50 344 PHE A C 1
ATOM 2499 O O . PHE A 1 344 ? -11.009 -3.557 16.313 1.00 94.50 344 PHE A O 1
ATOM 2506 N N . TYR A 1 345 ? -13.175 -3.494 15.711 1.00 95.44 345 TYR A N 1
ATOM 2507 C CA . TYR A 1 345 ? -13.700 -3.468 17.076 1.00 95.44 345 TYR A CA 1
ATOM 2508 C C . TYR A 1 345 ? -14.085 -4.876 17.548 1.00 95.44 345 TYR A C 1
ATOM 2510 O O . TYR A 1 345 ? -15.204 -5.327 17.311 1.00 95.44 345 TYR A O 1
ATOM 2518 N N . ASN A 1 346 ? -13.159 -5.562 18.228 1.00 94.62 346 ASN A N 1
ATOM 2519 C CA . ASN A 1 346 ? -13.412 -6.884 18.813 1.00 94.62 346 ASN A CA 1
ATOM 2520 C C . ASN A 1 346 ? -14.403 -6.779 19.993 1.00 94.62 346 ASN A C 1
ATOM 2522 O O . ASN A 1 346 ? -14.382 -5.795 20.737 1.00 94.62 346 ASN A O 1
ATOM 2526 N N . GLN A 1 347 ? -15.229 -7.793 20.221 1.00 93.31 347 GLN A N 1
ATOM 2527 C CA . GLN A 1 347 ? -16.357 -7.783 21.155 1.00 93.31 347 GLN A CA 1
ATOM 2528 C C . GLN A 1 347 ? -17.331 -6.608 20.940 1.00 93.31 347 GLN A C 1
ATOM 2530 O O . GLN A 1 347 ? -17.811 -6.028 21.917 1.00 93.31 347 GLN A O 1
ATOM 2535 N N . SER A 1 348 ? -17.615 -6.228 19.702 1.00 95.00 348 SER A N 1
ATOM 2536 C CA . SER A 1 348 ? -18.605 -5.197 19.374 1.00 95.00 348 SER A CA 1
ATOM 2537 C C . SER A 1 348 ? -19.888 -5.817 18.823 1.00 95.00 348 SER A C 1
ATOM 2539 O O . SER A 1 348 ? -19.955 -7.00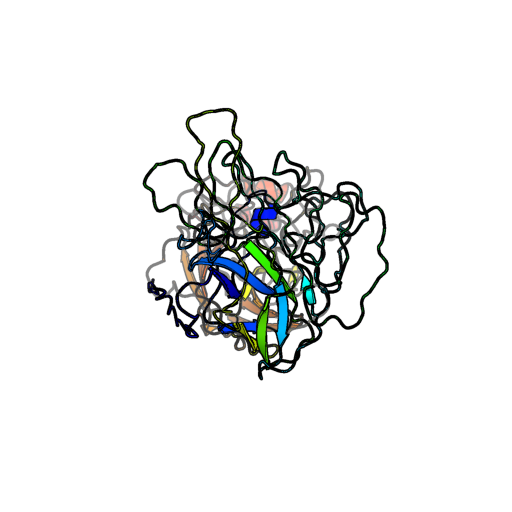2 18.520 1.00 95.00 348 SER A O 1
ATOM 2541 N N . PHE A 1 349 ? -20.943 -5.033 18.623 1.00 94.56 349 PHE A N 1
ATOM 2542 C CA . PHE A 1 349 ? -22.087 -5.528 17.858 1.00 94.56 349 PHE A CA 1
ATOM 2543 C C . PHE A 1 349 ? -21.663 -6.006 16.456 1.00 94.56 349 PHE A C 1
ATOM 2545 O O . PHE A 1 349 ? -22.145 -7.038 15.991 1.00 94.56 349 PHE A O 1
ATOM 2552 N N . TYR A 1 350 ? -20.721 -5.291 15.835 1.00 93.00 350 TYR A N 1
ATOM 2553 C CA . TYR A 1 350 ? -20.273 -5.492 14.457 1.00 93.00 350 TYR A CA 1
ATOM 2554 C C . TYR A 1 350 ? -19.360 -6.704 14.254 1.00 93.00 350 TYR A C 1
ATOM 2556 O O . TYR A 1 350 ? -19.134 -7.088 13.116 1.00 93.00 350 TYR A O 1
ATOM 2564 N N . ASP A 1 351 ? -18.855 -7.326 15.320 1.00 89.88 351 ASP A N 1
ATOM 2565 C CA . ASP A 1 351 ? -18.158 -8.619 15.244 1.00 89.88 351 ASP A CA 1
ATOM 2566 C C . ASP A 1 351 ? -18.985 -9.771 15.851 1.00 89.88 351 ASP A C 1
ATOM 2568 O O . ASP A 1 351 ? -18.547 -10.920 15.912 1.00 89.88 351 ASP A O 1
ATOM 2572 N N . GLY A 1 352 ? -20.205 -9.471 16.313 1.00 89.81 352 GLY A N 1
ATOM 2573 C CA . GLY A 1 352 ? -21.106 -10.435 16.940 1.00 89.81 352 GLY A CA 1
ATOM 2574 C C . GLY A 1 352 ? -20.852 -10.632 18.435 1.00 89.81 352 GLY A C 1
ATOM 2575 O O . GLY A 1 352 ? -21.268 -11.650 18.990 1.00 89.81 352 GLY A O 1
ATOM 2576 N N . ASN A 1 353 ? -20.201 -9.669 19.090 1.00 89.50 353 ASN A N 1
ATOM 2577 C CA . ASN A 1 353 ? -19.770 -9.684 20.487 1.00 89.50 353 ASN A CA 1
ATOM 2578 C C . ASN A 1 353 ? -18.860 -10.875 20.809 1.00 89.50 353 ASN A C 1
ATOM 2580 O O . ASN A 1 353 ? -18.951 -11.479 21.885 1.00 89.50 353 ASN A O 1
ATOM 2584 N N . LYS A 1 354 ? -17.992 -11.240 19.867 1.00 86.81 354 LYS A N 1
ATOM 2585 C CA . LYS A 1 354 ? -17.145 -12.427 19.988 1.00 86.81 354 LYS A CA 1
ATOM 2586 C C . LYS A 1 354 ? -15.870 -12.102 20.751 1.00 86.81 354 LYS A C 1
ATOM 2588 O O . LYS A 1 354 ? -15.317 -11.018 20.660 1.00 86.81 354 LYS A O 1
ATOM 2593 N N . ILE A 1 355 ? -15.408 -13.054 21.564 1.00 82.81 355 ILE A N 1
ATOM 2594 C CA . ILE A 1 355 ? -14.196 -12.871 22.381 1.00 82.81 355 ILE A CA 1
ATOM 2595 C C . ILE A 1 355 ? -12.925 -13.069 21.542 1.00 82.81 355 ILE A C 1
ATOM 2597 O O . ILE A 1 355 ? -11.910 -12.426 21.818 1.00 82.81 355 ILE A O 1
ATOM 2601 N N . GLY A 1 356 ? -12.973 -13.961 20.551 1.00 82.75 356 GLY A N 1
ATOM 2602 C CA . GLY A 1 356 ? -11.839 -14.328 19.708 1.00 82.75 356 GLY A CA 1
ATOM 2603 C C . GLY A 1 356 ? -12.088 -14.056 18.229 1.00 82.75 356 GLY A C 1
ATOM 2604 O O . GLY A 1 356 ? -13.209 -13.767 17.829 1.00 82.75 356 GLY A O 1
ATOM 2605 N N . ILE A 1 357 ? -11.011 -14.199 17.457 1.00 85.75 357 ILE A N 1
ATOM 2606 C CA . ILE A 1 357 ? -10.996 -14.129 15.991 1.00 85.75 357 ILE A CA 1
ATOM 2607 C C . ILE A 1 357 ? -11.878 -15.246 15.421 1.00 85.75 357 ILE A C 1
ATOM 2609 O O . ILE A 1 357 ? -11.823 -16.386 15.901 1.00 85.75 357 ILE A O 1
ATOM 2613 N N . ASP A 1 358 ? -12.666 -14.929 14.400 1.00 79.38 358 ASP A N 1
ATOM 2614 C CA . ASP A 1 358 ? -13.501 -15.897 13.709 1.00 79.38 358 ASP A CA 1
ATOM 2615 C C . ASP A 1 358 ? -12.641 -16.904 12.928 1.00 79.38 358 ASP A C 1
ATOM 2617 O O . ASP A 1 358 ? -11.638 -16.546 12.301 1.00 79.38 358 ASP A O 1
ATOM 2621 N N . PRO A 1 359 ? -13.018 -18.194 12.899 1.00 69.12 359 PRO A N 1
ATOM 2622 C CA . PRO A 1 359 ? -12.445 -19.122 11.939 1.00 69.12 359 PRO A CA 1
ATOM 2623 C C . PRO A 1 359 ? -12.892 -18.706 10.532 1.00 69.12 359 PRO A C 1
ATOM 2625 O O . PRO A 1 359 ? -14.005 -18.998 10.098 1.00 69.12 359 PRO A O 1
ATOM 2628 N N . ALA A 1 360 ? -12.018 -17.991 9.831 1.00 62.41 360 ALA A N 1
ATOM 2629 C CA . ALA A 1 360 ? -12.264 -17.533 8.476 1.00 62.41 360 ALA A CA 1
ATOM 2630 C C . ALA A 1 360 ? -12.491 -18.684 7.467 1.00 62.41 360 ALA A C 1
ATOM 2632 O O . ALA A 1 360 ? -11.896 -19.757 7.621 1.00 62.41 360 ALA A O 1
ATOM 2633 N N . PRO A 1 361 ? -13.234 -18.443 6.363 1.00 60.25 361 PRO A N 1
ATOM 2634 C CA . PRO A 1 361 ? -14.097 -17.289 6.091 1.00 60.25 361 PRO A CA 1
ATOM 2635 C C . PRO A 1 361 ? -15.545 -17.545 6.547 1.00 60.25 361 PRO A C 1
ATOM 2637 O O . PRO A 1 361 ? -16.126 -18.579 6.212 1.00 60.25 361 PRO A O 1
ATOM 2640 N N . ILE A 1 362 ? -16.161 -16.583 7.243 1.00 57.84 362 ILE A N 1
ATOM 2641 C CA . ILE A 1 362 ? -17.600 -16.619 7.545 1.00 57.84 362 ILE A CA 1
ATOM 2642 C C . ILE A 1 362 ? -18.310 -15.623 6.632 1.00 57.84 362 ILE A C 1
ATOM 2644 O O . ILE A 1 362 ? -18.152 -14.412 6.759 1.00 57.84 362 ILE A O 1
ATOM 2648 N N . SER A 1 363 ? -19.118 -16.140 5.706 1.00 59.09 363 SER A N 1
ATOM 2649 C CA . SER A 1 363 ? -20.066 -15.322 4.954 1.00 59.09 363 SER A CA 1
ATOM 2650 C C . SER A 1 363 ? -21.214 -14.893 5.869 1.00 59.09 363 SER A C 1
ATOM 2652 O O . SER A 1 363 ? -21.894 -15.756 6.431 1.00 59.09 363 SER A O 1
ATOM 2654 N N . GLY A 1 364 ? -21.482 -13.596 5.971 1.00 63.72 364 GLY A N 1
ATOM 2655 C CA . GLY A 1 364 ? -22.625 -13.067 6.713 1.00 63.72 364 GLY A CA 1
ATOM 2656 C C . GLY A 1 364 ? -22.276 -11.807 7.489 1.00 63.72 364 GLY A C 1
ATOM 2657 O O . GLY A 1 364 ? -21.126 -11.389 7.501 1.00 63.72 364 GLY A O 1
ATOM 2658 N N . ALA A 1 365 ? -23.290 -11.217 8.120 1.00 68.62 365 ALA A N 1
ATOM 2659 C CA . ALA A 1 365 ? -23.089 -10.056 8.970 1.00 68.62 365 ALA A CA 1
ATOM 2660 C C . ALA A 1 365 ? -22.324 -10.425 10.254 1.00 68.62 365 ALA A C 1
ATOM 2662 O O . ALA A 1 365 ? -22.449 -11.551 10.748 1.00 68.62 365 ALA A O 1
ATOM 2663 N N . ASN A 1 366 ? -21.664 -9.439 10.851 1.00 78.00 366 ASN A N 1
ATOM 2664 C CA . ASN A 1 366 ? -21.006 -9.499 12.152 1.00 78.00 366 ASN A CA 1
ATOM 2665 C C . ASN A 1 366 ? -19.741 -10.374 12.183 1.00 78.00 366 ASN A C 1
ATOM 2667 O O . ASN A 1 366 ? -19.639 -11.317 12.980 1.00 78.00 366 ASN A O 1
ATOM 2671 N N . ASN A 1 367 ? -18.795 -10.079 11.297 1.00 75.81 367 ASN A N 1
ATOM 2672 C CA . ASN A 1 367 ? -17.502 -10.748 11.226 1.00 75.81 367 ASN A CA 1
ATOM 2673 C C . ASN A 1 367 ? -16.340 -9.778 11.507 1.00 75.81 367 ASN A C 1
ATOM 2675 O O . ASN A 1 367 ? -16.476 -8.552 11.463 1.00 75.81 367 ASN A O 1
ATOM 2679 N N . ASP A 1 368 ? -15.186 -10.347 11.828 1.00 72.00 368 ASP A N 1
ATOM 2680 C CA . ASP A 1 368 ? -13.955 -9.622 12.144 1.00 72.00 368 ASP A CA 1
ATOM 2681 C C . ASP A 1 368 ? -13.232 -9.035 10.914 1.00 72.00 368 ASP A C 1
ATOM 2683 O O . ASP A 1 368 ? -12.247 -8.308 11.069 1.00 72.00 368 ASP A O 1
ATOM 2687 N N . ASP A 1 369 ? -13.721 -9.304 9.697 1.00 69.44 369 ASP A N 1
ATOM 2688 C CA . ASP A 1 369 ? -13.031 -8.979 8.447 1.00 69.44 369 ASP A CA 1
ATOM 2689 C C . ASP A 1 369 ? -13.663 -7.835 7.626 1.00 69.44 369 ASP A C 1
ATOM 2691 O O . ASP A 1 369 ? -12.927 -7.126 6.934 1.00 69.44 369 ASP A O 1
ATOM 2695 N N . ALA A 1 370 ? -14.972 -7.593 7.695 1.00 74.75 370 ALA A N 1
ATOM 2696 C CA . ALA A 1 370 ? -15.633 -6.573 6.876 1.00 74.75 370 ALA A CA 1
ATOM 2697 C C . ALA A 1 370 ? -16.474 -5.606 7.709 1.00 74.75 370 ALA A C 1
ATOM 2699 O O . ALA A 1 370 ? -16.336 -4.390 7.552 1.00 74.75 370 ALA A O 1
ATOM 2700 N N . ASP A 1 371 ? -17.294 -6.131 8.618 1.00 78.69 371 ASP A N 1
ATOM 2701 C CA . ASP A 1 371 ? -18.304 -5.330 9.316 1.00 78.69 371 ASP A CA 1
ATOM 2702 C C . ASP A 1 371 ? -17.748 -4.600 10.540 1.00 78.69 371 ASP A C 1
ATOM 2704 O O . ASP A 1 371 ? -18.161 -3.479 10.842 1.00 78.69 371 ASP A O 1
ATOM 2708 N N . ALA A 1 372 ? -16.778 -5.206 11.227 1.00 83.12 372 ALA A N 1
ATOM 2709 C CA . ALA A 1 372 ? -16.131 -4.609 12.391 1.00 83.12 372 ALA A CA 1
ATOM 2710 C C . ALA A 1 372 ? -15.014 -3.609 12.037 1.00 83.12 372 ALA A C 1
ATOM 2712 O O . ALA A 1 372 ? -14.474 -2.973 12.948 1.00 83.12 372 ALA A O 1
ATOM 2713 N N . ILE A 1 373 ? -14.653 -3.464 10.753 1.00 85.62 373 ILE A N 1
ATOM 2714 C CA . ILE A 1 373 ? -13.587 -2.561 10.297 1.00 85.62 373 ILE A CA 1
ATOM 2715 C C . ILE A 1 373 ? -14.094 -1.123 10.184 1.00 85.62 373 ILE A C 1
ATOM 2717 O O . ILE A 1 373 ? -15.032 -0.821 9.446 1.00 85.62 373 ILE A O 1
ATOM 2721 N N . ASP A 1 374 ? -13.378 -0.195 10.816 1.00 86.88 374 ASP A N 1
ATOM 2722 C CA . ASP A 1 374 ? -13.662 1.236 10.710 1.00 86.88 374 ASP A CA 1
ATOM 2723 C C . ASP A 1 374 ? -13.060 1.841 9.426 1.00 86.88 374 ASP A C 1
ATOM 2725 O O . ASP A 1 374 ? -11.993 2.467 9.412 1.00 86.88 374 ASP A O 1
ATOM 2729 N N . ASN A 1 375 ? -13.758 1.637 8.308 1.00 86.12 375 ASN A N 1
ATOM 2730 C CA . ASN A 1 375 ? -13.411 2.226 7.012 1.00 86.12 375 ASN A CA 1
ATOM 2731 C C . ASN A 1 375 ? -13.839 3.698 6.879 1.00 86.12 375 ASN A C 1
ATOM 2733 O O . ASN A 1 375 ? -13.689 4.281 5.803 1.00 86.12 375 ASN A O 1
ATOM 2737 N N . GLY A 1 376 ? -14.332 4.307 7.961 1.00 86.50 376 GLY A N 1
ATOM 2738 C CA . GLY A 1 376 ? -14.877 5.653 7.953 1.00 86.50 376 GLY A CA 1
ATOM 2739 C C . GLY A 1 376 ? -16.106 5.768 7.063 1.00 86.50 376 GLY A C 1
ATOM 2740 O O . GLY A 1 376 ? -16.836 4.809 6.811 1.00 86.50 376 GLY A O 1
ATOM 2741 N N . GLY A 1 377 ? -16.326 6.979 6.577 1.00 84.38 377 GLY A N 1
ATOM 2742 C CA . GLY A 1 377 ? -17.431 7.287 5.700 1.00 84.38 377 GLY A CA 1
ATOM 2743 C C . GLY A 1 377 ? -18.608 7.896 6.449 1.00 84.38 377 GLY A C 1
ATOM 2744 O O . GLY A 1 377 ? -18.479 8.429 7.558 1.00 84.38 377 GLY A O 1
ATOM 2745 N N . PRO A 1 378 ? -19.761 7.919 5.790 1.00 79.56 378 PRO A N 1
ATOM 2746 C CA . PRO A 1 378 ? -20.849 8.744 6.245 1.00 79.56 378 PRO A CA 1
ATOM 2747 C C . PRO A 1 378 ? -21.679 8.137 7.356 1.00 79.56 378 PRO A C 1
ATOM 2749 O O . PRO A 1 378 ? -21.959 6.938 7.358 1.00 79.56 378 PRO A O 1
ATOM 2752 N N . VAL A 1 379 ? -22.167 8.996 8.243 1.00 77.31 379 VAL A N 1
ATOM 2753 C CA . VAL A 1 379 ? -23.207 8.630 9.204 1.00 77.31 379 VAL A CA 1
ATOM 2754 C C . VAL A 1 379 ? -24.523 9.261 8.753 1.00 77.31 379 VAL A C 1
ATOM 2756 O O . VAL A 1 379 ? -24.543 10.462 8.466 1.00 77.31 379 VAL A O 1
ATOM 2759 N N . PRO A 1 380 ? -25.620 8.477 8.634 1.00 71.38 380 PRO A N 1
ATOM 2760 C CA . PRO A 1 380 ? -26.910 8.989 8.191 1.00 71.38 380 PRO A CA 1
ATOM 2761 C C . PRO A 1 380 ? -27.282 10.264 8.944 1.00 71.38 380 PRO A C 1
ATOM 2763 O O . PRO A 1 380 ? -27.199 10.313 10.169 1.00 71.38 380 PRO A O 1
ATOM 2766 N N . ALA A 1 381 ? -27.683 11.298 8.206 1.00 58.34 381 ALA A N 1
ATOM 2767 C CA . ALA A 1 381 ? -28.028 12.595 8.768 1.00 58.34 381 ALA A CA 1
ATOM 2768 C C . ALA A 1 381 ? -29.243 12.464 9.706 1.00 58.34 381 ALA A C 1
ATOM 2770 O O . ALA A 1 381 ? -30.390 12.410 9.266 1.00 58.34 381 ALA A O 1
ATOM 2771 N N . ARG A 1 382 ? -29.004 12.417 11.022 1.00 70.31 382 ARG A N 1
ATOM 2772 C CA . ARG A 1 382 ? -30.043 12.337 12.069 1.00 70.31 382 ARG A CA 1
ATOM 2773 C C . ARG A 1 382 ? -30.592 13.730 12.411 1.00 70.31 382 ARG A C 1
ATOM 2775 O O . ARG A 1 382 ? -30.599 14.137 13.566 1.00 70.31 382 ARG A O 1
ATOM 2782 N N . GLY A 1 383 ? -30.993 14.494 11.391 1.00 64.38 383 GLY A N 1
ATOM 2783 C CA . GLY A 1 383 ? -31.441 15.889 11.544 1.00 64.38 383 GLY A CA 1
ATOM 2784 C C . GLY A 1 383 ? -30.315 16.919 11.739 1.00 64.38 383 GLY A C 1
ATOM 2785 O O . GLY A 1 383 ? -30.590 18.066 12.077 1.00 64.38 383 GLY A O 1
ATOM 2786 N N . MET A 1 384 ? -29.062 16.517 11.508 1.00 60.72 384 MET A N 1
ATOM 2787 C CA . MET A 1 384 ? -27.853 17.353 11.476 1.00 60.72 384 MET A CA 1
ATOM 2788 C C . MET A 1 384 ? -27.251 17.318 10.059 1.00 60.72 384 MET A C 1
ATOM 2790 O O . MET A 1 384 ? -27.546 16.375 9.316 1.00 60.72 384 MET A O 1
ATOM 2794 N N . PRO A 1 385 ? -26.410 18.294 9.658 1.00 68.81 385 PRO A N 1
ATOM 2795 C CA . PRO A 1 385 ? -25.615 18.166 8.439 1.00 68.81 385 PRO A CA 1
ATOM 2796 C C . PRO A 1 385 ? -24.842 16.844 8.454 1.00 68.81 385 PRO A C 1
ATOM 2798 O O . PRO A 1 385 ? -24.370 16.406 9.498 1.00 68.81 385 PRO A O 1
ATOM 2801 N N . TYR A 1 386 ? -24.766 16.199 7.294 1.00 69.44 386 TYR A N 1
ATOM 2802 C CA . TYR A 1 386 ? -24.097 14.917 7.110 1.00 69.44 386 TYR A CA 1
ATOM 2803 C C . TYR A 1 386 ? -22.648 14.979 7.597 1.00 69.44 386 TYR A C 1
ATOM 2805 O O . TYR A 1 386 ? -21.868 15.809 7.129 1.00 69.44 386 TYR A O 1
ATOM 2813 N N . ILE A 1 387 ? -22.305 14.107 8.542 1.00 74.44 387 ILE A N 1
ATOM 2814 C CA . ILE A 1 387 ? -20.965 14.033 9.116 1.00 74.44 387 ILE A CA 1
ATOM 2815 C C . ILE A 1 387 ? -20.268 12.839 8.491 1.00 74.44 387 ILE A C 1
ATOM 2817 O O . ILE A 1 387 ? -20.764 11.711 8.542 1.00 74.44 387 ILE A O 1
ATOM 2821 N N . VAL A 1 388 ? -19.119 13.109 7.884 1.00 81.75 388 VAL A N 1
ATOM 2822 C CA . VAL A 1 388 ? -18.235 12.083 7.341 1.00 81.75 388 VAL A CA 1
ATOM 2823 C C . VAL A 1 388 ? -17.110 11.891 8.341 1.00 81.75 388 VAL A C 1
ATOM 2825 O O . VAL A 1 388 ? -16.326 12.813 8.576 1.00 81.75 388 VAL A O 1
ATOM 2828 N N . TYR A 1 389 ? -17.043 10.706 8.941 1.00 84.75 389 TYR A N 1
ATOM 2829 C CA . TYR A 1 389 ? -15.918 10.343 9.792 1.00 84.75 389 TYR A CA 1
ATOM 2830 C C . TYR A 1 389 ? -14.765 9.827 8.925 1.00 84.75 389 TYR A C 1
ATOM 2832 O O . TYR A 1 389 ? -15.002 9.086 7.965 1.00 84.75 389 TYR A O 1
ATOM 2840 N N . PRO A 1 390 ? -13.513 10.222 9.214 1.00 86.88 390 PRO A N 1
ATOM 2841 C CA . PRO A 1 390 ? -12.371 9.716 8.471 1.00 86.88 390 PRO A CA 1
ATOM 2842 C C . PRO A 1 390 ? -12.181 8.224 8.749 1.00 86.88 390 PRO A C 1
ATOM 2844 O O . PRO A 1 390 ? -12.415 7.760 9.866 1.00 86.88 390 PRO A O 1
ATOM 2847 N N . ALA A 1 391 ? -11.705 7.491 7.744 1.00 91.12 391 ALA A N 1
ATOM 2848 C CA . ALA A 1 391 ? -11.283 6.108 7.923 1.00 91.12 391 ALA A CA 1
ATOM 2849 C C . ALA A 1 391 ? -10.178 6.014 8.976 1.00 91.12 391 ALA A C 1
ATOM 2851 O O . ALA A 1 391 ? -9.295 6.878 9.032 1.00 91.12 391 ALA A O 1
ATOM 2852 N N . LYS A 1 392 ? -10.196 4.950 9.782 1.00 94.06 392 LYS A N 1
ATOM 2853 C CA . LYS A 1 392 ? -9.117 4.720 10.739 1.00 94.06 392 LYS A CA 1
ATOM 2854 C C . LYS A 1 392 ? -7.894 4.189 10.006 1.00 94.06 392 LYS A C 1
ATOM 2856 O O . LYS A 1 392 ? -7.939 3.142 9.362 1.00 94.06 392 LYS A O 1
ATOM 2861 N N . ILE A 1 393 ? -6.802 4.936 10.109 1.00 94.94 393 ILE A N 1
ATOM 2862 C CA . ILE A 1 393 ? -5.500 4.614 9.526 1.00 94.94 393 ILE A CA 1
ATOM 2863 C C . ILE A 1 393 ? -4.409 4.858 10.569 1.00 94.94 393 ILE A C 1
ATOM 2865 O O . ILE A 1 393 ? -4.518 5.798 11.364 1.00 94.94 393 ILE A O 1
ATOM 2869 N N . PRO A 1 394 ? -3.339 4.053 10.592 1.00 96.56 394 PRO A N 1
ATOM 2870 C CA . PRO A 1 394 ? -2.281 4.272 11.559 1.00 96.56 394 PRO A CA 1
ATOM 2871 C C . PRO A 1 394 ? -1.562 5.593 11.272 1.00 96.56 394 PRO A C 1
ATOM 2873 O O . PRO A 1 394 ? -1.476 6.038 10.126 1.00 96.56 394 PRO A O 1
ATOM 2876 N N . LEU A 1 395 ? -1.012 6.220 12.308 1.00 96.19 395 LEU A N 1
ATOM 2877 C CA . LEU A 1 395 ? -0.054 7.300 12.109 1.00 96.19 395 LEU A CA 1
ATOM 2878 C C . LEU A 1 395 ? 1.246 6.688 11.581 1.00 96.19 395 LEU A C 1
ATOM 2880 O O . LEU A 1 395 ? 1.809 5.801 12.222 1.00 96.19 395 LEU A O 1
ATOM 2884 N N . MET A 1 396 ? 1.712 7.161 10.429 1.00 94.50 396 MET A N 1
ATOM 2885 C CA . MET A 1 396 ? 2.960 6.714 9.810 1.00 94.50 396 MET A CA 1
ATOM 2886 C C . MET A 1 396 ? 4.128 7.635 10.201 1.00 94.50 396 MET A C 1
ATOM 2888 O O . MET A 1 396 ? 3.894 8.798 10.540 1.00 94.50 396 MET A O 1
ATOM 2892 N N . PRO A 1 397 ? 5.386 7.163 10.135 1.00 90.88 397 PRO A N 1
ATOM 2893 C CA . PRO A 1 397 ? 6.556 8.019 10.283 1.00 90.88 397 PRO A CA 1
ATOM 2894 C C . PRO A 1 397 ? 6.560 9.096 9.192 1.00 90.88 397 PRO A C 1
ATOM 2896 O O . PRO A 1 397 ? 6.283 8.799 8.030 1.00 90.88 397 PRO A O 1
ATOM 2899 N N . GLY A 1 398 ? 6.857 10.340 9.554 1.00 90.50 398 GLY A N 1
ATOM 2900 C CA . GLY A 1 398 ? 6.729 11.507 8.679 1.00 90.50 398 GLY A CA 1
ATOM 2901 C C . GLY A 1 398 ? 5.287 11.969 8.426 1.00 90.50 398 GLY A C 1
ATOM 2902 O O . GLY A 1 398 ? 5.090 12.925 7.678 1.00 90.50 398 GLY A O 1
ATOM 2903 N N . GLY A 1 399 ? 4.280 11.329 9.034 1.00 85.25 399 GLY A N 1
ATOM 2904 C CA . GLY A 1 399 ? 2.861 11.661 8.865 1.00 85.25 399 GLY A CA 1
ATOM 2905 C C . GLY A 1 399 ? 2.432 12.963 9.547 1.00 85.25 399 GLY A C 1
ATOM 2906 O O . GLY A 1 399 ? 1.303 13.414 9.355 1.00 85.25 399 GLY A O 1
ATOM 2907 N N . GLY A 1 400 ? 3.315 13.581 10.334 1.00 93.94 400 GLY A N 1
ATOM 2908 C CA . GLY A 1 400 ? 3.022 14.823 11.039 1.00 93.94 400 GLY A CA 1
ATOM 2909 C C . GLY A 1 400 ? 2.254 14.582 12.337 1.00 93.94 400 GLY A C 1
ATOM 2910 O O . GLY A 1 400 ? 2.441 13.563 13.003 1.00 93.94 400 GLY A O 1
ATOM 2911 N N . GLN A 1 401 ? 1.454 15.568 12.748 1.00 96.00 401 GLN A N 1
ATOM 2912 C CA . GLN A 1 401 ? 0.672 15.485 13.980 1.00 96.00 401 GLN A CA 1
ATOM 2913 C C . GLN A 1 401 ? -0.535 14.556 13.795 1.00 96.00 401 GLN A C 1
ATOM 2915 O O . GLN A 1 401 ? -1.248 14.651 12.799 1.00 96.00 401 GLN A O 1
ATOM 2920 N N . ALA A 1 402 ? -0.788 13.694 14.781 1.00 96.94 402 ALA A N 1
ATOM 2921 C CA . ALA A 1 402 ? -1.934 12.796 14.802 1.00 96.94 402 ALA A CA 1
ATOM 2922 C C . ALA A 1 402 ? -3.269 13.533 14.593 1.00 96.94 402 ALA A C 1
ATOM 2924 O O . ALA A 1 402 ? -3.519 14.589 15.177 1.00 96.94 402 ALA A O 1
ATOM 2925 N N . THR A 1 403 ? -4.154 12.917 13.813 1.00 95.62 403 THR A N 1
ATOM 2926 C CA . THR A 1 403 ? -5.521 13.382 13.539 1.00 95.62 403 THR A CA 1
ATOM 2927 C C . THR A 1 403 ? -6.540 12.314 13.923 1.00 95.62 403 THR A C 1
ATOM 2929 O O . THR A 1 403 ? -6.166 11.187 14.241 1.00 95.62 403 THR A O 1
ATOM 2932 N N . LEU A 1 404 ? -7.836 12.643 13.865 1.00 94.25 404 LEU A N 1
ATOM 2933 C CA . LEU A 1 404 ? -8.943 11.753 14.248 1.00 94.25 404 LEU A CA 1
ATOM 2934 C C . LEU A 1 404 ? -8.929 10.398 13.519 1.00 94.25 404 LEU A C 1
ATOM 2936 O O . LEU A 1 404 ? -9.553 9.441 13.971 1.00 94.25 404 LEU A O 1
ATOM 2940 N N . ALA A 1 405 ? -8.215 10.304 12.399 1.00 95.94 405 ALA A N 1
ATOM 2941 C CA . ALA A 1 405 ? -7.987 9.063 11.676 1.00 95.94 405 ALA A CA 1
ATOM 2942 C C . ALA A 1 405 ? -7.073 8.077 12.437 1.00 95.94 405 ALA A C 1
ATOM 2944 O O . ALA A 1 405 ? -7.172 6.872 12.236 1.00 95.94 405 ALA A O 1
ATOM 2945 N N . ASN A 1 406 ? -6.204 8.563 13.328 1.00 97.62 406 ASN A N 1
ATOM 2946 C CA . ASN A 1 406 ? -5.135 7.780 13.955 1.00 97.62 406 ASN A CA 1
ATOM 2947 C C . ASN A 1 406 ? -5.481 7.205 15.333 1.00 97.62 406 ASN A C 1
ATOM 2949 O O . ASN A 1 406 ? -4.703 6.416 15.874 1.00 97.62 406 ASN A O 1
ATOM 2953 N N . TRP A 1 407 ? -6.624 7.578 15.916 1.00 97.62 407 TRP A N 1
ATOM 2954 C CA . TRP A 1 407 ? -7.089 7.019 17.186 1.00 97.62 407 TRP A CA 1
ATOM 2955 C C . TRP A 1 407 ? -8.578 6.679 17.175 1.00 97.62 407 TRP A C 1
ATOM 2957 O O . TRP A 1 407 ? -9.349 7.172 16.350 1.00 97.62 407 TRP A O 1
ATOM 2967 N N . THR A 1 408 ? -8.995 5.848 18.126 1.00 97.75 408 THR A N 1
ATOM 2968 C CA . THR A 1 408 ? -10.404 5.510 18.358 1.00 97.75 408 THR A CA 1
ATOM 2969 C C . THR A 1 408 ? -10.884 5.922 19.752 1.00 97.75 408 THR A C 1
ATOM 2971 O O . THR A 1 408 ? -10.102 5.954 20.704 1.00 97.75 408 THR A O 1
ATOM 2974 N N . GLY A 1 409 ? -12.179 6.228 19.852 1.00 97.62 409 GLY A N 1
ATOM 2975 C CA . GLY A 1 409 ? -12.900 6.485 21.098 1.00 97.62 409 GLY A CA 1
ATOM 2976 C C . GLY A 1 409 ? -13.451 5.228 21.774 1.00 97.62 409 GLY A C 1
ATOM 2977 O O . GLY A 1 409 ? -14.124 5.346 22.792 1.00 97.62 409 GLY A O 1
ATOM 2978 N N . TYR A 1 410 ? -13.195 4.037 21.219 1.00 98.12 410 TYR A N 1
ATOM 2979 C CA . TYR A 1 410 ? -13.802 2.792 21.692 1.00 98.12 410 TYR A CA 1
ATOM 2980 C C . TYR A 1 410 ? -13.515 2.513 23.176 1.00 98.12 410 TYR A C 1
ATOM 2982 O O . TYR A 1 410 ? -12.361 2.579 23.615 1.00 98.12 410 TYR A O 1
ATOM 2990 N N . ASP A 1 411 ? -14.554 2.184 23.941 1.00 97.75 411 ASP A N 1
ATOM 2991 C CA . ASP A 1 411 ? -14.493 1.960 25.387 1.00 97.75 411 ASP A CA 1
ATOM 2992 C C . ASP A 1 411 ? -13.636 0.749 25.786 1.00 97.75 411 ASP A C 1
ATOM 2994 O O . ASP A 1 411 ? -13.013 0.752 26.853 1.00 97.75 411 ASP A O 1
ATOM 2998 N N . LYS A 1 412 ? -13.534 -0.254 24.905 1.00 97.06 412 LYS A N 1
ATOM 2999 C CA . LYS A 1 412 ? -12.668 -1.433 25.081 1.00 97.06 412 LYS A CA 1
ATOM 3000 C C . LYS A 1 412 ? -11.239 -1.232 24.576 1.00 97.06 412 LYS A C 1
ATOM 3002 O O . LYS A 1 412 ? -10.438 -2.163 24.630 1.00 97.06 412 LYS A O 1
ATOM 3007 N N . GLY A 1 413 ? -10.879 -0.031 24.130 1.00 97.31 413 GLY A N 1
ATOM 3008 C CA . GLY A 1 413 ? -9.510 0.287 23.733 1.00 97.31 413 GLY A CA 1
ATOM 3009 C C . GLY A 1 413 ? -9.137 -0.179 22.326 1.00 97.31 413 GLY A C 1
ATOM 3010 O O . GLY A 1 413 ? -9.984 -0.540 21.513 1.00 97.31 413 GLY A O 1
ATOM 3011 N N . ILE A 1 414 ? -7.834 -0.193 22.039 1.00 97.50 414 ILE A N 1
ATOM 3012 C CA . ILE A 1 414 ? -7.292 -0.873 20.854 1.00 97.50 414 ILE A CA 1
ATOM 3013 C C . ILE A 1 414 ? -7.318 -2.370 21.155 1.00 97.50 414 ILE A C 1
ATOM 3015 O O . ILE A 1 414 ? -6.516 -2.853 21.962 1.00 97.50 414 ILE A O 1
ATOM 3019 N N . ASN A 1 415 ? -8.268 -3.090 20.563 1.00 96.81 415 ASN A N 1
ATOM 3020 C CA . ASN A 1 415 ? -8.477 -4.510 20.842 1.00 96.81 415 ASN A CA 1
ATOM 3021 C C . ASN A 1 415 ? -8.530 -5.409 19.597 1.00 96.81 415 ASN A C 1
ATOM 3023 O O . ASN A 1 415 ? -8.544 -6.628 19.764 1.00 96.81 415 ASN A O 1
ATOM 3027 N N . GLY A 1 416 ? -8.475 -4.830 18.394 1.00 95.81 416 GLY A N 1
ATOM 3028 C CA . GLY A 1 416 ? -8.416 -5.541 17.122 1.00 95.81 416 GLY A CA 1
ATOM 3029 C C . GLY A 1 416 ? -7.619 -4.768 16.066 1.00 95.81 416 GLY A C 1
ATOM 3030 O O . GLY A 1 416 ? -7.842 -3.574 15.862 1.00 95.81 416 GLY A O 1
ATOM 3031 N N . LEU A 1 417 ? -6.680 -5.439 15.396 1.00 96.44 417 LEU A N 1
ATOM 3032 C CA . LEU A 1 417 ? -5.949 -4.921 14.233 1.00 96.44 417 LEU A CA 1
ATOM 3033 C C . LEU A 1 417 ? -5.960 -5.943 13.095 1.00 96.44 417 LEU A C 1
ATOM 3035 O O . LEU A 1 417 ? -5.797 -7.141 13.345 1.00 96.44 417 LEU A O 1
ATOM 3039 N N . THR A 1 418 ? -6.061 -5.464 11.853 1.00 95.00 418 THR A N 1
ATOM 3040 C CA . THR A 1 418 ? -5.840 -6.291 10.662 1.00 95.00 418 THR A CA 1
ATOM 3041 C C . THR A 1 418 ? -4.779 -5.709 9.730 1.00 95.00 418 THR A C 1
ATOM 3043 O O . THR A 1 418 ? -4.619 -4.489 9.615 1.00 95.00 418 THR A O 1
ATOM 3046 N N . TYR A 1 419 ? -4.058 -6.602 9.052 1.00 94.81 419 TYR A N 1
ATOM 3047 C CA . TYR A 1 419 ? -3.077 -6.261 8.021 1.00 94.81 419 TYR A CA 1
ATOM 3048 C C . TYR A 1 419 ? -3.321 -7.089 6.772 1.00 94.81 419 TYR A C 1
ATOM 3050 O O . TYR A 1 419 ? -3.311 -8.313 6.852 1.00 94.81 419 TYR A O 1
ATOM 3058 N N . ASP A 1 420 ? -3.471 -6.441 5.625 1.00 93.44 420 ASP A N 1
ATOM 3059 C CA . ASP A 1 420 ? -3.542 -7.127 4.338 1.00 93.44 420 ASP A CA 1
ATOM 3060 C C . ASP A 1 420 ? -2.161 -7.129 3.707 1.00 93.44 420 ASP A C 1
ATOM 3062 O O . ASP A 1 420 ? -1.594 -6.072 3.429 1.00 93.44 420 ASP A O 1
ATOM 3066 N N . ILE A 1 421 ? -1.614 -8.326 3.512 1.00 92.12 421 ILE A N 1
ATOM 3067 C CA . ILE A 1 421 ? -0.261 -8.538 3.011 1.00 92.12 421 ILE A CA 1
ATOM 3068 C C . ILE A 1 421 ? -0.342 -9.210 1.648 1.00 92.12 421 ILE A C 1
ATOM 3070 O O . ILE A 1 421 ? -0.807 -10.340 1.513 1.00 92.12 421 ILE A O 1
ATOM 3074 N N . GLN A 1 422 ? 0.139 -8.513 0.636 1.00 89.69 422 GLN A N 1
ATOM 3075 C CA . GLN A 1 422 ? 0.249 -8.982 -0.732 1.00 89.69 422 GLN A CA 1
ATOM 3076 C C . GLN A 1 422 ? 1.604 -9.668 -0.929 1.00 89.69 422 GLN A C 1
ATOM 3078 O O . GLN A 1 422 ? 2.611 -9.190 -0.411 1.00 89.69 422 GLN A O 1
ATOM 3083 N N . TRP A 1 423 ? 1.648 -10.779 -1.665 1.00 84.69 423 TRP A N 1
ATOM 3084 C CA . TRP A 1 423 ? 2.898 -11.507 -1.951 1.00 84.69 423 TRP A CA 1
ATOM 3085 C C . TRP A 1 423 ? 3.757 -11.897 -0.725 1.00 84.69 423 TRP A C 1
ATOM 3087 O O . TRP A 1 423 ? 4.980 -11.741 -0.764 1.00 84.69 423 TRP A O 1
ATOM 3097 N N . PRO A 1 424 ? 3.187 -12.398 0.386 1.00 85.31 424 PRO A N 1
ATOM 3098 C CA . PRO A 1 424 ? 4.024 -12.826 1.500 1.00 85.31 424 PRO A CA 1
ATOM 3099 C C . PRO A 1 424 ? 4.924 -13.999 1.066 1.00 85.31 424 PRO A C 1
ATOM 3101 O O . PRO A 1 424 ? 4.424 -15.016 0.587 1.00 85.31 424 PRO A O 1
ATOM 3104 N N . ILE A 1 425 ? 6.247 -13.898 1.262 1.00 80.50 425 ILE A N 1
ATOM 3105 C CA . ILE A 1 425 ? 7.201 -14.969 0.871 1.00 80.50 425 ILE A CA 1
ATOM 3106 C C . ILE A 1 425 ? 7.027 -16.241 1.716 1.00 80.50 425 ILE A C 1
ATOM 3108 O O . ILE A 1 425 ? 7.492 -17.321 1.360 1.00 80.50 425 ILE A O 1
ATOM 3112 N N . ARG A 1 426 ? 6.374 -16.093 2.871 1.00 87.50 426 ARG A N 1
ATOM 3113 C CA . ARG A 1 426 ? 5.875 -17.163 3.733 1.00 87.50 426 ARG A CA 1
ATOM 3114 C C . ARG A 1 426 ? 4.638 -16.668 4.481 1.00 87.50 426 ARG A C 1
ATOM 3116 O O . ARG A 1 426 ? 4.524 -15.457 4.667 1.00 87.50 426 ARG A O 1
ATOM 3123 N N . PRO A 1 427 ? 3.772 -17.558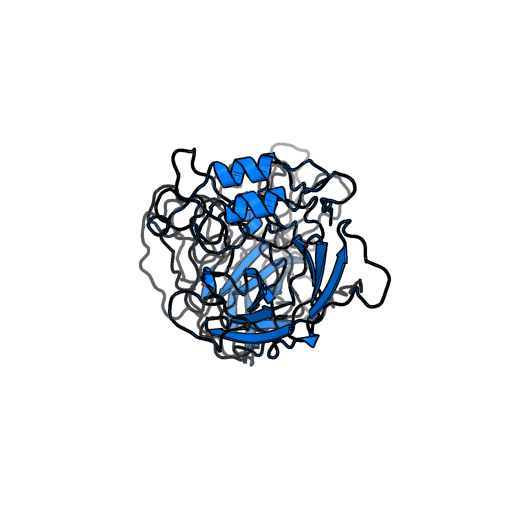 4.995 1.00 88.44 427 PRO A N 1
ATOM 3124 C CA . PRO A 1 427 ? 2.687 -17.149 5.878 1.00 88.44 427 PRO A CA 1
ATOM 3125 C C . PRO A 1 427 ? 3.201 -16.228 7.004 1.00 88.44 427 PRO A C 1
ATOM 3127 O O . PRO A 1 427 ? 4.194 -16.577 7.662 1.00 88.44 427 PRO A O 1
ATOM 3130 N N . PRO A 1 428 ? 2.579 -15.052 7.211 1.00 93.75 428 PRO A N 1
ATOM 3131 C CA . PRO A 1 428 ? 2.892 -14.179 8.335 1.00 93.75 428 PRO A CA 1
ATOM 3132 C C . PRO A 1 428 ? 2.716 -14.912 9.668 1.00 93.75 428 PRO A C 1
ATOM 3134 O O . PRO A 1 428 ? 1.822 -15.743 9.828 1.00 93.75 428 PRO A O 1
ATOM 3137 N N . GLN A 1 429 ? 3.568 -14.600 10.635 1.00 95.19 429 GLN A N 1
ATOM 3138 C CA . GLN A 1 429 ? 3.569 -15.176 11.977 1.00 95.19 429 GLN A CA 1
ATOM 3139 C C . GLN A 1 429 ? 3.455 -14.063 13.016 1.00 95.19 429 GLN A C 1
ATOM 3141 O O . GLN A 1 429 ? 3.868 -12.933 12.771 1.00 95.19 429 GLN A O 1
ATOM 3146 N N . ALA A 1 430 ? 2.957 -14.385 14.212 1.00 94.31 430 ALA A N 1
ATOM 3147 C CA . ALA A 1 430 ? 2.847 -13.409 15.299 1.00 94.31 430 ALA A CA 1
ATOM 3148 C C . ALA A 1 430 ? 4.196 -12.752 15.641 1.00 94.31 430 ALA A C 1
ATOM 3150 O O . ALA A 1 430 ? 4.242 -11.566 15.942 1.00 94.31 430 ALA A O 1
ATOM 3151 N N . SER A 1 431 ? 5.300 -13.499 15.530 1.00 94.56 431 SER A N 1
ATOM 3152 C CA . SER A 1 431 ? 6.661 -13.000 15.758 1.00 94.56 431 SER A CA 1
ATOM 3153 C C . SER A 1 431 ? 7.145 -11.977 14.727 1.00 94.56 431 SER A C 1
ATOM 3155 O O . SER A 1 431 ? 8.188 -11.366 14.939 1.00 94.56 431 SER A O 1
ATOM 3157 N N . ASP A 1 432 ? 6.423 -11.792 13.619 1.00 95.44 432 ASP A N 1
ATOM 3158 C CA . ASP A 1 432 ? 6.724 -10.745 12.638 1.00 95.44 432 ASP A CA 1
ATOM 3159 C C . ASP A 1 432 ? 6.265 -9.361 13.100 1.00 95.44 432 ASP A C 1
ATOM 3161 O O . ASP A 1 432 ? 6.568 -8.368 12.444 1.00 95.44 432 ASP A O 1
ATOM 3165 N N . PHE A 1 433 ? 5.551 -9.287 14.223 1.00 96.44 433 PHE A N 1
ATOM 3166 C CA . PHE A 1 433 ? 5.008 -8.060 14.774 1.00 96.44 433 PHE A CA 1
ATOM 3167 C C . PHE A 1 433 ? 5.447 -7.910 16.227 1.00 96.44 433 PHE A C 1
ATOM 3169 O O . PHE A 1 433 ? 5.299 -8.824 17.041 1.00 96.44 433 PHE A O 1
ATOM 3176 N N . VAL A 1 434 ? 5.960 -6.734 16.570 1.00 96.12 434 VAL A N 1
ATOM 3177 C CA . VAL A 1 434 ? 6.280 -6.357 17.944 1.00 96.12 434 VAL A CA 1
ATOM 3178 C C . VAL A 1 434 ? 5.415 -5.166 18.321 1.00 96.12 434 VAL A C 1
ATOM 3180 O O . VAL A 1 434 ? 5.338 -4.175 17.599 1.00 96.12 434 VAL A O 1
ATOM 3183 N N . PHE A 1 435 ? 4.736 -5.276 19.456 1.00 96.12 435 PHE A N 1
ATOM 3184 C CA . PHE A 1 435 ? 3.783 -4.278 19.917 1.00 96.12 435 PHE A CA 1
ATOM 3185 C C . PHE A 1 435 ? 4.301 -3.602 21.174 1.00 96.12 435 PHE A C 1
ATOM 3187 O O . PHE A 1 435 ? 4.696 -4.271 22.131 1.00 96.12 435 PHE A O 1
ATOM 3194 N N . HIS A 1 436 ? 4.248 -2.277 21.188 1.00 95.75 436 HIS A N 1
ATOM 3195 C CA . HIS A 1 436 ? 4.726 -1.457 22.288 1.00 95.75 436 HIS A CA 1
ATOM 3196 C C . HIS A 1 436 ? 3.637 -0.493 22.763 1.00 95.75 436 HIS A C 1
ATOM 3198 O O . HIS A 1 436 ? 3.164 0.357 22.012 1.00 95.75 436 HIS A O 1
ATOM 3204 N N . ASN A 1 437 ? 3.250 -0.589 24.029 1.00 95.44 437 ASN A N 1
ATOM 3205 C CA . ASN A 1 437 ? 2.445 0.416 24.703 1.00 95.44 437 ASN A CA 1
ATOM 3206 C C . ASN A 1 437 ? 3.340 1.602 25.094 1.00 95.44 437 ASN A C 1
ATOM 3208 O O . ASN A 1 437 ? 4.050 1.579 26.102 1.00 95.44 437 ASN A O 1
ATOM 3212 N N . ILE A 1 438 ? 3.270 2.673 24.306 1.00 95.56 438 ILE A N 1
ATOM 3213 C CA . ILE A 1 438 ? 4.089 3.879 24.480 1.00 95.56 438 ILE A CA 1
ATOM 3214 C C . ILE A 1 438 ? 3.354 4.987 25.254 1.00 95.56 438 ILE A C 1
ATOM 3216 O O . ILE A 1 438 ? 3.732 6.156 25.198 1.00 95.56 438 ILE A O 1
ATOM 3220 N N . GLY A 1 439 ? 2.302 4.631 25.990 1.00 94.81 439 GLY A N 1
ATOM 3221 C CA . GLY A 1 439 ? 1.640 5.520 26.939 1.00 94.81 439 GLY A CA 1
ATOM 3222 C C . GLY A 1 439 ? 0.845 6.670 26.308 1.00 94.81 439 GLY A C 1
ATOM 3223 O O . GLY A 1 439 ? 0.876 6.941 25.109 1.00 94.81 439 GLY A O 1
ATOM 3224 N N . LYS A 1 440 ? 0.154 7.419 27.173 1.00 95.81 440 LYS A N 1
ATOM 3225 C CA . LYS A 1 440 ? -0.662 8.593 26.809 1.00 95.81 440 LYS A CA 1
ATOM 3226 C C . LYS A 1 440 ? 0.116 9.696 26.102 1.00 95.81 440 LYS A C 1
ATOM 3228 O O . LYS A 1 440 ? -0.448 10.399 25.275 1.00 95.81 440 LYS A O 1
ATOM 3233 N N . ALA A 1 441 ? 1.387 9.869 26.458 1.00 94.88 441 ALA A N 1
ATOM 3234 C CA . ALA A 1 441 ? 2.248 10.916 25.918 1.00 94.88 441 ALA A CA 1
ATOM 3235 C C . ALA A 1 441 ? 2.954 10.517 24.609 1.00 94.88 441 ALA A C 1
ATOM 3237 O O . ALA A 1 441 ? 3.670 11.340 24.045 1.00 94.88 441 ALA A O 1
ATOM 3238 N N . GLY A 1 442 ? 2.793 9.274 24.133 1.00 91.31 442 GLY A N 1
ATOM 3239 C CA . GLY A 1 442 ? 3.511 8.783 22.953 1.00 91.31 442 GLY A CA 1
ATOM 3240 C C . GLY A 1 442 ? 5.007 8.564 23.176 1.00 91.31 442 GLY A C 1
ATOM 3241 O O . GLY A 1 442 ? 5.794 8.559 22.227 1.00 91.31 442 GLY A O 1
ATOM 3242 N N . THR A 1 443 ? 5.420 8.413 24.427 1.00 88.44 443 THR A N 1
ATOM 3243 C CA . THR A 1 443 ? 6.801 8.157 24.827 1.00 88.44 443 THR A CA 1
ATOM 3244 C C . THR A 1 443 ? 6.866 6.793 25.489 1.00 88.44 443 THR A C 1
ATOM 3246 O O . THR A 1 443 ? 6.148 6.564 26.459 1.00 88.44 443 THR A O 1
ATOM 3249 N N . VAL A 1 444 ? 7.747 5.926 24.982 1.00 79.00 444 VAL A N 1
ATOM 3250 C CA . VAL A 1 444 ? 8.054 4.583 25.505 1.00 79.00 444 VAL A CA 1
ATOM 3251 C C . VAL A 1 444 ? 7.894 4.538 27.025 1.00 79.00 444 VAL A C 1
ATOM 3253 O O . VAL A 1 444 ? 8.618 5.227 27.745 1.00 79.00 444 VAL A O 1
ATOM 3256 N N . VAL A 1 445 ? 6.948 3.731 27.509 1.00 76.50 445 VAL A N 1
ATOM 3257 C CA . VAL A 1 445 ? 6.766 3.528 28.948 1.00 76.50 445 VAL A CA 1
ATOM 3258 C C . VAL A 1 445 ? 7.936 2.670 29.442 1.00 76.50 445 VAL A C 1
ATOM 3260 O O . VAL A 1 445 ? 8.136 1.571 28.922 1.00 76.50 445 VAL A O 1
ATOM 3263 N N . PRO A 1 446 ? 8.754 3.126 30.405 1.00 73.69 446 PRO A N 1
ATOM 3264 C CA . PRO A 1 446 ? 9.833 2.302 30.934 1.00 73.69 446 PRO A CA 1
ATOM 3265 C C . PRO A 1 446 ? 9.275 1.097 31.702 1.00 73.69 446 PRO A C 1
ATOM 3267 O O . PRO A 1 446 ? 8.385 1.249 32.537 1.00 73.69 446 PRO A O 1
ATOM 3270 N N . GLY A 1 447 ? 9.833 -0.092 31.461 1.00 74.06 447 GLY A N 1
ATOM 3271 C CA . GLY A 1 447 ? 9.527 -1.307 32.220 1.00 74.06 447 GLY A CA 1
ATOM 3272 C C . GLY A 1 447 ? 8.910 -2.449 31.396 1.00 74.06 447 GLY A C 1
ATOM 3273 O O . GLY A 1 447 ? 8.618 -2.289 30.211 1.00 74.06 447 GLY A O 1
ATOM 3274 N N . PRO A 1 448 ? 8.713 -3.625 32.021 1.00 66.69 448 PRO A N 1
ATOM 3275 C CA . PRO A 1 448 ? 8.297 -4.855 31.338 1.00 66.69 448 PRO A CA 1
ATOM 3276 C C . PRO A 1 448 ? 6.880 -4.800 30.743 1.00 66.69 448 PRO A C 1
ATOM 3278 O O . PRO A 1 448 ? 6.568 -5.595 29.867 1.00 66.69 448 PRO A O 1
ATOM 3281 N N . GLY A 1 449 ? 6.035 -3.854 31.173 1.00 70.38 449 GLY A N 1
ATOM 3282 C CA . GLY A 1 449 ? 4.666 -3.681 30.666 1.00 70.38 449 GLY A CA 1
ATOM 3283 C C . GLY A 1 449 ? 4.548 -2.932 29.333 1.00 70.38 449 GLY A C 1
ATOM 3284 O O . GLY A 1 449 ? 3.435 -2.677 28.884 1.00 70.38 449 GLY A O 1
ATOM 3285 N N . ASN A 1 450 ? 5.667 -2.538 28.718 1.00 87.56 450 ASN A N 1
ATOM 3286 C CA . ASN A 1 450 ? 5.647 -1.865 27.422 1.00 87.56 450 ASN A CA 1
ATOM 3287 C C . ASN A 1 450 ? 5.426 -2.853 26.270 1.00 87.56 450 ASN A C 1
ATOM 3289 O O . ASN A 1 450 ? 4.694 -2.537 25.346 1.00 87.56 450 ASN A O 1
ATOM 3293 N N . VAL A 1 451 ? 5.993 -4.060 26.315 1.00 92.62 451 VAL A N 1
ATOM 3294 C CA . VAL A 1 451 ? 5.737 -5.048 25.256 1.00 92.62 451 VAL A CA 1
ATOM 3295 C C . VAL A 1 451 ? 4.334 -5.624 25.433 1.00 92.62 451 VAL A C 1
ATOM 3297 O O . VAL A 1 451 ? 4.006 -6.172 26.485 1.00 92.62 451 VAL A O 1
ATOM 3300 N N . VAL A 1 452 ? 3.508 -5.508 24.399 1.00 94.31 452 VAL A N 1
ATOM 3301 C CA . VAL A 1 452 ? 2.151 -6.057 24.360 1.00 94.31 452 VAL A CA 1
ATOM 3302 C C . VAL A 1 452 ? 2.176 -7.362 23.569 1.00 94.31 452 VAL A C 1
ATOM 3304 O O . VAL A 1 452 ? 2.765 -7.441 22.498 1.00 94.31 452 VAL A O 1
ATOM 3307 N N . THR A 1 453 ? 1.531 -8.406 24.087 1.00 94.25 453 THR A N 1
ATOM 3308 C CA . THR A 1 453 ? 1.345 -9.664 23.348 1.00 94.25 453 THR A CA 1
ATOM 3309 C C . THR A 1 453 ? -0.102 -9.743 22.858 1.00 94.25 453 THR A C 1
ATOM 3311 O O . THR A 1 453 ? -1.006 -9.543 23.676 1.00 94.25 453 THR A O 1
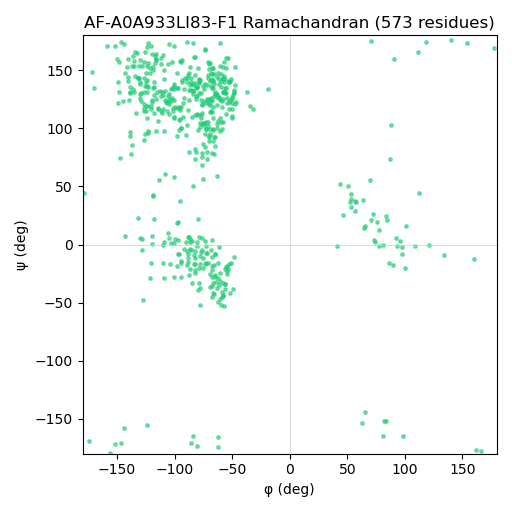ATOM 3314 N N . PRO A 1 454 ? -0.354 -10.019 21.565 1.00 95.19 454 PRO A N 1
ATOM 3315 C CA . PRO A 1 454 ? -1.702 -10.305 21.086 1.00 95.19 454 PRO A CA 1
ATOM 3316 C C . PRO A 1 454 ? -2.315 -11.494 21.839 1.00 95.19 454 PRO A C 1
ATOM 3318 O O . PRO A 1 454 ? -1.639 -12.487 22.102 1.00 95.19 454 PRO A O 1
ATOM 3321 N N . MET A 1 455 ? -3.601 -11.409 22.170 1.00 95.06 455 MET A N 1
ATOM 3322 C CA . MET A 1 455 ? -4.365 -12.524 22.738 1.00 95.06 455 MET A CA 1
ATOM 3323 C C . MET A 1 455 ? -4.596 -13.635 21.717 1.00 95.06 455 MET A C 1
ATOM 3325 O O . MET A 1 455 ? -4.588 -14.811 22.073 1.00 95.06 455 MET A O 1
ATOM 3329 N N . ALA A 1 456 ? -4.817 -13.257 20.460 1.00 94.44 456 ALA A N 1
ATOM 3330 C CA . ALA A 1 456 ? -4.958 -14.180 19.349 1.00 94.44 456 ALA A CA 1
ATOM 3331 C C . ALA A 1 456 ? -4.276 -13.617 18.101 1.00 94.44 456 ALA A C 1
ATOM 3333 O O . ALA A 1 456 ? -4.152 -12.402 17.933 1.00 94.44 456 ALA A O 1
ATOM 3334 N N . PHE A 1 457 ? -3.851 -14.533 17.237 1.00 94.62 457 PHE A N 1
ATOM 3335 C CA . PHE A 1 457 ? -3.270 -14.260 15.931 1.00 94.62 457 PHE A CA 1
ATOM 3336 C C . PHE A 1 457 ? -3.830 -15.280 14.945 1.00 94.62 457 PHE A C 1
ATOM 3338 O O . PHE A 1 457 ? -3.782 -16.483 15.214 1.00 94.62 457 PHE A O 1
ATOM 3345 N N . ALA A 1 458 ? -4.325 -14.812 13.806 1.00 93.56 458 ALA A N 1
ATOM 3346 C CA . ALA A 1 458 ? -4.748 -15.672 12.711 1.00 93.56 458 ALA A CA 1
ATOM 3347 C C . ALA A 1 458 ? -4.343 -15.080 11.363 1.00 93.56 458 ALA A C 1
ATOM 3349 O O . ALA A 1 458 ? -4.116 -13.877 11.228 1.00 93.56 458 ALA A O 1
ATOM 3350 N N . THR A 1 459 ? -4.294 -15.944 10.354 1.00 92.56 459 THR A N 1
ATOM 3351 C CA . THR A 1 459 ? -4.100 -15.552 8.959 1.00 92.56 459 THR A CA 1
ATOM 3352 C C . THR A 1 459 ? -5.221 -16.111 8.103 1.00 92.56 459 THR A C 1
ATOM 3354 O O . THR A 1 459 ? -5.591 -17.274 8.261 1.00 92.56 459 THR A O 1
ATOM 3357 N N . GLN A 1 460 ? -5.693 -15.321 7.152 1.00 89.38 460 GLN A N 1
ATOM 3358 C CA . GLN A 1 460 ? -6.736 -15.680 6.203 1.00 89.38 460 GLN A CA 1
ATOM 3359 C C . GLN A 1 460 ? -6.257 -15.345 4.793 1.00 89.38 460 GLN A C 1
ATOM 3361 O O . GLN A 1 460 ? -5.820 -14.229 4.526 1.00 89.38 460 GLN A O 1
ATOM 3366 N N . SER A 1 461 ? -6.351 -16.297 3.865 1.00 88.19 461 SER A N 1
ATOM 3367 C CA . SER A 1 461 ? -6.163 -15.976 2.449 1.00 88.19 461 SER A CA 1
ATOM 3368 C C . SER A 1 461 ? -7.427 -15.299 1.926 1.00 88.19 461 SER A C 1
ATOM 3370 O O . SER A 1 461 ? -8.513 -15.866 2.030 1.00 88.19 461 SER A O 1
ATOM 3372 N N . LEU A 1 462 ? -7.287 -14.100 1.363 1.00 85.56 462 LEU A N 1
ATOM 3373 C CA . LEU A 1 462 ? -8.381 -13.385 0.698 1.00 85.56 462 LEU A CA 1
ATOM 3374 C C . LEU A 1 462 ? -8.462 -13.714 -0.803 1.00 85.56 462 LEU A C 1
ATOM 3376 O O . LEU A 1 462 ? -9.299 -13.165 -1.515 1.00 85.56 462 LEU A O 1
ATOM 3380 N N . GLY A 1 463 ? -7.593 -14.600 -1.301 1.00 81.75 463 GLY A N 1
ATOM 3381 C CA . GLY A 1 463 ? -7.426 -14.826 -2.734 1.00 81.75 463 GLY A CA 1
ATOM 3382 C C . GLY A 1 463 ? -6.855 -13.592 -3.440 1.00 81.75 463 GLY A C 1
ATOM 3383 O O . GLY A 1 463 ? -6.013 -12.886 -2.884 1.00 81.75 463 GLY A O 1
ATOM 3384 N N . GLY A 1 464 ? -7.308 -13.352 -4.671 1.00 74.75 464 GLY A N 1
ATOM 3385 C CA . GLY A 1 464 ? -6.843 -12.255 -5.522 1.00 74.75 464 GLY A CA 1
ATOM 3386 C C . GLY A 1 464 ? -5.653 -12.619 -6.415 1.00 74.75 464 GLY A C 1
ATOM 3387 O O . GLY A 1 464 ? -4.928 -13.582 -6.167 1.00 74.75 464 GLY A O 1
ATOM 3388 N N . SER A 1 465 ? -5.472 -11.831 -7.476 1.00 70.38 465 SER A N 1
ATOM 3389 C CA . SER A 1 465 ? -4.261 -11.811 -8.298 1.00 70.38 465 SER A CA 1
ATOM 3390 C C . SER A 1 465 ? -3.737 -10.376 -8.298 1.00 70.38 465 SER A C 1
ATOM 3392 O O . SER A 1 465 ? -4.274 -9.536 -9.021 1.00 70.38 465 SER A O 1
ATOM 3394 N N . PRO A 1 466 ? -2.752 -10.063 -7.447 1.00 72.62 466 PRO A N 1
ATOM 3395 C CA . PRO A 1 466 ? -1.937 -11.003 -6.672 1.00 72.62 466 PRO A CA 1
ATOM 3396 C C . PRO A 1 466 ? -2.577 -11.511 -5.366 1.00 72.62 466 PRO A C 1
ATOM 3398 O O . PRO A 1 466 ? -3.494 -10.867 -4.850 1.00 72.62 466 PRO A O 1
ATOM 3401 N N . PRO A 1 467 ? -2.086 -12.637 -4.809 1.00 82.06 467 PRO A N 1
ATOM 3402 C CA . PRO A 1 467 ? -2.624 -13.215 -3.585 1.00 82.06 467 PRO A CA 1
ATOM 3403 C C . PRO A 1 467 ? -2.419 -12.283 -2.390 1.00 82.06 467 PRO A C 1
ATOM 3405 O O . PRO A 1 467 ? -1.303 -11.820 -2.123 1.00 82.06 467 PRO A O 1
ATOM 3408 N N . VAL A 1 468 ? -3.496 -12.064 -1.639 1.00 89.31 468 VAL A N 1
ATOM 3409 C CA . VAL A 1 468 ? -3.504 -11.295 -0.393 1.00 89.31 468 VAL A CA 1
ATOM 3410 C C . VAL A 1 468 ? -3.759 -12.230 0.787 1.00 89.31 468 VAL A C 1
ATOM 3412 O O . VAL A 1 468 ? -4.677 -13.052 0.778 1.00 89.31 468 VAL A O 1
ATOM 3415 N N . THR A 1 469 ? -2.934 -12.102 1.821 1.00 92.06 469 THR A N 1
ATOM 3416 C CA . THR A 1 469 ? -3.122 -12.739 3.125 1.00 92.06 469 THR A CA 1
ATOM 3417 C C . THR A 1 469 ? -3.456 -11.669 4.149 1.00 92.06 469 THR A C 1
ATOM 3419 O O . THR A 1 469 ? -2.629 -10.805 4.434 1.00 92.06 469 THR A O 1
ATOM 3422 N N . ARG A 1 470 ? -4.654 -11.740 4.719 1.00 92.81 470 ARG A N 1
ATOM 3423 C CA . ARG A 1 470 ? -5.047 -10.939 5.871 1.00 92.81 470 ARG A CA 1
ATOM 3424 C C . ARG A 1 470 ? -4.499 -11.558 7.144 1.00 92.81 470 ARG A C 1
ATOM 3426 O O . ARG A 1 470 ? -4.601 -12.763 7.352 1.00 92.81 470 ARG A O 1
ATOM 3433 N N . VAL A 1 471 ? -3.947 -10.730 8.010 1.00 94.50 471 VAL A N 1
ATOM 3434 C CA . VAL A 1 471 ? -3.551 -11.074 9.372 1.00 94.50 471 VAL A CA 1
ATOM 3435 C C . VAL A 1 471 ? -4.530 -10.407 10.316 1.00 94.50 471 VAL A C 1
ATOM 3437 O O . VAL A 1 471 ? -4.787 -9.216 10.166 1.00 94.50 471 VAL A O 1
ATOM 3440 N N . LEU A 1 472 ? -5.049 -11.155 11.283 1.00 94.31 472 LEU A N 1
ATOM 3441 C CA . LEU A 1 472 ? -5.952 -10.661 12.315 1.00 94.31 472 LEU A CA 1
ATOM 3442 C C . LEU A 1 472 ? -5.298 -10.845 13.679 1.00 94.31 472 LEU A C 1
ATOM 3444 O O . LEU A 1 472 ? -4.718 -11.897 13.965 1.00 94.31 472 LEU A O 1
ATOM 3448 N N . MET A 1 473 ? -5.380 -9.817 14.518 1.00 95.56 473 MET A N 1
ATOM 3449 C CA . MET A 1 473 ? -4.830 -9.837 15.870 1.00 95.56 473 MET A CA 1
ATOM 3450 C C . MET A 1 473 ? -5.782 -9.174 16.850 1.00 95.56 473 MET A C 1
ATOM 3452 O O . MET A 1 473 ? -6.286 -8.085 16.578 1.00 95.56 473 MET A O 1
ATOM 3456 N N . THR A 1 474 ? -5.973 -9.798 18.011 1.00 95.75 474 THR A N 1
ATOM 3457 C CA . THR A 1 474 ? -6.768 -9.233 19.109 1.00 95.75 474 THR A CA 1
ATOM 3458 C C . THR A 1 474 ? -5.921 -8.981 20.346 1.00 95.75 474 THR A C 1
ATOM 3460 O O . THR A 1 474 ? -4.884 -9.611 20.549 1.00 95.75 474 THR A O 1
ATOM 3463 N N . PHE A 1 475 ? -6.362 -8.057 21.198 1.00 95.12 475 PHE A N 1
ATOM 3464 C CA . PHE A 1 475 ? -5.674 -7.666 22.432 1.00 95.12 475 PHE A CA 1
ATOM 3465 C C . PHE A 1 475 ? -6.654 -7.630 23.608 1.00 95.12 475 PHE A C 1
ATOM 3467 O O . PHE A 1 475 ? -7.864 -7.541 23.413 1.00 95.12 475 PHE A O 1
ATOM 3474 N N . THR A 1 476 ? -6.135 -7.592 24.838 1.00 91.12 476 THR A N 1
ATOM 3475 C CA . THR A 1 476 ? -6.936 -7.441 26.073 1.00 91.12 476 THR A CA 1
ATOM 3476 C C . THR A 1 476 ? -7.617 -6.069 26.210 1.00 91.12 476 THR A C 1
ATOM 3478 O O . THR A 1 476 ? -8.221 -5.800 27.244 1.00 91.12 476 THR A O 1
ATOM 3481 N N . GLY A 1 477 ? -7.497 -5.197 25.203 1.00 89.62 477 GLY A N 1
ATOM 3482 C CA . GLY A 1 477 ? -7.979 -3.820 25.213 1.00 89.62 477 GLY A CA 1
ATOM 3483 C C . GLY A 1 477 ? -6.953 -2.841 25.774 1.00 89.62 477 GLY A C 1
ATOM 3484 O O . GLY A 1 477 ? -6.750 -2.747 26.984 1.00 89.62 477 GLY A O 1
ATOM 3485 N N . LEU A 1 478 ? -6.290 -2.090 24.892 1.00 94.94 478 LEU A N 1
ATOM 3486 C CA . LEU A 1 478 ? -5.352 -1.034 25.279 1.00 94.94 478 LEU A CA 1
ATOM 3487 C C . LEU A 1 478 ? -6.084 0.308 25.318 1.00 94.94 478 LEU A C 1
ATOM 3489 O O . LEU A 1 478 ? -6.328 0.916 24.274 1.00 94.94 478 LEU A O 1
ATOM 3493 N N . THR A 1 479 ? -6.457 0.757 26.514 1.00 96.56 479 THR A N 1
ATOM 3494 C CA . THR A 1 479 ? -7.224 1.995 26.695 1.00 96.56 479 THR A CA 1
ATOM 3495 C C . THR A 1 479 ? -6.340 3.181 27.050 1.00 96.56 479 THR A C 1
ATOM 3497 O O . THR A 1 479 ? -5.335 3.046 27.753 1.00 96.56 479 THR A O 1
ATOM 3500 N N . ASN A 1 480 ? -6.748 4.370 26.598 1.00 96.81 480 ASN A N 1
ATOM 3501 C CA . ASN A 1 480 ? -6.122 5.645 26.951 1.00 96.81 480 ASN A CA 1
ATOM 3502 C C . ASN A 1 480 ? -4.601 5.630 26.750 1.00 96.81 480 ASN A C 1
ATOM 3504 O O . ASN A 1 480 ? -3.848 5.953 27.671 1.00 96.81 480 ASN A O 1
ATOM 3508 N N . THR A 1 481 ? -4.146 5.200 25.575 1.00 96.44 481 THR A N 1
ATOM 3509 C CA . THR A 1 481 ? -2.724 5.059 25.261 1.00 96.44 481 THR A CA 1
ATOM 3510 C C . THR A 1 481 ? -2.460 5.065 23.755 1.00 96.44 481 THR A C 1
ATOM 3512 O O . THR A 1 481 ? -3.389 4.991 22.951 1.00 96.44 481 THR A O 1
ATOM 3515 N N . TRP A 1 482 ? -1.183 5.134 23.384 1.00 97.81 482 TRP A N 1
ATOM 3516 C CA . TRP A 1 482 ? -0.693 4.860 22.039 1.00 97.81 482 TRP A CA 1
ATOM 3517 C C . TRP A 1 482 ? -0.041 3.474 21.977 1.00 97.81 482 TRP A C 1
ATOM 3519 O O . TRP A 1 482 ? 0.785 3.117 22.822 1.00 97.81 482 TRP A O 1
ATOM 3529 N N . LEU A 1 483 ? -0.391 2.713 20.946 1.00 97.44 483 LEU A N 1
ATOM 3530 C CA . LEU A 1 483 ? 0.230 1.458 20.550 1.00 97.44 483 LEU A CA 1
ATOM 3531 C C . LEU A 1 483 ? 1.166 1.724 19.372 1.00 97.44 483 LEU A C 1
ATOM 3533 O O . LEU A 1 483 ? 0.716 2.132 18.306 1.00 97.44 483 LEU A O 1
ATOM 3537 N N . GLN A 1 484 ? 2.455 1.477 19.558 1.00 97.44 484 GLN A N 1
ATOM 3538 C CA . GLN A 1 484 ? 3.422 1.356 18.476 1.00 97.44 484 GLN A CA 1
ATOM 3539 C C . GLN A 1 484 ? 3.436 -0.086 17.975 1.00 97.44 484 GLN A C 1
ATOM 3541 O O . GLN A 1 484 ? 3.433 -1.026 18.773 1.00 97.44 484 GLN A O 1
ATOM 3546 N N . VAL A 1 485 ? 3.472 -0.246 16.660 1.00 97.25 485 VAL A N 1
ATOM 3547 C CA . VAL A 1 485 ? 3.626 -1.536 15.997 1.00 97.25 485 VAL A CA 1
ATOM 3548 C C . VAL A 1 485 ? 4.890 -1.485 15.164 1.00 97.25 485 VAL A C 1
ATOM 3550 O O . VAL A 1 485 ? 5.006 -0.634 14.287 1.00 97.25 485 VAL A O 1
ATOM 3553 N N . ASP A 1 486 ? 5.807 -2.402 15.434 1.00 95.69 486 ASP A N 1
ATOM 3554 C CA . ASP A 1 486 ? 7.002 -2.635 14.639 1.00 95.69 486 ASP A CA 1
ATOM 3555 C C . ASP A 1 486 ? 6.823 -3.936 13.857 1.00 95.69 486 ASP A C 1
ATOM 3557 O O . ASP A 1 486 ? 6.584 -5.000 14.429 1.00 95.69 486 ASP A O 1
ATOM 3561 N N . ILE A 1 487 ? 6.921 -3.846 12.537 1.00 93.88 487 ILE A N 1
ATOM 3562 C CA . ILE A 1 487 ? 6.770 -4.963 11.611 1.00 93.88 487 ILE A CA 1
ATOM 3563 C C . ILE A 1 487 ? 8.150 -5.378 11.112 1.00 93.88 487 ILE A C 1
ATOM 3565 O O . ILE A 1 487 ? 8.911 -4.562 10.581 1.00 93.88 487 ILE A O 1
ATOM 3569 N N . GLY A 1 488 ? 8.461 -6.657 11.291 1.00 89.75 488 GLY A N 1
ATOM 3570 C CA . GLY A 1 488 ? 9.685 -7.291 10.831 1.00 89.75 488 GLY A CA 1
ATOM 3571 C C . GLY A 1 488 ? 9.620 -7.754 9.376 1.00 89.75 488 GLY A C 1
ATOM 3572 O O . GLY A 1 488 ? 8.579 -7.759 8.727 1.00 89.75 488 GLY A O 1
ATOM 3573 N N . THR A 1 489 ? 10.760 -8.223 8.874 1.00 85.00 489 THR A N 1
ATOM 3574 C CA . THR A 1 489 ? 10.929 -8.617 7.466 1.00 85.00 489 THR A CA 1
ATOM 3575 C C . THR A 1 489 ? 10.556 -10.074 7.180 1.00 85.00 489 THR A C 1
ATOM 3577 O O . THR A 1 489 ? 10.837 -10.601 6.105 1.00 85.00 489 THR A O 1
ATOM 3580 N N . GLY A 1 490 ? 9.999 -10.782 8.164 1.00 81.19 490 GLY A N 1
ATOM 3581 C CA . GLY A 1 490 ? 9.916 -12.239 8.153 1.00 81.19 490 GLY A CA 1
ATOM 3582 C C . GLY A 1 490 ? 9.048 -12.823 7.035 1.00 81.19 490 GLY A C 1
ATOM 3583 O O . GLY A 1 490 ? 9.381 -13.884 6.512 1.00 81.19 490 GLY A O 1
ATOM 3584 N N . PHE A 1 491 ? 7.990 -12.122 6.624 1.00 83.06 491 PHE A N 1
ATOM 3585 C CA . PHE A 1 491 ? 7.120 -12.489 5.496 1.00 83.06 491 PHE A CA 1
ATOM 3586 C C . PHE A 1 491 ? 7.472 -11.746 4.198 1.00 83.06 491 PHE A C 1
ATOM 3588 O O . PHE A 1 491 ? 6.685 -11.712 3.254 1.00 83.06 491 PHE A O 1
ATOM 3595 N N . GLY A 1 492 ? 8.684 -11.196 4.120 1.00 74.19 492 GLY A N 1
ATOM 3596 C CA . GLY A 1 492 ? 9.231 -10.563 2.928 1.00 74.19 492 GLY A CA 1
ATOM 3597 C C . GLY A 1 492 ? 9.146 -9.047 2.948 1.00 74.19 492 GLY A C 1
ATOM 3598 O O . GLY A 1 492 ? 9.941 -8.435 2.260 1.00 74.19 492 GLY A O 1
ATOM 3599 N N . TRP A 1 493 ? 8.276 -8.433 3.751 1.00 76.62 493 TRP A N 1
ATOM 3600 C CA . TRP A 1 493 ? 8.188 -6.972 3.877 1.00 76.62 493 TRP A CA 1
ATOM 3601 C C . TRP A 1 493 ? 9.521 -6.317 4.250 1.00 76.62 493 TRP A C 1
ATOM 3603 O O . TRP A 1 493 ? 10.429 -6.948 4.797 1.00 76.62 493 TRP A O 1
ATOM 3613 N N . GLY A 1 494 ? 9.621 -5.012 3.991 1.00 72.62 494 GLY A N 1
ATOM 3614 C CA . GLY A 1 494 ? 10.618 -4.178 4.657 1.00 72.62 494 GLY A CA 1
ATOM 3615 C C . GLY A 1 494 ? 10.400 -4.135 6.176 1.00 72.62 494 GLY A C 1
ATOM 3616 O O . GLY A 1 494 ? 9.558 -4.825 6.735 1.00 72.62 494 GLY A O 1
ATOM 3617 N N . THR A 1 495 ? 11.161 -3.313 6.888 1.00 81.06 495 THR A N 1
ATOM 3618 C CA . THR A 1 495 ? 10.791 -2.954 8.267 1.00 81.06 495 THR A CA 1
ATOM 3619 C C . THR A 1 495 ? 9.830 -1.774 8.233 1.00 81.06 495 THR A C 1
ATOM 3621 O O . THR A 1 495 ? 10.063 -0.836 7.469 1.00 81.06 495 THR A O 1
ATOM 3624 N N . GLY A 1 496 ? 8.801 -1.772 9.076 1.00 88.81 496 GLY A N 1
ATOM 3625 C CA . GLY A 1 496 ? 7.885 -0.637 9.209 1.00 88.81 496 GLY A CA 1
ATOM 3626 C C . GLY A 1 496 ? 7.505 -0.394 10.661 1.00 88.81 496 GLY A C 1
ATOM 3627 O O . GLY A 1 496 ? 7.344 -1.347 11.412 1.00 88.81 496 GLY A O 1
ATOM 3628 N N . THR A 1 497 ? 7.350 0.871 11.038 1.00 94.62 497 THR A N 1
ATOM 3629 C CA . THR A 1 497 ? 6.838 1.263 12.355 1.00 94.62 497 THR A CA 1
ATOM 3630 C C . THR A 1 497 ? 5.656 2.189 12.153 1.00 94.62 497 THR A C 1
ATOM 3632 O O . THR A 1 497 ? 5.748 3.100 11.336 1.00 94.62 497 THR A O 1
ATOM 3635 N N . HIS A 1 498 ? 4.573 2.003 12.899 1.00 96.00 498 HIS A N 1
ATOM 3636 C CA . HIS A 1 498 ? 3.425 2.913 12.885 1.00 96.00 498 HIS A CA 1
ATOM 3637 C C . HIS A 1 498 ? 2.692 2.910 14.227 1.00 96.00 498 HIS A C 1
ATOM 3639 O O . HIS A 1 498 ? 2.994 2.102 15.110 1.00 96.00 498 HIS A O 1
ATOM 3645 N N . TRP A 1 499 ? 1.742 3.832 14.407 1.00 98.06 499 TRP A N 1
ATOM 3646 C CA . TRP A 1 499 ? 1.083 4.046 15.698 1.00 98.06 499 TRP A CA 1
ATOM 3647 C C . TRP A 1 499 ? -0.442 4.101 15.602 1.00 98.06 499 TRP A C 1
ATOM 3649 O O . TRP A 1 499 ? -0.999 4.684 14.675 1.00 98.06 499 TRP A O 1
ATOM 3659 N N . TRP A 1 500 ? -1.107 3.551 16.614 1.00 98.25 500 TRP A N 1
ATOM 3660 C CA . TRP A 1 500 ? -2.553 3.620 16.824 1.00 98.25 500 TRP A CA 1
ATOM 3661 C C . TRP A 1 500 ? -2.849 4.206 18.200 1.00 98.25 500 TRP A C 1
ATOM 3663 O O . TRP A 1 500 ? -2.205 3.830 19.178 1.00 98.25 500 TRP A O 1
ATOM 3673 N N . GLY A 1 501 ? -3.810 5.116 18.295 1.00 97.94 501 GLY A N 1
ATOM 3674 C CA . GLY A 1 501 ? -4.226 5.711 19.563 1.00 97.94 501 GLY A CA 1
ATOM 3675 C C . GLY A 1 501 ? -5.572 5.182 20.049 1.00 97.94 501 GLY A C 1
ATOM 3676 O O . GLY A 1 501 ? -6.436 4.788 19.264 1.00 97.94 501 GLY A O 1
ATOM 3677 N N . ASN A 1 502 ? -5.799 5.250 21.354 1.00 98.38 502 ASN A N 1
ATOM 3678 C CA . ASN A 1 502 ? -7.140 5.184 21.919 1.00 98.38 502 ASN A CA 1
ATOM 3679 C C . ASN A 1 502 ? -7.294 6.198 23.044 1.00 98.38 502 ASN A C 1
ATOM 3681 O O . ASN A 1 502 ? -6.469 6.215 23.952 1.00 98.38 502 ASN A O 1
ATOM 3685 N N . ALA A 1 503 ? -8.376 6.972 23.004 1.00 98.25 503 ALA A N 1
ATOM 3686 C CA . ALA A 1 503 ? -8.843 7.817 24.096 1.00 98.25 503 ALA A CA 1
ATOM 3687 C C . ALA A 1 503 ? -10.303 7.446 24.374 1.00 98.25 503 ALA A C 1
ATOM 3689 O O . ALA A 1 503 ? -11.206 7.894 23.675 1.00 98.25 503 ALA A O 1
ATOM 3690 N N . ALA A 1 504 ? -10.523 6.559 25.340 1.00 98.12 504 ALA A N 1
ATOM 3691 C CA . ALA A 1 504 ? -11.812 5.907 25.527 1.00 98.12 504 ALA A CA 1
ATOM 3692 C C . ALA A 1 504 ? -12.911 6.925 25.887 1.00 98.12 504 ALA A C 1
ATOM 3694 O O . ALA A 1 504 ? -12.813 7.608 26.906 1.00 98.12 504 ALA A O 1
ATOM 3695 N N . GLY A 1 505 ? -13.952 7.014 25.057 1.00 97.81 505 GLY A N 1
ATOM 3696 C CA . GLY A 1 505 ? -15.038 7.992 25.162 1.00 97.81 505 GLY A CA 1
ATOM 3697 C C . GLY A 1 505 ? -14.848 9.283 24.351 1.00 97.81 505 GLY A C 1
ATOM 3698 O O . GLY A 1 505 ? -15.730 10.138 24.385 1.00 97.81 505 GLY A O 1
ATOM 3699 N N . ASP A 1 506 ? -13.735 9.464 23.632 1.00 98.19 506 ASP A N 1
ATOM 3700 C CA . ASP A 1 506 ? -13.533 10.640 22.771 1.00 98.19 506 ASP A CA 1
ATOM 3701 C C . ASP A 1 506 ? -14.368 10.557 21.484 1.00 98.19 506 ASP A C 1
ATOM 3703 O O . ASP A 1 506 ? -14.342 9.551 20.770 1.00 98.19 506 ASP A O 1
ATOM 3707 N N . THR A 1 507 ? -15.046 11.654 21.142 1.00 96.44 507 THR A N 1
ATOM 3708 C CA . THR A 1 507 ? -15.840 11.786 19.907 1.00 96.44 507 THR A CA 1
ATOM 3709 C C . THR A 1 507 ? -15.208 12.747 18.898 1.00 96.44 507 THR A C 1
ATOM 3711 O O . THR A 1 507 ? -15.753 12.971 17.813 1.00 96.44 507 THR A O 1
ATOM 3714 N N . GLY A 1 508 ? -14.061 13.341 19.237 1.00 95.00 508 GLY A N 1
ATOM 3715 C CA . GLY A 1 508 ? -13.353 14.298 18.395 1.00 95.00 508 GLY A CA 1
ATOM 3716 C C . GLY A 1 508 ? -13.759 15.758 18.610 1.00 95.00 508 GLY A C 1
ATOM 3717 O O . GLY A 1 508 ? -13.018 16.653 18.207 1.00 95.00 508 GLY A O 1
ATOM 3718 N N . GLN A 1 509 ? -14.908 16.024 19.239 1.00 92.00 509 GLN A N 1
ATOM 3719 C CA . GLN A 1 509 ? -15.517 17.363 19.292 1.00 92.00 509 GLN A CA 1
ATOM 3720 C C . GLN A 1 509 ? -14.934 18.266 20.386 1.00 92.00 509 GLN A C 1
ATOM 3722 O O . GLN A 1 509 ? -15.045 19.488 20.302 1.00 92.00 509 GLN A O 1
ATOM 3727 N N . GLY A 1 510 ? -14.325 17.677 21.417 1.00 91.38 510 GLY A N 1
ATOM 3728 C CA . GLY A 1 510 ? -13.746 18.385 22.559 1.00 91.38 510 GLY A CA 1
ATOM 3729 C C . GLY A 1 510 ? -12.229 18.582 22.493 1.00 91.38 510 GLY A C 1
ATOM 3730 O O . GLY A 1 510 ? -11.641 19.066 23.464 1.00 91.38 510 GLY A O 1
ATOM 3731 N N . ASN A 1 511 ? -11.592 18.188 21.389 1.00 96.25 511 ASN A N 1
ATOM 3732 C CA . ASN A 1 511 ? -10.140 18.087 21.291 1.00 96.25 511 ASN A CA 1
ATOM 3733 C C . ASN A 1 511 ? -9.456 19.436 21.060 1.00 96.25 511 ASN A C 1
ATOM 3735 O O . ASN A 1 511 ? -10.000 20.360 20.459 1.00 96.25 511 ASN A O 1
ATOM 3739 N N . THR A 1 512 ? -8.215 19.537 21.531 1.00 95.38 512 THR A N 1
ATOM 3740 C CA . THR A 1 512 ? -7.340 20.693 21.282 1.00 95.38 512 THR A CA 1
ATOM 3741 C C . THR A 1 512 ? -6.088 20.235 20.545 1.00 95.38 512 THR A C 1
ATOM 3743 O O . THR A 1 512 ? -5.773 19.048 20.548 1.00 95.38 512 THR A O 1
ATOM 3746 N N . ALA A 1 513 ? -5.338 21.168 19.951 1.00 92.31 513 ALA A N 1
ATOM 3747 C CA . ALA A 1 513 ? -4.152 20.830 19.159 1.00 92.31 513 ALA A CA 1
ATOM 3748 C C . ALA A 1 513 ? -3.167 19.858 19.855 1.00 92.31 513 ALA A C 1
ATOM 3750 O O . ALA A 1 513 ? -2.650 18.984 19.171 1.00 92.31 513 ALA A O 1
ATOM 3751 N N . PRO A 1 514 ? -2.900 19.929 21.179 1.00 95.75 514 PRO A N 1
ATOM 3752 C CA . PRO A 1 514 ? -2.024 18.954 21.838 1.00 95.75 514 PRO A CA 1
ATOM 3753 C C . PRO A 1 514 ? -2.745 17.797 22.554 1.00 95.75 514 PRO A C 1
ATOM 3755 O O . PRO A 1 514 ? -2.068 16.889 23.041 1.00 95.75 514 PRO A O 1
ATOM 3758 N N . ASN A 1 515 ? -4.077 17.813 22.685 1.00 97.69 515 ASN A N 1
ATOM 3759 C CA . ASN A 1 515 ? -4.793 16.917 23.601 1.00 97.69 515 ASN A CA 1
ATOM 3760 C C . ASN A 1 515 ? -6.035 16.283 22.968 1.00 97.69 515 ASN A C 1
ATOM 3762 O O . ASN A 1 515 ? -6.912 16.999 22.478 1.00 97.69 515 ASN A O 1
ATOM 3766 N N . VAL A 1 516 ? -6.142 14.961 23.114 1.00 98.00 516 VAL A N 1
ATOM 3767 C CA . VAL A 1 516 ? -7.362 14.183 22.876 1.00 98.00 516 VAL A CA 1
ATOM 3768 C C . VAL A 1 516 ? -8.151 14.120 24.190 1.00 98.00 516 VAL A C 1
ATOM 3770 O O . VAL A 1 516 ? -7.839 13.315 25.070 1.00 98.00 516 VAL A O 1
ATOM 3773 N N . LEU A 1 517 ? -9.095 15.038 24.375 1.00 97.94 517 LEU A N 1
ATOM 3774 C CA . LEU A 1 517 ? -9.835 15.260 25.613 1.00 97.94 517 LEU A CA 1
ATOM 3775 C C . LEU A 1 517 ? -11.212 14.605 25.555 1.00 97.94 517 LEU A C 1
ATOM 3777 O O . LEU A 1 517 ? -12.076 15.072 24.834 1.00 97.94 517 LEU A O 1
ATOM 3781 N N . VAL A 1 518 ? -11.454 13.657 26.452 1.00 98.19 518 VAL A N 1
ATOM 3782 C CA . VAL A 1 518 ? -12.805 13.194 26.795 1.00 98.19 518 VAL A CA 1
ATOM 3783 C C . VAL A 1 518 ? -13.437 14.196 27.759 1.00 98.19 518 VAL A C 1
ATOM 3785 O O . VAL A 1 518 ? -12.957 14.341 28.890 1.00 98.19 518 VAL A O 1
ATOM 3788 N N . ASN A 1 519 ? -14.463 14.932 27.334 1.00 97.81 519 ASN A N 1
ATOM 3789 C CA . ASN A 1 519 ? -15.094 15.961 28.162 1.00 97.81 519 ASN A CA 1
ATOM 3790 C C . ASN A 1 519 ? -16.610 16.114 27.920 1.00 97.81 519 ASN A C 1
ATOM 3792 O O . ASN A 1 519 ? -17.258 15.306 27.261 1.00 97.81 519 ASN A O 1
ATOM 3796 N N . ALA A 1 520 ? -17.211 17.154 28.507 1.00 97.75 520 ALA A N 1
ATOM 3797 C CA . ALA A 1 520 ? -18.649 17.405 28.396 1.00 97.75 520 ALA A CA 1
ATOM 3798 C C . ALA A 1 520 ? -19.125 17.619 26.945 1.00 97.75 520 ALA A C 1
ATOM 3800 O O . ALA A 1 520 ? -20.293 17.384 26.648 1.00 97.75 520 ALA A O 1
ATOM 3801 N N . THR A 1 521 ? -18.245 18.046 26.039 1.00 97.62 521 THR A N 1
ATOM 3802 C CA . THR A 1 521 ? -18.556 18.207 24.612 1.00 97.62 521 THR A CA 1
ATOM 3803 C C . THR A 1 521 ? -18.823 16.857 23.956 1.00 97.62 521 THR A C 1
ATOM 3805 O O . THR A 1 521 ? -19.797 16.735 23.217 1.00 97.62 521 THR A O 1
ATOM 3808 N N . ASP A 1 522 ? -18.035 15.832 24.285 1.00 98.00 522 ASP A N 1
ATOM 3809 C CA . ASP A 1 522 ? -18.216 14.458 23.797 1.00 98.00 522 ASP A CA 1
ATOM 3810 C C . ASP A 1 522 ? -19.499 13.820 24.344 1.00 98.00 522 ASP A C 1
ATOM 3812 O O . ASP A 1 522 ? -20.228 13.104 23.653 1.00 98.00 522 ASP A O 1
ATOM 3816 N N . GLU A 1 523 ? -19.837 14.146 25.591 1.00 97.56 523 GLU A N 1
ATOM 3817 C CA . GLU A 1 523 ? -21.068 13.682 26.225 1.00 97.56 523 GLU A CA 1
ATOM 3818 C C . GLU A 1 523 ? -22.300 14.297 25.549 1.00 97.56 523 GLU A C 1
ATOM 3820 O O . GLU A 1 523 ? -23.261 13.596 25.214 1.00 97.56 523 GLU A O 1
ATOM 3825 N N . ILE A 1 524 ? -22.250 15.607 25.285 1.00 96.75 524 ILE A N 1
ATOM 3826 C CA . ILE A 1 524 ? -23.278 16.321 24.524 1.00 96.75 524 ILE A CA 1
ATOM 3827 C C . ILE A 1 524 ? -23.355 15.780 23.096 1.00 96.75 524 ILE A C 1
ATOM 3829 O O . ILE A 1 524 ? -24.459 15.677 22.555 1.00 96.75 524 ILE A O 1
ATOM 3833 N N . TRP A 1 525 ? -22.220 15.427 22.490 1.00 95.38 525 TRP A N 1
ATOM 3834 C CA . TRP A 1 525 ? -22.182 14.827 21.163 1.00 95.38 525 TRP A CA 1
ATOM 3835 C C . TRP A 1 525 ? -22.957 13.517 21.127 1.00 95.38 525 TRP A C 1
ATOM 3837 O O . TRP A 1 525 ? -23.887 13.386 20.331 1.00 95.38 525 TRP A O 1
ATOM 3847 N N . SER A 1 526 ? -22.661 12.608 22.054 1.00 95.94 526 SER A N 1
ATOM 3848 C CA . SER A 1 526 ? -23.364 11.328 22.188 1.00 95.94 526 SER A CA 1
ATOM 3849 C C . SER A 1 526 ? -24.865 11.541 22.402 1.00 95.94 526 SER A C 1
ATOM 3851 O O . SER A 1 526 ? -25.701 10.949 21.722 1.00 95.94 526 SER A O 1
ATOM 3853 N N . ARG A 1 527 ? -25.243 12.495 23.264 1.00 96.00 527 ARG A N 1
ATOM 3854 C CA . ARG A 1 527 ? -26.654 12.850 23.496 1.00 96.00 527 ARG A CA 1
ATOM 3855 C C . ARG A 1 527 ? -27.368 13.376 22.248 1.00 96.00 527 ARG A C 1
ATOM 3857 O O . ARG A 1 527 ? -28.570 13.163 22.106 1.00 96.00 527 ARG A O 1
ATOM 3864 N N . ARG A 1 528 ? -26.668 14.105 21.378 1.00 94.19 528 ARG A N 1
ATOM 3865 C CA . ARG A 1 528 ? -27.233 14.707 20.159 1.00 94.19 528 ARG A CA 1
ATOM 3866 C C . ARG A 1 528 ? -27.312 13.743 18.977 1.00 94.19 528 ARG A C 1
ATOM 3868 O O . ARG A 1 528 ? -27.957 14.091 17.993 1.00 94.19 528 ARG A O 1
ATOM 3875 N N . HIS A 1 529 ? -26.727 12.551 19.084 1.00 92.75 529 HIS A N 1
ATOM 3876 C CA . HIS A 1 529 ? -26.715 11.548 18.018 1.00 92.75 529 HIS A CA 1
ATOM 3877 C C . HIS A 1 529 ? -27.407 10.234 18.413 1.00 92.75 529 HIS A C 1
ATOM 3879 O O . HIS A 1 529 ? -26.900 9.174 18.052 1.00 92.75 529 HIS A O 1
ATOM 3885 N N . PRO A 1 530 ? -28.566 10.251 19.106 1.00 94.81 530 PRO A N 1
ATOM 3886 C CA . PRO A 1 530 ? -29.177 9.025 19.592 1.00 94.81 530 PRO A CA 1
ATOM 3887 C C . PRO A 1 530 ? -29.555 8.101 18.434 1.00 94.81 530 PRO A C 1
ATOM 3889 O O . PRO A 1 530 ? -29.955 8.544 17.353 1.00 94.81 530 PRO A O 1
ATOM 3892 N N . THR A 1 531 ? -29.486 6.803 18.690 1.00 94.75 531 THR A N 1
ATOM 3893 C CA . THR A 1 531 ? -29.960 5.768 17.764 1.00 94.75 531 THR A CA 1
ATOM 3894 C C . THR A 1 531 ? -30.946 4.856 18.451 1.00 94.75 531 THR A C 1
ATOM 3896 O O . THR A 1 531 ? -31.118 4.867 19.669 1.00 94.75 531 THR A O 1
ATOM 3899 N N . THR A 1 532 ? -31.648 4.082 17.635 1.00 93.94 532 THR A N 1
ATOM 3900 C CA . THR A 1 532 ? -32.629 3.113 18.108 1.00 93.94 532 THR A CA 1
ATOM 3901 C C . THR A 1 532 ? -32.414 1.801 17.367 1.00 93.94 532 THR A C 1
ATOM 3903 O O . THR A 1 532 ? -31.782 1.795 16.310 1.00 93.94 532 THR A O 1
ATOM 3906 N N . PRO A 1 533 ? -32.999 0.688 17.828 1.00 94.38 533 PRO A N 1
ATOM 3907 C CA . PRO A 1 533 ? -32.933 -0.570 17.090 1.00 94.38 533 PRO A CA 1
ATOM 3908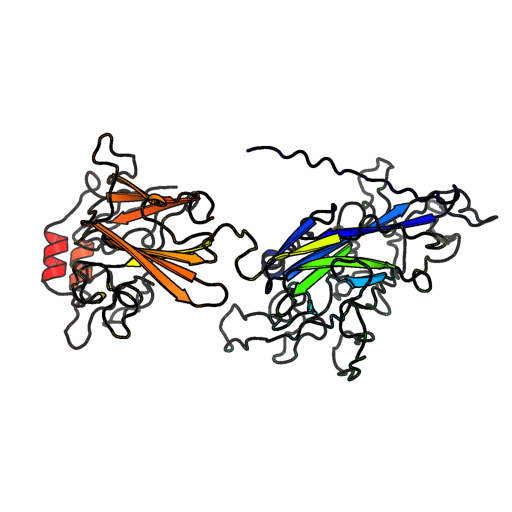 C C . PRO A 1 533 ? -33.471 -0.500 15.647 1.00 94.38 533 PRO A C 1
ATOM 3910 O O . PRO A 1 533 ? -33.109 -1.350 14.839 1.00 94.38 533 PRO A O 1
ATOM 3913 N N . LEU A 1 534 ? -34.309 0.498 15.320 1.00 92.81 534 LEU A N 1
ATOM 3914 C CA . LEU A 1 534 ? -34.850 0.741 13.973 1.00 92.81 534 LEU A CA 1
ATOM 3915 C C . LEU A 1 534 ? -33.958 1.644 13.101 1.00 92.81 534 LEU A C 1
ATOM 3917 O O . LEU A 1 534 ? -34.194 1.761 11.904 1.00 92.81 534 LEU A O 1
ATOM 3921 N N . ASN A 1 535 ? -32.955 2.293 13.691 1.00 91.25 535 ASN A N 1
ATOM 3922 C CA . ASN A 1 535 ? -31.976 3.137 13.009 1.00 91.25 535 ASN A CA 1
ATOM 3923 C C . ASN A 1 535 ? -30.645 3.010 13.749 1.00 91.25 535 ASN A C 1
ATOM 3925 O O . ASN A 1 535 ? -30.294 3.876 14.556 1.00 91.25 535 ASN A O 1
ATOM 3929 N N . ARG A 1 536 ? -29.990 1.866 13.549 1.00 93.12 536 ARG A N 1
ATOM 3930 C CA . ARG A 1 536 ? -28.765 1.496 14.255 1.00 93.12 536 ARG A CA 1
ATOM 3931 C C . ARG A 1 536 ? -27.603 2.399 13.867 1.00 93.12 536 ARG A C 1
ATOM 3933 O O . ARG A 1 536 ? -27.548 2.944 12.763 1.00 93.12 536 ARG A O 1
ATOM 3940 N N . SER A 1 537 ? -26.678 2.537 14.801 1.00 93.75 537 SER A N 1
ATOM 3941 C CA . SER A 1 537 ? -25.406 3.187 14.550 1.00 93.75 537 SER A CA 1
ATOM 3942 C C . SER A 1 537 ? -24.573 2.358 13.567 1.00 93.75 537 SER A C 1
ATOM 3944 O O . SER A 1 537 ? -24.633 1.130 13.632 1.00 93.75 537 SER A O 1
ATOM 3946 N N . PRO A 1 538 ? -23.856 2.980 12.618 1.00 93.31 538 PRO A N 1
ATOM 3947 C CA . PRO A 1 538 ? -22.836 2.290 11.841 1.00 93.31 538 PRO A CA 1
ATOM 3948 C C . PRO A 1 538 ? -21.497 2.240 12.600 1.00 93.31 538 PRO A C 1
ATOM 3950 O O . PRO A 1 538 ? -21.244 3.057 13.486 1.00 93.31 538 PRO A O 1
ATOM 3953 N N . VAL A 1 539 ? -20.603 1.329 12.202 1.00 94.06 539 VAL A N 1
ATOM 3954 C CA . VAL A 1 539 ? -19.330 1.051 12.897 1.00 94.06 539 VAL A CA 1
ATOM 3955 C C . VAL A 1 539 ? -18.431 2.281 13.064 1.00 94.06 539 VAL A C 1
ATOM 3957 O O . VAL A 1 539 ? -17.780 2.438 14.097 1.00 94.06 539 VAL A O 1
ATOM 3960 N N . GLN A 1 540 ? -18.446 3.202 12.101 1.00 93.62 540 GLN A N 1
ATOM 3961 C CA . GLN A 1 540 ? -17.669 4.444 12.118 1.00 93.62 540 GLN A CA 1
ATOM 3962 C C . GLN A 1 540 ? -18.253 5.550 13.016 1.00 93.62 540 GLN A C 1
ATOM 3964 O O . GLN A 1 540 ? -17.599 6.571 13.222 1.00 93.62 540 GLN A O 1
ATOM 3969 N N . ASP A 1 541 ? -19.475 5.400 13.544 1.00 94.25 541 ASP A N 1
ATOM 3970 C CA . ASP A 1 541 ? -20.104 6.443 14.363 1.00 94.25 541 ASP A CA 1
ATOM 3971 C C . ASP A 1 541 ? -19.355 6.610 15.687 1.00 94.25 541 ASP A C 1
ATOM 3973 O O . ASP A 1 541 ? -19.314 5.713 16.530 1.00 94.25 541 ASP A O 1
ATOM 3977 N N . MET A 1 542 ? -18.734 7.772 15.868 1.00 95.06 542 MET A N 1
ATOM 3978 C CA . MET A 1 542 ? -17.929 8.066 17.051 1.00 95.06 542 MET A CA 1
ATOM 3979 C C . MET A 1 542 ? -18.767 8.314 18.306 1.00 95.06 542 MET A C 1
ATOM 3981 O O . MET A 1 542 ? -18.215 8.263 19.399 1.00 95.06 542 MET A O 1
ATOM 3985 N N . ALA A 1 543 ? -20.070 8.577 18.168 1.00 96.00 543 ALA A N 1
ATOM 3986 C CA . ALA A 1 543 ? -20.981 8.702 19.302 1.00 96.00 543 ALA A CA 1
ATOM 3987 C C . ALA A 1 543 ? -21.355 7.342 19.924 1.00 96.00 543 ALA A C 1
ATOM 3989 O O . ALA A 1 543 ? -21.793 7.306 21.070 1.00 96.00 543 ALA A O 1
ATOM 3990 N N . ASP A 1 544 ? -21.193 6.249 19.171 1.00 97.31 544 ASP A N 1
ATOM 3991 C CA . ASP A 1 544 ? -21.361 4.863 19.630 1.00 97.31 544 ASP A CA 1
ATOM 3992 C C . ASP A 1 544 ? -20.018 4.390 20.200 1.00 97.31 544 ASP A C 1
ATOM 3994 O O . ASP A 1 544 ? -19.197 3.776 19.507 1.00 97.31 544 ASP A O 1
ATOM 3998 N N . VAL A 1 545 ? -19.733 4.799 21.438 1.00 97.31 545 VAL A N 1
ATOM 3999 C CA . VAL A 1 545 ? -18.410 4.620 22.059 1.00 97.31 545 VAL A CA 1
ATOM 4000 C C . VAL A 1 545 ? -18.210 3.203 22.572 1.00 97.31 545 VAL A C 1
ATOM 4002 O O . VAL A 1 545 ? -17.063 2.803 22.744 1.00 97.31 545 VAL A O 1
ATOM 4005 N N . ASN A 1 546 ? -19.284 2.443 22.790 1.00 97.12 546 ASN A N 1
ATOM 4006 C CA . ASN A 1 546 ? -19.230 1.028 23.170 1.00 97.12 546 ASN A CA 1
ATOM 4007 C C . ASN A 1 546 ? -19.479 0.066 21.991 1.00 97.12 546 ASN A C 1
ATOM 4009 O O . ASN A 1 546 ? -19.433 -1.158 22.168 1.00 97.12 546 ASN A O 1
ATOM 4013 N N . LYS A 1 547 ? -19.689 0.613 20.785 1.00 96.94 547 LYS A N 1
ATOM 4014 C CA . LYS A 1 547 ? -19.883 -0.116 19.525 1.00 96.94 547 LYS A CA 1
ATOM 4015 C C . LYS A 1 547 ? -20.973 -1.178 19.629 1.00 96.94 547 LYS A C 1
ATOM 4017 O O . LYS A 1 547 ? -20.853 -2.246 19.028 1.00 96.94 547 LYS A O 1
ATOM 4022 N N . ASP A 1 548 ? -22.037 -0.900 20.380 1.00 96.69 548 ASP A N 1
ATOM 4023 C CA . ASP A 1 548 ? -23.198 -1.787 20.522 1.00 96.69 548 ASP A CA 1
ATOM 4024 C C . ASP A 1 548 ? -24.273 -1.542 19.438 1.00 96.69 548 ASP A C 1
ATOM 4026 O O . ASP A 1 548 ? -25.345 -2.163 19.444 1.00 96.69 548 ASP A O 1
ATOM 4030 N N . ALA A 1 549 ? -23.947 -0.677 18.468 1.00 96.06 549 ALA A N 1
ATOM 4031 C CA . ALA A 1 549 ? -24.809 -0.176 17.405 1.00 96.06 549 ALA A CA 1
ATOM 4032 C C . ALA A 1 549 ? -25.974 0.694 17.902 1.00 96.06 549 ALA A C 1
ATOM 4034 O O . ALA A 1 549 ? -26.923 0.938 17.143 1.00 96.06 549 ALA A O 1
ATOM 4035 N N . LEU A 1 550 ? -25.910 1.179 19.148 1.00 96.81 550 LEU A N 1
ATOM 4036 C CA . LEU A 1 550 ? -26.910 2.020 19.793 1.00 96.81 550 LEU A CA 1
ATOM 4037 C C . LEU A 1 550 ? -26.286 3.158 20.629 1.00 96.81 550 LEU A C 1
ATOM 4039 O O . LEU A 1 550 ? -26.165 3.046 21.836 1.00 96.81 550 LEU A O 1
ATOM 4043 N N . VAL A 1 551 ? -26.115 4.345 20.054 1.00 97.38 551 VAL A N 1
ATOM 4044 C CA . VAL A 1 551 ? -25.929 5.599 20.806 1.00 97.38 551 VAL A CA 1
ATOM 4045 C C . VAL A 1 551 ? -27.112 5.878 21.749 1.00 97.38 551 VAL A C 1
ATOM 4047 O O . VAL A 1 551 ? -28.194 6.289 21.303 1.00 97.38 551 VAL A O 1
ATOM 4050 N N . ASN A 1 552 ? -26.922 5.683 23.053 1.00 97.31 552 ASN A N 1
ATOM 4051 C CA . ASN A 1 552 ? -27.960 5.842 24.072 1.00 97.31 552 ASN A CA 1
ATOM 4052 C C . ASN A 1 552 ? -27.427 6.432 25.400 1.00 97.31 552 ASN A C 1
ATOM 4054 O O . ASN A 1 552 ? -26.446 7.178 25.434 1.00 97.31 552 ASN A O 1
ATOM 4058 N N . ALA A 1 553 ? -28.141 6.208 26.509 1.00 97.81 553 ALA A N 1
ATOM 4059 C CA . ALA A 1 553 ? -27.725 6.690 27.828 1.00 97.81 553 ALA A CA 1
ATOM 4060 C C . ALA A 1 553 ? -26.421 6.029 28.309 1.00 97.81 553 ALA A C 1
ATOM 4062 O O . ALA A 1 553 ? -25.690 6.639 29.085 1.00 97.81 553 ALA A O 1
ATOM 4063 N N . THR A 1 554 ? -26.125 4.817 27.842 1.00 98.25 554 THR A N 1
ATOM 4064 C CA . THR A 1 554 ? -24.900 4.072 28.150 1.00 98.25 554 THR A CA 1
ATOM 4065 C C . THR A 1 554 ? -23.670 4.815 27.640 1.00 98.25 554 THR A C 1
ATOM 4067 O O . THR A 1 554 ? -22.779 5.091 28.441 1.00 98.25 554 THR A O 1
ATOM 4070 N N . ASP A 1 555 ? -23.660 5.251 26.377 1.00 98.50 555 ASP A N 1
ATOM 4071 C CA . ASP A 1 555 ? -22.567 6.047 25.797 1.00 98.50 555 ASP A CA 1
ATOM 4072 C C . ASP A 1 555 ? -22.378 7.366 26.540 1.00 98.50 555 ASP A C 1
ATOM 4074 O O . ASP A 1 555 ? -21.278 7.711 26.967 1.00 98.50 555 ASP A O 1
ATOM 4078 N N . GLN A 1 556 ? -23.479 8.080 26.790 1.00 98.12 556 GLN A N 1
ATOM 4079 C CA . GLN A 1 556 ? -23.447 9.345 27.530 1.00 98.12 556 GLN A CA 1
ATOM 4080 C C . GLN A 1 556 ? -22.861 9.171 28.934 1.00 98.12 556 GLN A C 1
ATOM 4082 O O . GLN A 1 556 ? -22.047 9.983 29.379 1.00 98.12 556 GLN A O 1
ATOM 4087 N N . ILE A 1 557 ? -23.283 8.127 29.654 1.00 98.31 557 ILE A N 1
ATOM 4088 C CA . ILE A 1 557 ? -22.771 7.827 30.993 1.00 98.31 557 ILE A CA 1
ATOM 4089 C C . ILE A 1 557 ? -21.297 7.446 30.913 1.00 98.31 557 ILE A C 1
ATOM 4091 O O . ILE A 1 557 ? -20.535 7.939 31.740 1.00 98.31 557 ILE A O 1
ATOM 4095 N N . TYR A 1 558 ? -20.889 6.639 29.932 1.00 98.38 558 TYR A N 1
ATOM 4096 C CA . TYR A 1 558 ? -19.494 6.246 29.758 1.00 98.38 558 TYR A CA 1
ATOM 4097 C C . TYR A 1 558 ? -18.592 7.471 29.597 1.00 98.38 558 TYR A C 1
ATOM 4099 O O . TYR A 1 558 ? -17.656 7.656 30.374 1.00 98.38 558 TYR A O 1
ATOM 4107 N N . VAL A 1 559 ? -18.919 8.365 28.663 1.00 98.12 559 VAL A N 1
ATOM 4108 C CA . VAL A 1 559 ? -18.147 9.596 28.445 1.00 98.12 559 VAL A CA 1
ATOM 4109 C C . VAL A 1 559 ? -18.110 10.457 29.713 1.00 98.12 559 VAL A C 1
ATOM 4111 O O . VAL A 1 559 ? -17.063 10.978 30.101 1.00 98.12 559 VAL A O 1
ATOM 4114 N N . ARG A 1 560 ? -19.239 10.563 30.423 1.00 97.94 560 ARG A N 1
ATOM 4115 C CA . ARG A 1 560 ? -19.348 11.345 31.663 1.00 97.94 560 ARG A CA 1
ATOM 4116 C C . ARG A 1 560 ? -18.524 10.781 32.819 1.00 97.94 560 ARG A C 1
ATOM 4118 O O . ARG A 1 560 ? -18.076 11.559 33.659 1.00 97.94 560 ARG A O 1
ATOM 4125 N N . THR A 1 561 ? -18.373 9.462 32.912 1.00 97.81 561 THR A N 1
ATOM 4126 C CA . THR A 1 561 ? -17.624 8.801 33.993 1.00 97.81 561 THR A CA 1
ATOM 4127 C C . THR A 1 561 ? -16.137 8.643 33.683 1.00 97.81 561 THR A C 1
ATOM 4129 O O . THR A 1 561 ? -15.375 8.328 34.596 1.00 97.81 561 THR A O 1
ATOM 4132 N N . HIS A 1 562 ? -15.706 8.951 32.455 1.00 97.19 562 HIS A N 1
ATOM 4133 C CA . HIS A 1 562 ? -14.305 8.908 32.027 1.00 97.19 562 HIS A CA 1
ATOM 4134 C C . HIS A 1 562 ? -13.753 10.276 31.573 1.00 97.19 562 HIS A C 1
ATOM 4136 O O . HIS A 1 562 ? -13.025 10.339 30.580 1.00 97.19 562 HIS A O 1
ATOM 4142 N N . PRO A 1 563 ? -14.038 11.396 32.275 1.00 97.69 563 PRO A N 1
ATOM 4143 C CA . PRO A 1 563 ? -13.548 12.693 31.849 1.00 97.69 563 PRO A CA 1
ATOM 4144 C C . PRO A 1 563 ? -12.027 12.756 31.994 1.00 97.69 563 PRO A C 1
ATOM 4146 O O . PRO A 1 563 ? -11.433 12.283 32.969 1.00 97.69 563 PRO A O 1
ATOM 4149 N N . THR A 1 564 ? -11.394 13.421 31.041 1.00 98.31 564 THR A N 1
ATOM 4150 C CA . THR A 1 564 ? -9.966 13.714 31.077 1.00 98.31 564 THR A CA 1
ATOM 4151 C C . THR A 1 564 ? -9.730 15.215 31.139 1.00 98.31 564 THR A C 1
ATOM 4153 O O . THR A 1 564 ? -10.567 16.048 30.798 1.00 98.31 564 THR A O 1
ATOM 4156 N N . THR A 1 565 ? -8.547 15.561 31.614 1.00 97.50 565 THR A N 1
ATOM 4157 C CA . THR A 1 565 ? -8.006 16.913 31.660 1.00 97.50 565 THR A CA 1
ATOM 4158 C C . THR A 1 565 ? -6.768 16.962 30.771 1.00 97.50 565 THR A C 1
ATOM 4160 O O . THR A 1 565 ? -6.162 15.915 30.511 1.00 97.50 565 THR A O 1
ATOM 4163 N N . PRO A 1 566 ? -6.285 18.158 30.401 1.00 96.88 566 PRO A N 1
ATOM 4164 C CA . PRO A 1 566 ? -5.005 18.294 29.716 1.00 96.88 566 PRO A CA 1
ATOM 4165 C C . PRO A 1 566 ? -3.820 17.618 30.427 1.00 96.88 566 PRO A C 1
ATOM 4167 O O . PRO A 1 566 ? -2.788 17.419 29.802 1.00 96.88 566 PRO A O 1
ATOM 4170 N N . LEU A 1 567 ? -3.913 17.258 31.711 1.00 95.50 567 LEU A N 1
ATOM 4171 C CA . LEU A 1 567 ? -2.827 16.591 32.439 1.00 95.50 567 LEU A CA 1
ATOM 4172 C C . LEU A 1 567 ? -2.843 15.060 32.315 1.00 95.50 567 LEU A C 1
ATOM 4174 O O . LEU A 1 567 ? -1.791 14.441 32.439 1.00 95.50 567 LEU A O 1
ATOM 4178 N N . ASN A 1 568 ? -4.003 14.439 32.078 1.00 96.06 568 ASN A N 1
ATOM 4179 C CA . ASN A 1 568 ? -4.163 12.976 32.110 1.00 96.06 568 ASN A CA 1
ATOM 4180 C C . ASN A 1 568 ? -4.835 12.375 30.859 1.00 96.06 568 ASN A C 1
ATOM 4182 O O . ASN A 1 568 ? -5.089 11.165 30.830 1.00 96.06 568 ASN A O 1
ATOM 4186 N N . CYS A 1 569 ? -5.120 13.197 29.851 1.00 97.94 569 CYS A N 1
ATOM 4187 C CA . CYS A 1 569 ? -5.599 12.789 28.534 1.00 97.94 569 CYS A CA 1
ATOM 4188 C C . CYS A 1 569 ? -4.502 12.142 27.673 1.00 97.94 569 CYS A C 1
ATOM 4190 O O . CYS A 1 569 ? -3.311 12.238 27.987 1.00 97.94 569 CYS A O 1
ATOM 4192 N N . VAL A 1 570 ? -4.905 11.529 26.561 1.00 98.19 570 VAL A N 1
ATOM 4193 C CA . VAL A 1 570 ? -3.975 11.130 25.499 1.00 98.19 570 VAL A CA 1
ATOM 4194 C C . VAL A 1 570 ? -3.495 12.376 24.760 1.00 98.19 570 VAL A C 1
ATOM 4196 O O . VAL A 1 570 ? -4.262 13.301 24.493 1.00 98.19 570 VAL A O 1
ATOM 4199 N N . LYS A 1 571 ? -2.200 12.429 24.463 1.00 97.88 571 LYS A N 1
ATOM 4200 C CA . LYS A 1 571 ? -1.566 13.540 23.755 1.00 97.88 571 LYS A CA 1
ATOM 4201 C C . LYS A 1 571 ? -1.580 13.291 22.260 1.00 97.88 571 LYS A C 1
ATOM 4203 O O . LYS A 1 571 ? -1.376 12.159 21.826 1.00 97.88 571 LYS A O 1
ATOM 4208 N N . MET A 1 572 ? -1.762 14.358 21.489 1.00 96.94 572 MET A N 1
ATOM 4209 C CA . MET A 1 572 ? -1.476 14.323 20.057 1.00 96.94 572 MET A CA 1
ATOM 4210 C C . MET A 1 572 ? 0.033 14.162 19.877 1.00 96.94 572 MET A C 1
ATOM 4212 O O . MET A 1 572 ? 0.806 14.957 20.414 1.00 96.94 572 MET A O 1
ATOM 4216 N N . ILE A 1 573 ? 0.449 13.132 19.146 1.00 96.94 573 ILE A N 1
ATOM 4217 C CA . ILE A 1 573 ? 1.863 12.845 18.877 1.00 96.94 573 ILE A CA 1
ATOM 4218 C C . ILE A 1 573 ? 2.226 13.286 17.460 1.00 96.94 573 ILE A C 1
ATOM 4220 O O . ILE A 1 573 ? 1.354 13.360 16.598 1.00 96.94 573 ILE A O 1
ATOM 4224 N N . THR A 1 574 ? 3.512 13.540 17.226 1.00 95.62 574 THR A N 1
ATOM 4225 C CA . THR A 1 574 ? 4.070 13.800 15.893 1.00 95.62 574 THR A CA 1
ATOM 4226 C C . THR A 1 574 ? 5.097 12.726 15.576 1.00 95.62 574 THR A C 1
ATOM 4228 O O . THR A 1 574 ? 5.912 12.392 16.446 1.00 95.62 574 THR A O 1
ATOM 4231 N N . ARG A 1 575 ? 5.050 12.169 14.366 1.00 91.38 575 ARG A N 1
ATOM 4232 C CA . ARG A 1 575 ? 5.921 11.071 13.936 1.00 91.38 575 ARG A CA 1
ATOM 4233 C C . ARG A 1 575 ? 6.462 11.260 12.539 1.00 91.38 575 ARG A C 1
ATOM 4235 O O . ARG A 1 575 ? 5.848 12.013 11.752 1.00 91.38 575 ARG A O 1
#

Mean predicted aligned error: 16.05 Å

Nearest PDB structures (foldseek):
  6pv9-assembly1_A  TM=5.027E-01  e=8.246E-02  Homo sapiens
  3sbw-assembly1_C  TM=4.410E-01  e=4.498E-02  Homo sapiens
  3tcx-assembly11_U  TM=4.061E-01  e=2.623E-01  Homo sapiens
  8ew6-assembly1_W-2  TM=3.984E-01  e=7.896E-01  Homo sapiens
  1d3l-assembly1_A  TM=3.544E-01  e=1.040E+00  Homo sapiens

Sequence (575 aa):
MRRRTIAACLVAWFAAATSGQTLIIYTLELGGDNRTELWEAGLRPAFTSGVTDGTTTTCQGMDVTWAVRVSVGGVHVDPGGPGDGKAPLGAAELAFDIQLYEADGTTPIVLDAAPLSCEVGTAGVAGARGCRPTDKGYHSSINDGDGDGSRGQNGAIIDCLANAAFAFGLVPSGGEASRLIDPVPGPYFDYGWYPTANGRSGTDLTCTVPVSTTVTGLSGLIGFHARYAEYDYTRHSPGVGQDWVGGAVGGAQGFGVDRPLFEGQINTSGLVPGYYVLKVIPDPARNQVLHGDVVWDSPTPDYGGWSTFAVAANEVTVMSAGRFEIAPPGGCGYPGMIVACKLFYNQSFYDGNKIGIDPAPISGANNDDADAIDNGGPVPARGMPYIVYPAKIPLMPGGGQATLANWTGYDKGINGLTYDIQWPIRPPQASDFVFHNIGKAGTVVPGPGNVVTPMAFATQSLGGSPPVTRVLMTFTGLTNTWLQVDIGTGFGWGTGTHWWGNAAGDTGQGNTAPNVLVNATDEIWSRRHPTTPLNRSPVQDMADVNKDALVNATDQIYVRTHPTTPLNCVKMITR

Foldseek 3Di:
DPPPPPPPPLVDPPPPPPAAAKAKEKQKFKDWDCPLVCVLVVHQDFIGTHDRQQEAADAAQDKIKMFIFIAMFGAAPDVPAPRGGHTALAFAFFFWWKWKFAPVQPHTDAAFFFDWDFDPPDPPDPCGDFTDGDAWHWFASNQRADDRVDDPPDPDDRRPCRRFWFFWFDDPPPDRTDTNDDPDPGQDDPFDDTQGRQPDDDDDPVNPDPPPDRVPPDRTRGDPTGRRPDDPPVQNEGEAHAADPPPDPGHDGHHRPVGTRIMTITNSHPPDFHKMWIDIGTDQVRRDGPAGFPQDPDPDPPPRDTHHHRHGNPDYDHSDRNMYGHHYQLGRLDQWDWPDKWAFDACFVQQVRDPDADPPDDPDTRHRPPQRTQCWAWWPCPVHPIDTFHGADWAFAVNFWDDSNQEAQAQLARFKMKTKIFSFNDPDDQVQKWKFFCFLANHGDPDPVGTFHFPDWDWDWPQDVRTIIMIMTGGSHDAQTKMKMWGHSNRRHDIGITIHYYHHLQLRQPDDRWFRWLDPRSLVVLVVDFDDPVRFTGSNRRSPNNNHRGSDVVSSVRSVVRGDDPVRGRTTDTD

Solvent-accessible surface area (backbone atoms only — not comparable to full-atom values): 31256 Å² total; per-residue (Å²): 139,81,85,77,78,80,75,79,79,77,71,76,80,69,69,82,67,69,88,57,47,24,34,43,35,46,40,50,24,39,66,34,45,73,52,43,74,41,39,57,68,68,40,66,71,76,69,42,80,36,41,60,87,22,72,42,82,40,42,52,62,38,68,48,30,37,33,35,24,35,35,39,41,58,14,14,68,39,95,89,43,96,33,40,78,35,62,31,40,15,52,44,26,56,27,39,30,45,32,43,19,37,67,84,64,74,51,76,40,77,33,41,37,27,51,67,50,63,54,83,54,66,89,87,55,91,76,63,48,52,38,38,70,74,36,44,12,31,26,14,79,77,33,23,55,49,90,57,71,64,86,65,96,67,84,88,63,75,37,93,45,34,34,14,38,48,44,69,28,69,47,90,78,83,59,72,70,40,58,60,70,58,96,57,96,36,64,73,48,96,59,64,48,64,31,21,18,49,62,64,72,71,65,65,99,74,70,83,68,85,80,87,52,82,61,82,87,52,50,26,35,43,48,39,47,50,57,79,68,59,73,56,84,88,57,77,43,53,42,38,14,32,71,70,86,72,91,59,95,82,62,60,66,15,40,22,63,90,42,64,42,34,35,33,31,30,36,31,25,89,53,75,62,42,50,31,23,41,35,74,46,70,35,70,93,57,32,41,29,64,76,59,66,51,78,61,88,58,95,53,89,90,65,76,60,85,50,32,42,25,56,42,55,82,46,72,54,62,71,41,67,28,32,33,30,31,27,43,90,89,62,46,83,56,50,14,38,77,79,43,60,40,44,26,46,60,51,13,49,37,24,59,54,33,93,67,85,69,82,74,86,70,91,68,86,36,30,75,81,66,51,17,39,29,70,29,45,76,46,83,58,81,88,50,82,73,48,67,39,66,40,41,37,62,39,40,72,77,61,42,67,59,52,80,29,23,40,43,19,37,62,62,24,53,20,25,40,37,36,33,28,34,51,50,76,39,85,78,54,70,87,34,51,48,37,31,40,16,34,28,76,62,49,76,43,89,63,85,82,16,64,54,74,66,74,43,73,52,76,40,78,73,47,66,92,73,46,28,36,34,36,43,36,30,41,96,36,47,56,48,22,27,39,38,40,40,36,45,48,75,24,33,24,64,76,48,60,37,32,40,36,13,33,40,28,26,50,74,74,48,49,50,92,61,31,47,33,18,32,74,52,20,22,51,46,12,64,69,53,63,37,41,95,91,50,54,45,59,77,50,41,48,42,32,20,68,38,67,34,48,11,42,70,66,34,27,49,51,15,64,76,43,60,40,47,95,88,74,32,22,39,50,42,70,61

Radius of gyration: 30.98 Å; Cα contacts (8 Å, |Δi|>4): 1457; chains: 1; bounding box: 74×56×84 Å